Protein AF-A0A7S0VET1-F1 (afdb_monomer)

Solvent-accessible surface area (backbone atoms only — not comparable to full-atom values): 30164 Å² total; per-residue (Å²): 110,69,71,58,54,55,49,31,35,54,70,25,43,76,47,73,42,74,54,53,36,63,56,56,70,73,60,48,53,55,50,38,53,54,52,49,53,52,52,49,42,50,74,69,65,49,63,56,48,74,54,95,93,38,81,39,55,47,33,79,67,36,46,82,46,73,39,71,66,83,89,45,89,86,44,54,82,74,55,67,79,48,49,72,77,54,83,91,78,89,83,72,87,74,66,65,38,63,54,41,21,56,52,32,43,75,48,71,42,88,63,18,68,60,52,17,49,46,53,50,49,51,42,50,50,46,72,74,70,43,82,90,52,79,85,66,67,76,49,71,57,44,53,49,52,30,55,50,45,26,37,53,43,36,70,76,43,72,86,58,58,66,67,50,44,43,51,50,22,52,46,74,67,42,61,40,48,49,53,84,81,40,46,63,56,51,52,50,56,49,48,70,72,43,69,94,65,76,77,83,82,81,89,51,64,71,59,52,52,34,32,45,53,36,22,57,76,70,56,44,63,78,43,71,65,58,51,51,53,37,48,46,49,51,56,41,54,74,77,32,52,22,31,36,44,34,27,51,80,87,30,46,64,74,55,38,53,51,30,51,42,48,19,28,27,53,36,27,76,68,65,51,87,57,102,72,35,38,41,58,47,78,46,82,43,48,73,72,84,46,52,71,44,53,35,55,29,39,64,40,87,88,78,68,44,80,43,84,5,60,51,46,54,52,51,50,53,63,40,66,48,85,65,83,46,30,34,38,44,34,36,49,42,77,60,42,49,75,74,53,57,60,42,54,48,36,39,40,94,75,26,29,42,59,38,92,89,69,49,74,48,66,61,41,92,50,43,32,42,36,35,41,26,52,66,48,88,54,43,48,66,75,60,56,52,49,35,35,56,35,48,34,58,33,78,82,63,47,47,60,49,59,48,60,39,47,62,74,70,50,51,76,78,64,42,71,69,51,54,51,50,52,51,54,48,46,70,60,47,48,62,54,51,52,50,43,48,73,73,77,46,85,72,93,63,94,81,50,72,47,57,54,52,49,50,52,52,52,53,50,49,68,74,43,51,90,51,38,84,72,75,70,55,71,69,56,53,50,49,51,52,50,52,49,52,51,52,51,51,53,53,56,59,64,68,73,73,79,83,87,88,88,85,90,79,89,78,89,81,88,79,89,78,88,77,89,79,85,84,87,134

Radius of gyration: 33.73 Å; Cα contacts (8 Å, |Δi|>4): 612; chains: 1; bounding box: 61×96×119 Å

Foldseek 3Di:
DQVVLLCLFQVLDEDEAEAPQLDDLVVLVVVLVQLVQLVVCLVVVPQWDQGPNDIGGGDNSRYYHYDHDPPDPSGDDHDPSSVVSDDDDDDDQDDQLVVQLVLLVVLPDPCSNLLSVLLLQLLVCCVVPADDALLDDSGSLLVVLLSVQLSVQCVVPVPDDSLLSSLVSVCLQPVLFDDPVCNVVSVVSSCVSRPPHDHDDDDCPLLLVLLCVLCVVVLFDPDPLLSVLLVSVVSQVVSFQFAEEEAAPQLCRVVSVSSNLRSLQVCVVVVPDDPRSFHEDEDEDAQPVDDLCQAQWDQDPVPSDIDGHPPRVVQQVQQPDPDLHQYEYEHEYADAQPNLVQCLCCLAPNVWRQGPVRDIRHHDPSYGYYYYHHGCPRPDSSSSSSHRYGYRYNVVVAQVRVVSSLLVVAQCQCPPVNSVVVVVCCVPPLVVVVVCCVPVHDDPDDDDSNRVVVVVSVVVCVVCVVRHPDPPPVVVVVVVVVVVVVVVVVVVVVVPPDDDDDDDDDDDDDDDDDDDDDDDD

Mean predicted aligned error: 11.43 Å

pLDDT: mean 85.25, std 14.89, range [29.94, 96.56]

InterPro domains:
  IPR026983 Dynein heavy chain [PTHR45703] (1-478)
  IPR027417 P-loop containing nucleoside triphosphate hydrolase [G3DSA:3.40.50.300] (1-92)
  IPR027417 P-loop containing nucleoside triphosphate hydrolase [G3DSA:3.40.50.300] (204-440)
  IPR027417 P-loop containing nucleoside triphosphate hydrolase [SSF52540] (5-157)
  IPR027417 P-loop containing nucleoside triphosphate hydrolase [SSF52540] (174-396)
  IPR035699 Dynein heavy chain, hydrolytic ATP-binding dynein motor region [PF12774] (1-254)
  IPR041466 Dynein heavy chain, AAA 5 extension domain [PF17852] (422-473)
  IPR043157 Dynein heavy chain, AAA1 domain, small subdomain [G3DSA:1.10.8.710] (93-199)

Secondary structure (DSSP, 8-state):
-HHHHHHHHHHT-EEEETTGGGS-HHHHHHHHHHHHHHHHHHHHT-SEEEETTEEEE--TT-EEEE---TTSTT-PPPPHHHHTTS---PPPPP-HHHHHHHHHHHTT-SSHHHHHHHHHHHHHHHHHHSPP-TT--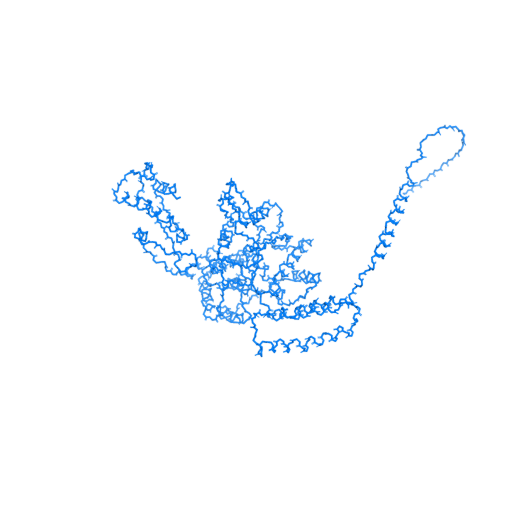-SHHHHHHHHHHHHHHHHH-TTS-HHHHHHHHHHHHHTTTS-TTHHHHHHHHHHHHSTT-PPPPP--HHHHHHHHHHHHHTT----HHHHHHHHHHHHHHHH-SEEEEE--TTSSHHHHHHHHHHHHHHHHHTT---TT---EEEEEE-TTSS-HHHHHEEE-TTT--EEE-HHHHHHHHHHH----SEEEEEEES---HHHHGGGHHHHSTT-EEEPTTS-EEEPPTTEEEEEEES--TTS-HHHHHHSEEEE--HHHH-SHHHHHHHHTTS-GGGHHHHHHHHHHHHHHHHHHHHHHHHHH---SS---HHHHHHHHHHHHHHHSGGGSPPPPPHHHHHHHHHHHHHHHHHHHHHHTTSS----------------------

Organism: NCBI:txid51329

Nearest PDB structures (foldseek):
  8glv-assembly1_Mm  TM=7.777E-01  e=4.868E-59  Chlamydomonas reinhardtii
  8j07-assembly1_k9  TM=7.539E-01  e=3.239E-41  Homo sapiens
  8glv-assembly1_Co  TM=7.508E-01  e=8.859E-40  Chlamydomonas reinhardtii
  7moq-assembly1_C  TM=7.258E-01  e=1.139E-37  Tetrahymena thermophila CU428
  8j07-assembly1_g5  TM=7.248E-01  e=2.081E-39  Homo sapiens

Structure (mmCIF, N/CA/C/O backbone):
data_AF-A0A7S0VET1-F1
#
_entry.id   AF-A0A7S0VET1-F1
#
loop_
_atom_site.group_PDB
_atom_site.id
_atom_site.type_symbol
_atom_site.label_atom_id
_atom_site.label_alt_id
_atom_site.label_comp_id
_atom_site.label_asym_id
_atom_site.label_entity_id
_atom_site.label_seq_id
_atom_site.pdbx_PDB_ins_code
_atom_site.Cartn_x
_atom_site.Cartn_y
_atom_site.Cartn_z
_atom_site.occupancy
_atom_site.B_iso_or_equiv
_atom_site.auth_seq_id
_atom_site.auth_comp_id
_atom_site.auth_asym_id
_atom_site.auth_atom_id
_atom_site.pdbx_PDB_model_num
ATOM 1 N N . MET A 1 1 ? -7.906 16.485 29.414 1.00 75.69 1 MET A N 1
ATOM 2 C CA . MET A 1 1 ? -8.549 15.298 30.026 1.00 75.69 1 MET A CA 1
ATOM 3 C C . MET A 1 1 ? -9.655 15.655 31.019 1.00 75.69 1 MET A C 1
ATOM 5 O O . MET A 1 1 ? -10.777 15.232 30.786 1.00 75.69 1 MET A O 1
ATOM 9 N N . ALA A 1 2 ? -9.418 16.480 32.050 1.00 82.50 2 ALA A N 1
ATOM 10 C CA . ALA A 1 2 ? -10.414 16.782 33.097 1.00 82.50 2 ALA A CA 1
ATOM 11 C C . ALA A 1 2 ? -11.831 17.124 32.583 1.00 82.50 2 ALA A C 1
ATOM 13 O O . ALA A 1 2 ? -12.807 16.524 33.023 1.00 82.50 2 ALA A O 1
ATOM 14 N N . LYS A 1 3 ? -11.963 18.025 31.595 1.00 86.44 3 LYS A N 1
ATOM 15 C CA . LYS A 1 3 ? -13.268 18.386 30.994 1.00 86.44 3 LYS A CA 1
ATOM 16 C C . LYS A 1 3 ? -14.035 17.178 30.431 1.00 86.44 3 LYS A C 1
ATOM 18 O O . LYS A 1 3 ? -15.253 17.123 30.560 1.00 86.44 3 LYS A O 1
ATOM 23 N N . PHE A 1 4 ? -13.333 16.211 29.840 1.00 89.75 4 PHE A N 1
ATOM 24 C CA . PHE A 1 4 ? -13.936 14.991 29.301 1.00 89.75 4 PHE A CA 1
ATOM 25 C C . PHE A 1 4 ? -14.509 14.121 30.425 1.00 89.75 4 PHE A C 1
ATOM 27 O O . PHE A 1 4 ? -15.670 13.724 30.366 1.00 89.75 4 PHE A O 1
ATOM 34 N N . PHE A 1 5 ? -13.739 13.905 31.496 1.00 91.81 5 PHE A N 1
ATOM 35 C CA . PHE A 1 5 ? -14.186 13.138 32.662 1.00 91.81 5 PHE A CA 1
ATOM 36 C C . PHE A 1 5 ? -15.339 13.814 33.420 1.00 91.81 5 PHE A C 1
ATOM 38 O O . PHE A 1 5 ? -16.249 13.119 33.870 1.00 91.81 5 PHE A O 1
ATOM 45 N N . LYS A 1 6 ? -15.387 15.158 33.460 1.00 92.31 6 LYS A N 1
ATOM 46 C CA . LYS A 1 6 ? -16.559 15.909 33.960 1.00 92.31 6 LYS A CA 1
ATOM 47 C C . LYS A 1 6 ? -17.830 15.553 33.182 1.00 92.31 6 LYS A C 1
ATOM 49 O O . LYS A 1 6 ? -18.876 15.297 33.782 1.00 92.31 6 LYS A O 1
ATOM 54 N N . GLY A 1 7 ? -17.725 15.486 31.854 1.00 91.50 7 GLY A N 1
ATOM 55 C CA . GLY A 1 7 ? -18.811 15.060 30.970 1.00 91.50 7 GLY A CA 1
ATOM 56 C C . GLY A 1 7 ? -19.193 13.593 31.174 1.00 91.50 7 GLY A C 1
ATOM 57 O O . GLY A 1 7 ? -20.378 13.275 31.259 1.00 91.50 7 GLY A O 1
ATOM 58 N N . LEU A 1 8 ? -18.207 12.704 31.316 1.00 93.50 8 LEU A N 1
ATOM 59 C CA . LEU A 1 8 ? -18.414 11.271 31.542 1.00 93.50 8 LEU A CA 1
ATOM 60 C C . LEU A 1 8 ? -19.205 11.000 32.832 1.00 93.50 8 LEU A C 1
ATOM 62 O O . LEU A 1 8 ? -20.229 10.319 32.793 1.00 93.50 8 LEU A O 1
ATOM 66 N N . ALA A 1 9 ? -18.769 11.587 33.951 1.00 93.44 9 ALA A N 1
ATOM 67 C CA . ALA A 1 9 ? -19.404 11.415 35.259 1.00 93.44 9 ALA A CA 1
ATOM 68 C C . ALA A 1 9 ? -20.834 11.984 35.294 1.00 93.44 9 ALA A C 1
ATOM 70 O O . ALA A 1 9 ? -21.747 11.347 35.822 1.00 93.44 9 ALA A O 1
ATOM 71 N N . SER A 1 10 ? -21.041 13.149 34.670 1.00 92.31 10 SER A N 1
ATOM 72 C CA . SER A 1 10 ? -22.347 13.824 34.624 1.00 92.31 10 SER A CA 1
ATOM 73 C C . SER A 1 10 ? -23.350 13.145 33.687 1.00 92.31 10 SER A C 1
ATOM 75 O O . SER A 1 10 ? -24.554 13.155 33.948 1.00 92.31 10 SER A O 1
ATOM 77 N N . SER A 1 11 ? -22.878 12.565 32.579 1.00 94.12 11 SER A N 1
ATOM 78 C CA . SER A 1 11 ? -23.733 11.925 31.567 1.00 94.12 11 SER A CA 1
ATOM 79 C C . SER A 1 11 ? -24.045 10.464 31.881 1.00 94.12 11 SER A C 1
ATOM 81 O O . SER A 1 11 ? -25.128 9.989 31.528 1.00 94.12 11 SER A O 1
ATOM 83 N N . GLY A 1 12 ? -23.147 9.776 32.592 1.00 92.44 12 GLY A N 1
ATOM 84 C CA . GLY A 1 12 ? -23.252 8.342 32.843 1.00 92.44 12 GLY A CA 1
ATOM 85 C C . GLY A 1 12 ? -22.841 7.485 31.643 1.00 92.44 12 GLY A C 1
ATOM 86 O O . GLY A 1 12 ? -23.231 6.321 31.582 1.00 92.44 12 GLY A O 1
ATOM 87 N N . ALA A 1 13 ? -22.114 8.060 30.679 1.00 93.81 13 ALA A N 1
ATOM 88 C CA . ALA A 1 13 ? -21.668 7.381 29.466 1.00 93.81 13 ALA A CA 1
ATOM 89 C C . ALA A 1 13 ? -20.488 6.428 29.719 1.00 93.81 13 ALA A C 1
ATOM 91 O O . ALA A 1 13 ? -19.823 6.482 30.756 1.00 93.81 13 ALA A O 1
ATOM 92 N N . TRP A 1 14 ? -20.221 5.549 28.754 1.00 94.25 14 TRP A N 1
ATOM 93 C CA . TRP A 1 14 ? -19.041 4.684 28.751 1.00 94.25 14 TRP A CA 1
ATOM 94 C C . TRP A 1 14 ? -18.017 5.243 27.771 1.00 94.25 14 TRP A C 1
ATOM 96 O O . TRP A 1 14 ? -18.364 5.582 26.641 1.00 94.25 14 TRP A O 1
ATOM 106 N N . ALA A 1 15 ? -16.763 5.333 28.200 1.00 91.19 15 ALA A N 1
ATOM 107 C CA . ALA A 1 15 ? -15.652 5.731 27.345 1.00 91.19 15 ALA A CA 1
ATOM 108 C C . ALA A 1 15 ? -14.704 4.549 27.158 1.00 91.19 15 ALA A C 1
ATOM 110 O O . ALA A 1 15 ? -14.330 3.908 28.135 1.00 91.19 15 ALA A O 1
ATOM 111 N N . CYS A 1 16 ? -14.305 4.279 25.916 1.00 90.88 16 CYS A N 1
ATOM 112 C CA . CYS A 1 16 ? -13.235 3.341 25.600 1.00 90.88 16 CYS A CA 1
ATOM 113 C C . CYS A 1 16 ? -12.071 4.128 25.004 1.00 90.88 16 CYS A C 1
ATOM 115 O O . CYS A 1 16 ? -12.195 4.670 23.907 1.00 90.88 16 CYS A O 1
ATOM 117 N N . PHE A 1 17 ? -10.964 4.220 25.736 1.00 86.69 17 PHE A N 1
ATOM 118 C CA . PHE A 1 17 ? -9.753 4.863 25.247 1.00 86.69 17 PHE A CA 1
ATOM 119 C C . PHE A 1 17 ? -8.892 3.840 24.520 1.00 86.69 17 PHE A C 1
ATOM 121 O O . PHE A 1 17 ? -8.449 2.856 25.117 1.00 86.69 17 PHE A O 1
ATOM 128 N N . ASP A 1 18 ? -8.678 4.080 23.231 1.00 83.81 18 ASP A N 1
ATOM 129 C CA . ASP A 1 18 ? -7.851 3.214 22.404 1.00 83.81 18 ASP A CA 1
ATOM 130 C C . ASP A 1 18 ? -6.360 3.538 22.586 1.00 83.81 18 ASP A C 1
ATOM 132 O O . ASP A 1 18 ? -5.991 4.703 22.733 1.00 83.81 18 ASP A O 1
ATOM 136 N N . GLU A 1 19 ? -5.512 2.509 22.594 1.00 79.94 19 GLU A N 1
ATOM 137 C CA . GLU A 1 19 ? -4.050 2.605 22.718 1.00 79.94 19 GLU A CA 1
ATOM 138 C C . GLU A 1 19 ? -3.587 3.482 23.892 1.00 79.94 19 GLU A C 1
ATOM 140 O O . GLU A 1 19 ? -2.662 4.289 23.773 1.00 79.94 19 GLU A O 1
ATOM 145 N N . PHE A 1 20 ? -4.219 3.309 25.056 1.00 84.94 20 PHE A N 1
ATOM 146 C CA . PHE A 1 20 ? -4.031 4.178 26.223 1.00 84.94 20 PHE A CA 1
ATOM 147 C C . PHE A 1 20 ? -2.571 4.253 26.700 1.00 84.94 20 PHE A C 1
ATOM 149 O O . PHE A 1 20 ? -2.147 5.235 27.303 1.00 84.94 20 PHE A O 1
ATOM 156 N N . ASN A 1 21 ? -1.782 3.232 26.372 1.00 82.56 21 ASN A N 1
ATOM 157 C CA . ASN A 1 21 ? -0.362 3.134 26.673 1.00 82.56 21 ASN A CA 1
ATOM 158 C C . ASN A 1 21 ? 0.573 3.925 25.732 1.00 82.56 21 ASN A C 1
ATOM 160 O O . ASN A 1 21 ? 1.788 3.732 25.776 1.00 82.56 21 ASN A O 1
ATOM 164 N N . ARG A 1 22 ? 0.024 4.803 24.883 1.00 80.38 22 ARG A N 1
ATOM 165 C CA . ARG A 1 22 ? 0.780 5.809 24.111 1.00 80.38 22 ARG A CA 1
ATOM 166 C C . ARG A 1 22 ? 0.887 7.163 24.813 1.00 80.38 22 ARG A C 1
ATOM 168 O O . ARG A 1 22 ? 1.610 8.031 24.344 1.00 80.38 22 ARG A O 1
ATOM 175 N N . ILE A 1 23 ? 0.147 7.365 25.901 1.00 81.19 23 ILE A N 1
ATOM 176 C CA . ILE A 1 23 ? 0.167 8.617 26.660 1.00 81.19 23 ILE A CA 1
ATOM 177 C C . ILE A 1 23 ? 1.407 8.641 27.563 1.00 81.19 23 ILE A C 1
ATOM 179 O O . ILE A 1 23 ? 1.753 7.629 28.176 1.00 81.19 23 ILE A O 1
ATOM 183 N N . ASP A 1 24 ? 2.044 9.809 27.680 1.00 81.50 24 ASP A N 1
ATOM 184 C CA . ASP A 1 24 ? 3.177 10.016 28.584 1.00 81.50 24 ASP A CA 1
ATOM 185 C C . ASP A 1 24 ? 2.827 9.647 30.031 1.00 81.50 24 ASP A C 1
ATOM 187 O O . ASP A 1 24 ? 1.735 9.937 30.533 1.00 81.50 24 ASP A O 1
ATOM 191 N N . LEU A 1 25 ? 3.788 9.044 30.734 1.00 79.50 25 LEU A N 1
ATOM 192 C CA . LEU A 1 25 ? 3.606 8.545 32.103 1.00 79.50 25 LEU A CA 1
ATOM 193 C C . LEU A 1 25 ? 3.166 9.643 33.089 1.00 79.50 25 LEU A C 1
ATOM 195 O O . LEU A 1 25 ? 2.371 9.382 33.998 1.00 79.50 25 LEU A O 1
ATOM 199 N N . GLU A 1 26 ? 3.637 10.876 32.894 1.00 81.69 26 GLU A N 1
ATOM 200 C CA . GLU A 1 26 ? 3.255 12.031 33.714 1.00 81.69 26 GLU A CA 1
ATOM 201 C C . GLU A 1 26 ? 1.761 12.351 33.573 1.00 81.69 26 GLU A C 1
ATOM 203 O O . GLU A 1 26 ? 1.049 12.507 34.567 1.00 81.69 26 GLU A O 1
ATOM 208 N N . VAL A 1 27 ? 1.252 12.360 32.338 1.00 83.31 27 VAL A N 1
ATOM 209 C CA . VAL A 1 27 ? -0.167 12.610 32.056 1.00 83.31 27 VAL A CA 1
ATOM 210 C C . VAL A 1 27 ? -1.017 11.433 32.530 1.00 83.31 27 VAL A C 1
ATOM 212 O O . VAL A 1 27 ? -2.061 11.646 33.147 1.00 83.31 27 VAL A O 1
ATOM 215 N N . LEU A 1 28 ? -0.561 10.195 32.312 1.00 84.31 28 LEU A N 1
ATOM 216 C CA . LEU A 1 28 ? -1.237 8.989 32.800 1.00 84.31 28 LEU A CA 1
ATOM 217 C C . LEU A 1 28 ? -1.451 9.016 34.315 1.00 84.31 28 LEU A C 1
ATOM 219 O O . LEU A 1 28 ? -2.507 8.596 34.783 1.00 84.31 28 LEU A O 1
ATOM 223 N N . SER A 1 29 ? -0.493 9.549 35.073 1.00 81.19 29 SER A N 1
ATOM 224 C CA . SER A 1 29 ? -0.593 9.655 36.532 1.00 81.19 29 SER A CA 1
ATOM 225 C C . SER A 1 29 ? -1.727 10.589 36.968 1.00 81.19 29 SER A C 1
ATOM 227 O O . SER A 1 29 ? -2.494 10.251 37.871 1.00 81.19 29 SER A O 1
ATOM 229 N N . VAL A 1 30 ? -1.907 11.720 36.276 1.00 86.00 30 VAL A N 1
ATOM 230 C CA . VAL A 1 30 ? -3.033 12.641 36.519 1.00 86.00 30 VAL A CA 1
ATOM 231 C C . VAL A 1 30 ? -4.364 11.979 36.158 1.00 86.00 30 VAL A C 1
ATOM 233 O O . VAL A 1 30 ? -5.343 12.084 36.898 1.00 86.00 30 VAL A O 1
ATOM 236 N N . VAL A 1 31 ? -4.412 11.246 35.041 1.00 87.56 31 VAL A N 1
ATOM 237 C CA . VAL A 1 31 ? -5.629 10.527 34.632 1.00 87.56 31 VAL A CA 1
ATOM 238 C C . VAL A 1 31 ? -5.974 9.411 35.620 1.00 87.56 31 VAL A C 1
ATOM 240 O O . VAL A 1 31 ? -7.149 9.209 35.915 1.00 87.56 31 VAL A O 1
ATOM 243 N N . ALA A 1 32 ? -4.976 8.719 36.174 1.00 87.56 32 ALA A N 1
ATOM 244 C CA . ALA A 1 32 ? -5.174 7.701 37.204 1.00 87.56 32 ALA A CA 1
ATOM 245 C C . ALA A 1 32 ? -5.919 8.278 38.414 1.00 87.56 32 ALA A C 1
ATOM 247 O O . ALA A 1 32 ? -6.901 7.700 38.876 1.00 87.56 32 ALA A O 1
ATOM 248 N N . GLN A 1 33 ? -5.489 9.451 38.887 1.00 88.75 33 GLN A N 1
ATOM 249 C CA . GLN A 1 33 ? -6.125 10.138 40.008 1.00 88.75 33 GLN A CA 1
ATOM 250 C C . GLN A 1 33 ? -7.574 10.527 39.686 1.00 88.75 33 GLN A C 1
ATOM 252 O O . GLN A 1 33 ? -8.469 10.273 40.490 1.00 88.75 33 GLN A O 1
ATOM 257 N N . GLN A 1 34 ? -7.816 11.058 38.486 1.00 91.12 34 GLN A N 1
ATOM 258 C CA . GLN A 1 34 ? -9.156 11.421 38.015 1.00 91.12 34 GLN A CA 1
ATOM 259 C C . GLN A 1 34 ? -10.100 10.210 37.946 1.00 91.12 34 GLN A C 1
ATOM 261 O O . GLN A 1 34 ? -11.245 10.270 38.395 1.00 91.12 34 GLN A O 1
ATOM 266 N N . VAL A 1 35 ? -9.626 9.084 37.409 1.00 91.75 35 VAL A N 1
ATOM 267 C CA . VAL A 1 35 ? -10.415 7.846 37.330 1.00 91.75 35 VAL A CA 1
ATOM 268 C C . VAL A 1 35 ? -10.685 7.283 38.727 1.00 91.75 35 VAL A C 1
ATOM 270 O O . VAL A 1 35 ? -11.815 6.883 39.008 1.00 91.75 35 VAL A O 1
ATOM 273 N N . LEU A 1 36 ? -9.689 7.295 39.617 1.00 92.00 36 LEU A N 1
ATOM 274 C CA . LEU A 1 36 ? -9.838 6.837 40.998 1.00 92.00 36 LEU A CA 1
ATOM 275 C C . LEU A 1 36 ? -10.879 7.663 41.767 1.00 92.00 36 LEU A C 1
ATOM 277 O O . LEU A 1 36 ? -11.716 7.085 42.457 1.00 92.00 36 LEU A O 1
ATOM 281 N N . GLU A 1 37 ? -10.870 8.991 41.635 1.00 92.00 37 GLU A N 1
ATOM 282 C CA . GLU A 1 37 ? -11.835 9.876 42.301 1.00 92.00 37 GLU A CA 1
ATOM 283 C C . GLU A 1 37 ? -13.278 9.558 41.877 1.00 92.00 37 GLU A C 1
ATOM 285 O O . GLU A 1 37 ? -14.160 9.401 42.726 1.00 92.00 37 GLU A O 1
ATOM 290 N N . ILE A 1 38 ? -13.504 9.344 40.575 1.00 92.44 38 ILE A N 1
ATOM 291 C CA . ILE A 1 38 ? -14.806 8.916 40.042 1.00 92.44 38 ILE A CA 1
ATOM 292 C C . ILE A 1 38 ? -15.192 7.536 40.588 1.00 92.44 38 ILE A C 1
ATOM 294 O O . ILE A 1 38 ? -16.310 7.355 41.072 1.00 92.44 38 ILE A O 1
ATOM 298 N N . GLN A 1 39 ? -14.283 6.555 40.553 1.00 91.50 39 GLN A N 1
ATOM 299 C CA . GLN A 1 39 ? -14.553 5.205 41.060 1.00 91.50 39 GLN A CA 1
ATOM 300 C C . GLN A 1 39 ? -14.884 5.201 42.559 1.00 91.50 39 GLN A C 1
ATOM 302 O O . GLN A 1 39 ? -15.789 4.480 42.986 1.00 91.50 39 GLN A O 1
ATOM 307 N N . LEU A 1 40 ? -14.194 6.017 43.362 1.00 92.50 40 LEU A N 1
ATOM 308 C CA . LEU A 1 40 ? -14.474 6.172 44.789 1.00 92.50 40 LEU A CA 1
ATOM 309 C C . LEU A 1 40 ? -15.844 6.804 45.026 1.00 92.50 40 LEU A C 1
ATOM 311 O O . LEU A 1 40 ? -16.606 6.281 45.840 1.00 92.50 40 LEU A O 1
ATOM 315 N N . ALA A 1 41 ? -16.192 7.859 44.287 1.00 92.50 41 ALA A N 1
ATOM 316 C CA . ALA A 1 41 ? -17.503 8.492 44.380 1.00 92.50 41 ALA A CA 1
ATOM 317 C C . ALA A 1 41 ? -18.632 7.501 44.021 1.00 92.50 41 ALA A C 1
ATOM 319 O O . ALA A 1 41 ? -19.619 7.371 44.752 1.00 92.50 41 ALA A O 1
ATOM 320 N N . VAL A 1 42 ? -18.449 6.701 42.961 1.00 92.31 42 VAL A N 1
ATOM 321 C CA . VAL A 1 42 ? -19.395 5.636 42.579 1.00 92.31 42 VAL A CA 1
ATOM 322 C C . VAL A 1 42 ? -19.493 4.568 43.672 1.00 92.31 42 VAL A C 1
ATOM 324 O O . VAL A 1 42 ? -20.598 4.173 44.051 1.00 92.31 42 VAL A O 1
ATOM 327 N N . LYS A 1 43 ? -18.359 4.132 44.239 1.00 92.31 43 LYS A N 1
ATOM 328 C CA . LYS A 1 43 ? -18.309 3.135 45.323 1.00 92.31 43 LYS A CA 1
ATOM 329 C C . LYS A 1 43 ? -18.999 3.624 46.599 1.00 92.31 43 LYS A C 1
ATOM 331 O O . LYS A 1 43 ? -19.658 2.834 47.273 1.00 92.31 43 LYS A O 1
ATOM 336 N N . GLN A 1 44 ? -18.880 4.913 46.909 1.00 94.06 44 GLN A N 1
ATOM 337 C CA . GLN A 1 44 ? -19.556 5.568 48.033 1.00 94.06 44 GLN A CA 1
ATOM 338 C C . GLN A 1 44 ? -21.041 5.859 47.762 1.00 94.06 44 GLN A C 1
ATOM 340 O O . GLN A 1 44 ? -21.770 6.194 48.693 1.00 94.06 44 GLN A O 1
ATOM 345 N N . LYS A 1 45 ? -21.512 5.689 46.517 1.00 92.31 45 LYS A N 1
ATOM 346 C CA . LYS A 1 45 ? -22.898 5.936 46.084 1.00 92.31 45 LYS A CA 1
ATOM 347 C C . LYS A 1 45 ? -23.365 7.379 46.321 1.00 92.31 45 LYS A C 1
ATOM 349 O O . LYS A 1 45 ? -24.533 7.610 46.644 1.00 92.31 45 LYS A O 1
ATOM 354 N N . VAL A 1 46 ? -22.470 8.353 46.158 1.00 93.38 46 VAL A N 1
ATOM 355 C CA . VAL A 1 46 ? -22.824 9.778 46.271 1.00 93.38 46 VAL A CA 1
ATOM 356 C C . VAL A 1 46 ? -23.607 10.251 45.040 1.00 93.38 46 VAL A C 1
ATOM 358 O O . VAL A 1 46 ? -23.439 9.722 43.944 1.00 93.38 46 VAL A O 1
ATOM 361 N N . LYS A 1 47 ? -24.502 11.234 45.215 1.00 91.38 47 LYS A N 1
ATOM 362 C CA . LYS A 1 47 ? -25.315 11.804 44.117 1.00 91.38 47 LYS A CA 1
ATOM 363 C C . LYS A 1 47 ? -24.639 12.983 43.421 1.00 91.38 47 LYS A C 1
ATOM 365 O O . LYS A 1 47 ? -24.859 13.196 42.232 1.00 91.38 47 LYS A O 1
ATOM 370 N N . SER A 1 48 ? -23.834 13.737 44.157 1.00 92.38 48 SER A N 1
ATOM 371 C CA . SER A 1 48 ? -22.923 14.751 43.642 1.00 92.38 48 SER A CA 1
ATOM 372 C C . SER A 1 48 ? -21.574 14.584 44.328 1.00 92.38 48 SER A C 1
ATOM 374 O O . SER A 1 48 ? -21.488 14.031 45.427 1.00 92.38 48 SER A O 1
ATOM 376 N N . PHE A 1 49 ? -20.517 15.008 43.653 1.00 94.19 49 PHE A N 1
ATOM 377 C CA . PHE A 1 49 ? -19.166 15.029 44.197 1.00 94.19 49 PHE A CA 1
ATOM 378 C C . PHE A 1 49 ? -18.408 16.218 43.618 1.00 94.19 49 PHE A C 1
ATOM 380 O O . PHE A 1 49 ? -18.752 16.729 42.549 1.00 94.19 49 PHE A O 1
ATOM 387 N N . VAL A 1 50 ? -17.393 16.680 44.341 1.00 92.62 50 VAL A N 1
ATOM 388 C CA . VAL A 1 50 ? -16.477 17.703 43.841 1.00 92.62 50 VAL A CA 1
ATOM 389 C C . VAL A 1 50 ? -15.398 16.988 43.043 1.00 92.62 50 VAL A C 1
ATOM 391 O O . VAL A 1 50 ? -14.756 16.097 43.575 1.00 92.62 50 VAL A O 1
ATOM 394 N N . PHE A 1 51 ? -15.216 17.373 41.785 1.00 92.19 51 PHE A N 1
ATOM 395 C CA . PHE A 1 51 ? -14.203 16.820 40.893 1.00 92.19 51 PHE A CA 1
ATOM 396 C C . PHE A 1 51 ? -13.453 17.960 40.216 1.00 92.19 51 PHE A C 1
ATOM 398 O O . PHE A 1 51 ? -14.066 18.799 39.539 1.00 92.19 51 PHE A O 1
ATOM 405 N N . GLU A 1 52 ? -12.129 18.003 40.386 1.00 89.06 52 GLU A N 1
ATOM 406 C CA . GLU A 1 52 ? -11.272 19.052 39.807 1.00 89.06 52 GLU A CA 1
ATOM 407 C C . GLU A 1 52 ? -11.833 20.463 40.100 1.00 89.06 52 GLU A C 1
ATOM 409 O O . GLU A 1 52 ? -12.069 21.270 39.190 1.00 89.06 52 GLU A O 1
ATOM 414 N N . GLY A 1 53 ? -12.177 20.702 41.374 1.00 87.81 53 GLY A N 1
ATOM 415 C CA . GLY A 1 53 ? -12.685 21.978 41.890 1.00 87.81 53 GLY A CA 1
ATOM 416 C C . GLY A 1 53 ? -14.118 22.351 41.488 1.00 87.81 53 GLY A C 1
ATOM 417 O O . GLY A 1 53 ? -14.537 23.477 41.738 1.00 87.81 53 GLY A O 1
ATOM 418 N N . SER A 1 54 ? -14.882 21.459 40.849 1.00 89.62 54 SER A N 1
ATOM 419 C CA . SER A 1 54 ? -16.278 21.719 40.461 1.00 89.62 54 SER A CA 1
ATOM 420 C C . SER A 1 54 ? -17.216 20.670 41.043 1.00 89.62 54 SER A C 1
ATOM 422 O O . SER A 1 54 ? -16.931 19.481 40.938 1.00 89.62 54 SER A O 1
ATOM 424 N N . GLU A 1 55 ? -18.346 21.089 41.611 1.00 93.19 55 GLU A N 1
ATOM 425 C CA . GLU A 1 55 ? -19.398 20.158 42.028 1.00 93.19 55 GLU A CA 1
ATOM 426 C C . GLU A 1 55 ? -20.168 19.648 40.804 1.00 93.19 55 GLU A C 1
ATOM 428 O O . GLU A 1 55 ? -20.616 20.432 39.965 1.00 93.19 55 GLU A O 1
ATOM 433 N N . LEU A 1 56 ? -20.293 18.326 40.684 1.00 92.69 56 LEU A N 1
ATOM 434 C CA . LEU A 1 56 ? -20.918 17.663 39.544 1.00 92.69 56 LEU A CA 1
ATOM 435 C C . LEU A 1 56 ? -21.933 16.621 40.014 1.00 92.69 56 LEU A C 1
ATOM 437 O O . LEU A 1 56 ? -21.665 15.904 40.985 1.00 92.69 56 LEU A O 1
ATOM 441 N N . PRO A 1 57 ? -23.071 16.470 39.314 1.00 93.06 57 PRO A N 1
ATOM 442 C CA . PRO A 1 57 ? -23.941 15.323 39.517 1.00 93.06 57 PRO A CA 1
ATOM 443 C C . PRO A 1 57 ? -23.220 14.047 39.066 1.00 93.06 57 PRO A C 1
ATOM 445 O O . PRO A 1 57 ? -22.625 14.009 37.990 1.00 93.06 57 PRO A O 1
ATOM 448 N N . LEU A 1 58 ? -23.295 12.988 39.869 1.00 94.69 58 LEU A N 1
ATOM 449 C CA . LEU A 1 58 ? -22.718 11.689 39.543 1.00 94.69 58 LEU A CA 1
ATOM 450 C C . LEU A 1 58 ? -23.805 10.742 39.037 1.00 94.69 58 LEU A C 1
ATOM 452 O O . LEU A 1 58 ? -24.770 10.444 39.744 1.00 94.69 58 LEU A O 1
ATOM 456 N N . ARG A 1 59 ? -23.624 10.213 37.825 1.00 94.38 59 ARG A N 1
ATOM 457 C CA . ARG A 1 59 ? -24.428 9.104 37.303 1.00 94.38 59 ARG A CA 1
ATOM 458 C C . ARG A 1 59 ? -23.633 7.799 37.406 1.00 94.38 59 ARG A C 1
ATOM 460 O O . ARG A 1 59 ? -22.678 7.633 36.653 1.00 94.38 59 ARG A O 1
ATOM 467 N N . PRO A 1 60 ? -24.037 6.839 38.265 1.00 91.19 60 PRO A N 1
ATOM 468 C CA . PRO A 1 60 ? -23.265 5.618 38.534 1.00 91.19 60 PRO A CA 1
ATOM 469 C C . PRO A 1 60 ? -23.026 4.705 37.327 1.00 91.19 60 PRO A C 1
ATOM 471 O O . PRO A 1 60 ? -22.242 3.768 37.420 1.00 91.19 60 PRO A O 1
ATOM 474 N N . THR A 1 61 ? -23.719 4.936 36.211 1.00 93.12 61 THR A N 1
ATOM 475 C CA . THR A 1 61 ? -23.518 4.185 34.971 1.00 93.12 61 THR A CA 1
ATOM 476 C C . THR A 1 61 ? -22.221 4.556 34.260 1.00 93.12 61 THR A C 1
ATOM 478 O O . THR A 1 61 ? -21.847 3.837 33.341 1.00 93.12 61 THR A O 1
ATOM 481 N N . CYS A 1 62 ? -21.535 5.642 34.644 1.00 93.31 62 CYS A N 1
ATOM 482 C CA . CYS A 1 62 ? -20.285 6.040 34.004 1.00 93.31 62 CYS A CA 1
ATOM 483 C C . CYS A 1 62 ? -19.200 4.964 34.155 1.00 93.31 62 CYS A C 1
ATOM 485 O O . CYS A 1 62 ? -18.986 4.443 35.250 1.00 93.31 62 CYS A O 1
ATOM 487 N N . ASN A 1 63 ? -18.490 4.651 33.068 1.00 92.38 63 ASN A N 1
ATOM 488 C CA . ASN A 1 63 ? -17.416 3.658 33.103 1.00 92.38 63 ASN A CA 1
ATOM 489 C C . ASN A 1 63 ? -16.300 3.972 32.098 1.00 92.38 63 ASN A C 1
ATOM 491 O O . ASN A 1 63 ? -16.533 4.620 31.074 1.00 92.38 63 ASN A O 1
ATOM 495 N N . VAL A 1 64 ? -15.092 3.500 32.401 1.00 92.12 64 VAL A N 1
ATOM 496 C CA . VAL A 1 64 ? -13.888 3.716 31.598 1.00 92.12 64 VAL A CA 1
ATOM 497 C C . VAL A 1 64 ? -13.285 2.371 31.224 1.00 92.12 64 VAL A C 1
ATOM 499 O O . VAL A 1 64 ? -12.927 1.572 32.085 1.00 92.12 64 VAL A O 1
ATOM 502 N N . PHE A 1 65 ? -13.132 2.158 29.926 1.00 92.94 65 PHE A N 1
ATOM 503 C CA . PHE A 1 65 ? -12.398 1.056 29.333 1.00 92.94 65 PHE A CA 1
ATOM 504 C C . PHE A 1 65 ? -11.145 1.605 28.670 1.00 92.94 65 PHE A C 1
ATOM 506 O O . PHE A 1 65 ? -11.135 2.725 28.155 1.00 92.94 65 PHE A O 1
ATOM 513 N N . ILE A 1 66 ? -10.093 0.801 28.677 1.00 90.75 66 ILE A N 1
ATOM 514 C CA . ILE A 1 66 ? -8.841 1.117 28.005 1.00 90.75 66 ILE A CA 1
ATOM 515 C C . ILE A 1 66 ? -8.414 -0.091 27.182 1.00 90.75 66 ILE A C 1
ATOM 517 O O . ILE A 1 66 ? -8.597 -1.232 27.611 1.00 90.75 66 ILE A O 1
ATOM 521 N N . THR A 1 67 ? -7.836 0.154 26.014 1.00 88.62 67 THR A N 1
ATOM 522 C CA . THR A 1 67 ? -7.116 -0.868 25.256 1.00 88.62 67 THR A CA 1
ATOM 523 C C . THR A 1 67 ? -5.616 -0.605 25.365 1.00 88.62 67 THR A C 1
ATOM 525 O O . THR A 1 67 ? -5.159 0.530 25.530 1.00 88.62 67 THR A O 1
ATOM 528 N N . MET A 1 68 ? -4.833 -1.676 25.305 1.00 83.81 68 MET A N 1
ATOM 529 C CA . MET A 1 68 ? -3.377 -1.618 25.288 1.00 83.81 68 MET A CA 1
ATOM 530 C C . MET A 1 68 ? -2.852 -2.700 24.354 1.00 83.81 68 MET A C 1
ATOM 532 O O . MET A 1 68 ? -3.354 -3.821 24.376 1.00 83.81 68 MET A O 1
ATOM 536 N N . ASN A 1 69 ? -1.813 -2.378 23.584 1.00 76.25 69 ASN A N 1
ATOM 537 C CA . ASN A 1 69 ? -1.039 -3.389 22.862 1.00 76.25 69 ASN A CA 1
ATOM 538 C C . ASN A 1 69 ? 0.368 -3.396 23.469 1.00 76.25 69 ASN A C 1
ATOM 540 O O . ASN A 1 69 ? 1.189 -2.554 23.097 1.00 76.25 69 ASN A O 1
ATOM 544 N N . PRO A 1 70 ? 0.647 -4.244 24.468 1.00 69.62 70 PRO A N 1
ATOM 545 C CA . PRO A 1 70 ? 1.994 -4.362 25.015 1.00 69.62 70 PRO A CA 1
ATOM 546 C C . PRO A 1 70 ? 2.970 -4.878 23.941 1.00 69.62 70 PRO A C 1
ATOM 548 O O . PRO A 1 70 ? 2.584 -5.650 23.065 1.00 69.62 70 PRO A O 1
ATOM 551 N N . GLY A 1 71 ? 4.230 -4.433 23.988 1.00 66.88 71 GLY A N 1
ATOM 552 C CA . GLY A 1 71 ? 5.303 -4.913 23.101 1.00 66.88 71 GLY A CA 1
ATOM 553 C C . GLY A 1 71 ? 5.440 -4.213 21.740 1.00 66.88 71 GLY A C 1
ATOM 554 O O . GLY A 1 71 ? 6.365 -4.526 20.998 1.00 66.88 71 GLY A O 1
ATOM 555 N N . TYR A 1 72 ? 4.574 -3.252 21.408 1.00 64.06 72 TYR A N 1
ATOM 556 C CA . TYR A 1 72 ? 4.745 -2.407 20.217 1.00 64.06 72 TYR A CA 1
ATOM 557 C C . TYR A 1 72 ? 5.689 -1.229 20.503 1.00 64.06 72 TYR A C 1
ATOM 559 O O . TYR A 1 72 ? 5.679 -0.670 21.601 1.00 64.06 72 TYR A O 1
ATOM 567 N N . ALA A 1 73 ? 6.482 -0.824 19.506 1.00 57.75 73 ALA A N 1
ATOM 568 C CA . ALA A 1 73 ? 7.395 0.314 19.616 1.00 57.75 73 ALA A CA 1
ATOM 569 C C . ALA A 1 73 ? 6.651 1.604 20.014 1.00 57.75 73 ALA A C 1
ATOM 571 O O . ALA A 1 73 ? 5.533 1.850 19.562 1.00 57.75 73 ALA A O 1
ATOM 572 N N . GLY A 1 74 ? 7.267 2.415 20.880 1.00 64.44 74 GLY A N 1
ATOM 573 C CA . GLY A 1 74 ? 6.668 3.661 21.374 1.00 64.44 74 GLY A CA 1
ATOM 574 C C . GLY A 1 74 ? 5.539 3.474 22.394 1.00 64.44 74 GLY A C 1
ATOM 575 O O . GLY A 1 74 ? 4.845 4.438 22.705 1.00 64.44 74 GLY A O 1
ATOM 576 N N . ARG A 1 75 ? 5.336 2.258 22.921 1.00 75.00 75 ARG A N 1
ATOM 577 C CA . ARG A 1 75 ? 4.316 1.983 23.938 1.00 75.00 75 ARG A CA 1
ATOM 578 C C . ARG A 1 75 ? 4.938 1.591 25.269 1.00 75.00 75 ARG A C 1
ATOM 580 O O . ARG A 1 75 ? 5.799 0.716 25.325 1.00 75.00 75 ARG A O 1
ATOM 587 N N . SER A 1 76 ? 4.479 2.227 26.339 1.00 73.50 76 SER A N 1
ATOM 588 C CA . SER A 1 76 ? 4.934 1.957 27.701 1.00 73.50 76 SER A CA 1
ATOM 589 C C . SER A 1 76 ? 4.062 0.897 28.372 1.00 73.50 76 SER A C 1
ATOM 591 O O . SER A 1 76 ? 2.932 0.618 27.959 1.00 73.50 76 SER A O 1
ATOM 593 N N . GLU A 1 77 ? 4.581 0.262 29.418 1.00 79.31 77 GLU A N 1
ATOM 594 C CA . GLU A 1 77 ? 3.701 -0.437 30.344 1.00 79.31 77 GLU A CA 1
ATOM 595 C C . GLU A 1 77 ? 2.966 0.567 31.228 1.00 79.31 77 GLU A C 1
ATOM 597 O O . GLU A 1 77 ? 3.508 1.608 31.601 1.00 79.31 77 GLU A O 1
ATOM 602 N N . LEU A 1 78 ? 1.727 0.236 31.597 1.00 83.75 78 LEU A N 1
ATOM 603 C CA . LEU A 1 78 ? 0.998 1.061 32.549 1.00 83.75 78 LEU A CA 1
ATOM 604 C C . LEU A 1 78 ? 1.633 0.963 33.948 1.00 83.75 78 LEU A C 1
ATOM 606 O O . LEU A 1 78 ? 1.951 -0.145 34.390 1.00 83.75 78 LEU A O 1
ATOM 610 N N . PRO A 1 79 ? 1.739 2.088 34.672 1.00 83.75 79 PRO A N 1
ATOM 611 C CA . PRO A 1 79 ? 2.076 2.098 36.091 1.00 83.75 79 PRO A CA 1
ATOM 612 C C . PRO A 1 79 ? 1.152 1.200 36.930 1.00 83.75 79 PRO A C 1
ATOM 614 O O . PRO A 1 79 ? -0.047 1.106 36.660 1.00 83.75 79 PRO A O 1
ATOM 617 N N . ASP A 1 80 ? 1.681 0.567 37.979 1.00 83.44 80 ASP A N 1
ATOM 618 C CA . ASP A 1 80 ? 0.925 -0.403 38.789 1.00 83.44 80 ASP A CA 1
ATOM 619 C C . ASP A 1 80 ? -0.281 0.212 39.514 1.00 83.44 80 ASP A C 1
ATOM 621 O O . ASP A 1 80 ? -1.340 -0.410 39.615 1.00 83.44 80 ASP A O 1
ATOM 625 N N . ASN A 1 81 ? -0.158 1.464 39.960 1.00 82.25 81 ASN A N 1
ATOM 626 C CA . ASN A 1 81 ? -1.256 2.232 40.551 1.00 82.25 81 ASN A CA 1
ATOM 627 C C . ASN A 1 81 ? -2.432 2.411 39.579 1.00 82.25 81 ASN A C 1
ATOM 629 O O . ASN A 1 81 ? -3.584 2.360 39.999 1.00 82.25 81 ASN A O 1
ATOM 633 N N . LEU A 1 82 ? -2.148 2.587 38.288 1.00 84.94 82 LEU A N 1
ATOM 634 C CA . LEU A 1 82 ? -3.152 2.687 37.238 1.00 84.94 82 LEU A CA 1
ATOM 635 C C . LEU A 1 82 ? -3.692 1.300 36.870 1.00 84.94 82 LEU A C 1
ATOM 637 O O . LEU A 1 82 ? -4.905 1.143 36.767 1.00 84.94 82 LEU A O 1
ATOM 641 N N . LYS A 1 83 ? -2.825 0.283 36.739 1.00 86.81 83 LYS A N 1
ATOM 642 C CA . LYS A 1 83 ? -3.238 -1.115 36.499 1.00 86.81 83 LYS A CA 1
ATOM 643 C C . LYS A 1 83 ? -4.245 -1.584 37.557 1.00 86.81 83 LYS A C 1
ATOM 645 O O . LYS A 1 83 ? -5.225 -2.228 37.201 1.00 86.81 83 LYS A O 1
ATOM 650 N N . ALA A 1 84 ? -4.061 -1.200 38.823 1.00 88.12 84 ALA A N 1
ATOM 651 C CA . ALA A 1 84 ? -4.961 -1.550 39.926 1.00 88.12 84 ALA A CA 1
ATOM 652 C C . ALA A 1 84 ? -6.389 -0.974 39.801 1.00 88.12 84 ALA A C 1
ATOM 654 O O . ALA A 1 84 ? -7.311 -1.512 40.415 1.00 88.12 84 ALA A O 1
ATOM 655 N N . LEU A 1 85 ? -6.594 0.091 39.013 1.00 90.12 85 LEU A N 1
ATOM 656 C CA . LEU A 1 85 ? -7.919 0.688 38.778 1.00 90.12 85 LEU A CA 1
ATOM 657 C C . LEU A 1 85 ? -8.741 -0.072 37.732 1.00 90.12 85 LEU A C 1
ATOM 659 O O . LEU A 1 85 ? -9.948 0.155 37.616 1.00 90.12 85 LEU A O 1
ATOM 663 N N . PHE A 1 86 ? -8.105 -0.953 36.958 1.00 90.94 86 PHE A N 1
ATOM 664 C CA . PHE A 1 86 ? -8.733 -1.653 35.847 1.00 90.94 86 PHE A CA 1
ATOM 665 C C . PHE A 1 86 ? -8.739 -3.161 36.063 1.00 90.94 86 PHE A C 1
ATOM 667 O O . PHE A 1 86 ? -7.834 -3.754 36.643 1.00 90.94 86 PHE A O 1
ATOM 674 N N . ARG A 1 87 ? -9.776 -3.809 35.531 1.00 91.69 87 ARG A N 1
ATOM 675 C CA . ARG A 1 87 ? -9.818 -5.264 35.421 1.00 91.69 87 ARG A CA 1
ATOM 676 C C . ARG A 1 87 ? -9.262 -5.672 34.063 1.00 91.69 87 ARG A C 1
ATOM 678 O O . ARG A 1 87 ? -9.812 -5.279 33.038 1.00 91.69 87 ARG A O 1
ATOM 685 N N . THR A 1 88 ? -8.218 -6.494 34.057 1.00 89.00 88 THR A N 1
ATOM 686 C CA . THR A 1 88 ? -7.659 -7.040 32.817 1.00 89.00 88 THR A CA 1
ATOM 687 C C . THR A 1 88 ? -8.646 -8.003 32.160 1.00 89.00 88 THR A C 1
ATOM 689 O O . THR A 1 88 ? -9.184 -8.902 32.809 1.00 89.00 88 THR A O 1
ATOM 692 N N . VAL A 1 89 ? -8.864 -7.821 30.858 1.00 89.56 89 VAL A N 1
ATOM 693 C CA . VAL A 1 89 ? -9.637 -8.724 30.002 1.00 89.56 89 VAL A CA 1
ATOM 694 C C . VAL A 1 89 ? -8.752 -9.099 28.821 1.00 89.56 89 VAL A C 1
ATOM 696 O O . VAL A 1 89 ? -8.276 -8.223 28.105 1.00 89.56 89 VAL A O 1
ATOM 699 N N . ALA A 1 90 ? -8.507 -10.395 28.634 1.00 85.81 90 ALA A N 1
ATOM 700 C CA . ALA A 1 90 ? -7.774 -10.891 27.477 1.00 85.81 90 ALA A CA 1
ATOM 701 C C . ALA A 1 90 ? -8.745 -11.081 26.305 1.00 85.81 90 ALA A C 1
ATOM 703 O O . ALA A 1 90 ? -9.687 -11.869 26.397 1.00 85.81 90 ALA A O 1
ATOM 704 N N . MET A 1 91 ? -8.519 -10.352 25.213 1.00 83.31 91 MET A N 1
ATOM 705 C CA . MET A 1 91 ? -9.268 -10.523 23.969 1.00 83.31 91 MET A CA 1
ATOM 706 C C . MET A 1 91 ? -8.588 -11.611 23.134 1.00 83.31 91 MET A C 1
ATOM 708 O O . MET A 1 91 ? -7.414 -11.488 22.794 1.00 83.31 91 MET A O 1
ATOM 712 N N . MET A 1 92 ? -9.317 -12.685 22.828 1.00 82.62 92 MET A N 1
ATOM 713 C CA . MET A 1 92 ? -8.823 -13.769 21.974 1.00 82.62 92 MET A CA 1
ATOM 714 C C . MET A 1 92 ? -8.915 -13.386 20.494 1.00 82.62 92 MET A C 1
ATOM 716 O O . MET A 1 92 ? -9.711 -12.523 20.115 1.00 82.62 92 MET A O 1
ATOM 720 N N . VAL A 1 93 ? -8.118 -14.053 19.653 1.00 82.88 93 VAL A N 1
ATOM 721 C CA . VAL A 1 93 ? -8.196 -13.903 18.193 1.00 82.88 93 VAL A CA 1
ATOM 722 C C . VAL A 1 93 ? -9.622 -14.246 17.738 1.00 82.88 93 VAL A C 1
ATOM 724 O O . VAL A 1 93 ? -10.125 -15.311 18.107 1.00 82.88 93 VAL A O 1
ATOM 727 N N . PRO A 1 94 ? -10.301 -13.360 16.986 1.00 88.31 94 PRO A N 1
ATOM 728 C CA . PRO A 1 94 ? -11.669 -13.606 16.550 1.00 88.31 94 PRO A CA 1
ATOM 729 C C . PRO A 1 94 ? -11.735 -14.738 15.519 1.00 88.31 94 PRO A C 1
ATOM 731 O O . PRO A 1 94 ? -10.744 -15.063 14.869 1.00 88.31 94 PRO A O 1
ATOM 734 N N . ASP A 1 95 ? -12.924 -15.306 15.318 1.00 91.50 95 ASP A N 1
ATOM 735 C CA . ASP A 1 95 ? -13.149 -16.282 14.252 1.00 91.50 95 ASP A CA 1
ATOM 736 C C . ASP A 1 95 ? -13.269 -15.571 12.894 1.00 91.50 95 ASP A C 1
ATOM 738 O O . ASP A 1 95 ? -14.275 -14.924 12.581 1.00 91.50 95 ASP A O 1
ATOM 742 N N . TYR A 1 96 ? -12.218 -15.689 12.080 1.00 94.12 96 TYR A N 1
ATOM 743 C CA . TYR A 1 96 ? -12.131 -15.037 10.774 1.00 94.12 96 TYR A CA 1
ATOM 744 C C . TYR A 1 96 ? -13.178 -15.594 9.803 1.00 94.12 96 TYR A C 1
ATOM 746 O O . TYR A 1 96 ? -13.662 -14.858 8.941 1.00 94.12 96 TYR A O 1
ATOM 754 N N . ALA A 1 97 ? -13.545 -16.873 9.934 1.00 94.69 97 ALA A N 1
ATOM 755 C CA . ALA A 1 97 ? -14.482 -17.530 9.033 1.00 94.69 97 ALA A CA 1
ATOM 756 C C . ALA A 1 97 ? -15.903 -17.039 9.299 1.00 94.69 97 ALA A C 1
ATOM 758 O O . ALA A 1 97 ? -16.588 -16.646 8.358 1.00 94.69 97 ALA A O 1
ATOM 759 N N . LEU A 1 98 ? -16.308 -16.968 10.572 1.00 95.31 98 LEU A N 1
ATOM 760 C CA . LEU A 1 98 ? -17.626 -16.457 10.952 1.00 95.31 98 LEU A CA 1
ATOM 761 C C . LEU A 1 98 ? -17.813 -14.996 10.519 1.00 95.31 98 LEU A C 1
ATOM 763 O O . LEU A 1 98 ? -18.846 -14.638 9.954 1.00 95.31 98 LEU A O 1
ATOM 767 N N . ILE A 1 99 ? -16.802 -14.151 10.742 1.00 95.44 99 ILE A N 1
ATOM 768 C CA . ILE A 1 99 ? -16.855 -12.742 10.328 1.00 95.44 99 ILE A CA 1
ATOM 769 C C . ILE A 1 99 ? -16.942 -12.634 8.801 1.00 95.44 99 ILE A C 1
ATOM 771 O O . ILE A 1 99 ? -17.775 -11.888 8.285 1.00 95.44 99 ILE A O 1
ATOM 775 N N . SER A 1 100 ? -16.119 -13.399 8.078 1.00 96.50 100 SER A N 1
ATOM 776 C CA . SER A 1 100 ? -16.133 -13.416 6.612 1.00 96.50 100 SER A CA 1
ATOM 777 C C . SER A 1 100 ? -17.479 -13.877 6.057 1.00 96.50 100 SER A C 1
ATOM 779 O O . SER A 1 100 ? -17.994 -13.270 5.124 1.00 96.50 100 SER A O 1
ATOM 781 N N . GLU A 1 101 ? -18.079 -14.907 6.653 1.00 96.56 101 GLU A N 1
ATOM 782 C CA . GLU A 1 101 ? -19.385 -15.440 6.261 1.00 96.56 101 GLU A CA 1
ATOM 783 C C . GLU A 1 101 ? -20.491 -14.386 6.405 1.00 96.56 101 GLU A C 1
ATOM 785 O O . GLU A 1 101 ? -21.230 -14.141 5.452 1.00 96.56 101 GLU A O 1
ATOM 790 N N . ILE A 1 102 ? -20.561 -13.702 7.553 1.00 96.50 102 ILE A N 1
ATOM 791 C CA . ILE A 1 102 ? -21.556 -12.644 7.803 1.00 96.50 102 ILE A CA 1
ATOM 792 C C . ILE A 1 102 ? -21.410 -11.498 6.794 1.00 96.50 102 ILE A C 1
ATOM 794 O O . ILE A 1 102 ? -22.407 -10.981 6.286 1.00 96.50 102 ILE A O 1
ATOM 798 N N . ILE A 1 103 ? -20.174 -11.104 6.480 1.00 95.94 103 ILE A N 1
ATOM 799 C CA . ILE A 1 103 ? -19.902 -10.020 5.529 1.00 95.94 103 ILE A CA 1
ATOM 800 C C . ILE A 1 103 ? -20.253 -10.435 4.101 1.00 95.94 103 ILE A C 1
ATOM 802 O O . ILE A 1 103 ? -20.813 -9.643 3.350 1.00 95.94 103 ILE A O 1
ATOM 806 N N . LEU A 1 104 ? -19.951 -11.665 3.696 1.00 96.31 104 LEU A N 1
ATOM 807 C CA . LEU A 1 104 ? -20.318 -12.142 2.365 1.00 96.31 104 LEU A CA 1
ATOM 808 C C . LEU A 1 104 ? -21.843 -12.213 2.209 1.00 96.31 104 LEU A C 1
ATOM 810 O O . LEU A 1 104 ? -22.365 -11.723 1.207 1.00 96.31 104 LEU A O 1
ATOM 814 N N . TYR A 1 105 ? -22.570 -12.714 3.217 1.00 96.19 105 TYR A N 1
ATOM 815 C CA . TYR A 1 105 ? -24.037 -12.695 3.200 1.00 96.19 105 TYR A CA 1
ATOM 816 C C . TYR A 1 105 ? -24.600 -11.276 3.105 1.00 96.19 105 TYR A C 1
ATOM 818 O O . TYR A 1 105 ? -25.528 -11.044 2.333 1.00 96.19 105 TYR A O 1
ATOM 826 N N . SER A 1 106 ? -24.027 -10.308 3.829 1.00 95.81 106 SER A N 1
ATOM 827 C CA . SER A 1 106 ? -24.487 -8.915 3.750 1.00 95.81 106 SER A CA 1
ATOM 828 C C . SER A 1 106 ? -24.241 -8.269 2.380 1.00 95.81 106 SER A C 1
ATOM 830 O O . SER A 1 106 ? -24.920 -7.305 2.034 1.00 95.81 106 SER A O 1
ATOM 832 N N . ASN A 1 107 ? -23.328 -8.825 1.575 1.00 94.19 107 ASN A N 1
ATOM 833 C CA . ASN A 1 107 ? -23.075 -8.429 0.187 1.00 94.19 107 ASN A CA 1
ATOM 834 C C . ASN A 1 107 ? -23.842 -9.276 -0.850 1.00 94.19 107 ASN A C 1
ATOM 836 O O . ASN A 1 107 ? -23.616 -9.113 -2.048 1.00 94.19 107 ASN A O 1
ATOM 840 N N . GLY A 1 108 ? -24.744 -10.165 -0.419 1.00 93.88 108 GLY A N 1
ATOM 841 C CA . GLY A 1 108 ? -25.603 -10.947 -1.313 1.00 93.88 108 GLY A CA 1
ATOM 842 C C . GLY A 1 108 ? -24.978 -12.232 -1.863 1.00 93.88 108 GLY A C 1
ATOM 843 O O . GLY A 1 108 ? -25.437 -12.726 -2.890 1.00 93.88 108 GLY A O 1
ATOM 844 N N . TYR A 1 109 ? -23.947 -12.777 -1.210 1.00 95.69 109 TYR A N 1
ATOM 845 C CA . TYR A 1 109 ? -23.431 -14.110 -1.539 1.00 95.69 109 TYR A CA 1
ATOM 846 C C . TYR A 1 109 ? -24.350 -15.207 -0.990 1.00 95.69 109 TYR A C 1
ATOM 848 O O . TYR A 1 109 ? -24.672 -15.212 0.197 1.00 95.69 109 TYR A O 1
ATOM 856 N N . LEU A 1 110 ? -24.705 -16.181 -1.825 1.00 94.62 110 LEU A N 1
ATOM 857 C CA . LEU A 1 110 ? -25.479 -17.365 -1.444 1.00 94.62 110 LEU A CA 1
ATOM 858 C C . LEU A 1 110 ? -24.580 -18.486 -0.899 1.00 94.62 110 LEU A C 1
ATOM 860 O O . LEU A 1 110 ? -24.943 -19.161 0.062 1.00 94.62 110 LEU A O 1
ATOM 864 N N . LYS A 1 111 ? -23.379 -18.661 -1.462 1.00 94.75 111 LYS A N 1
ATOM 865 C CA . LYS A 1 111 ? -22.360 -19.649 -1.056 1.00 94.75 111 LYS A CA 1
ATOM 866 C C . LYS A 1 111 ? -21.347 -19.066 -0.056 1.00 94.75 111 LYS A C 1
ATOM 868 O O . LYS A 1 111 ? -20.217 -19.550 0.057 1.00 94.75 111 LYS A O 1
ATOM 873 N N . ALA A 1 112 ? -21.744 -18.042 0.707 1.00 95.31 112 ALA A N 1
ATOM 874 C CA . ALA A 1 112 ? -20.885 -17.283 1.624 1.00 95.31 112 ALA A CA 1
ATOM 875 C C . ALA A 1 112 ? -20.065 -18.167 2.581 1.00 95.31 112 ALA A C 1
ATOM 877 O O . ALA A 1 112 ? -18.871 -17.938 2.765 1.00 95.31 112 ALA A O 1
ATOM 878 N N . ARG A 1 113 ? -20.673 -19.219 3.146 1.00 95.69 113 ARG A N 1
ATOM 879 C CA . ARG A 1 113 ? -20.013 -20.141 4.088 1.00 95.69 113 ARG A CA 1
ATOM 880 C C . ARG A 1 113 ? -18.852 -20.928 3.478 1.00 95.69 113 ARG A C 1
ATOM 882 O O . ARG A 1 113 ? -17.888 -21.268 4.168 1.00 95.69 113 ARG A O 1
ATOM 889 N N . GLU A 1 114 ? -18.957 -21.298 2.206 1.00 95.62 114 GLU A N 1
ATOM 890 C CA . GLU A 1 114 ? -17.890 -22.013 1.500 1.00 95.62 114 GLU A CA 1
ATOM 891 C C . GLU A 1 114 ? -16.772 -21.050 1.113 1.00 95.62 114 GLU A C 1
ATOM 893 O O . GLU A 1 114 ? -15.606 -21.332 1.392 1.00 95.62 114 GLU A O 1
ATOM 898 N N . CYS A 1 115 ? -17.122 -19.877 0.578 1.00 95.62 115 CYS A N 1
ATOM 899 C CA . CYS A 1 115 ? -16.154 -18.826 0.271 1.00 95.62 115 CYS A CA 1
ATOM 900 C C . CYS A 1 115 ? -15.378 -18.375 1.518 1.00 95.62 115 CYS A C 1
ATOM 902 O O . CYS A 1 115 ? -14.153 -18.315 1.477 1.00 95.62 115 CYS A O 1
ATOM 904 N N . ALA A 1 116 ? -16.050 -18.151 2.651 1.00 96.25 116 ALA A N 1
ATOM 905 C CA . ALA A 1 116 ? -15.416 -17.757 3.909 1.00 96.25 116 ALA A CA 1
ATOM 906 C C . ALA A 1 116 ? -14.359 -18.769 4.379 1.00 96.25 116 ALA A C 1
ATOM 908 O O . ALA A 1 116 ? -13.233 -18.390 4.704 1.00 96.25 116 ALA A O 1
ATOM 909 N N . ARG A 1 117 ? -14.687 -20.069 4.355 1.00 95.62 117 ARG A N 1
ATOM 910 C CA . ARG A 1 117 ? -13.733 -21.133 4.708 1.00 95.62 117 ARG A CA 1
ATOM 911 C C . ARG A 1 117 ? -12.534 -21.161 3.762 1.00 95.62 117 ARG A C 1
ATOM 913 O O . ARG A 1 117 ? -11.408 -21.293 4.236 1.00 95.62 117 ARG A O 1
ATOM 920 N N . LYS A 1 118 ? -12.755 -20.987 2.454 1.00 95.44 118 LYS A N 1
ATOM 921 C CA . LYS A 1 118 ? -11.676 -20.937 1.455 1.00 95.44 118 LYS A CA 1
ATOM 922 C C . LYS A 1 118 ? -10.756 -19.733 1.646 1.00 95.44 118 LYS A C 1
ATOM 924 O O . LYS A 1 118 ? -9.544 -19.899 1.575 1.00 95.44 118 LYS A O 1
ATOM 929 N N . ILE A 1 119 ? -11.290 -18.547 1.945 1.00 95.12 119 ILE A N 1
ATOM 930 C CA . ILE A 1 119 ? -10.475 -17.349 2.228 1.00 95.12 119 ILE A CA 1
ATOM 931 C C . ILE A 1 119 ? -9.570 -17.588 3.428 1.00 95.12 119 ILE A C 1
ATOM 933 O O . ILE A 1 119 ? -8.363 -17.380 3.344 1.00 95.12 119 ILE A O 1
ATOM 937 N N . VAL A 1 120 ? -10.148 -18.039 4.542 1.00 94.56 120 VAL A N 1
ATOM 938 C CA . VAL A 1 120 ? -9.390 -18.255 5.778 1.00 94.56 120 VAL A CA 1
ATOM 939 C C . VAL A 1 120 ? -8.332 -19.335 5.576 1.00 94.56 120 VAL A C 1
ATOM 941 O O . VAL A 1 120 ? -7.196 -19.153 6.005 1.00 94.56 120 VAL A O 1
ATOM 944 N N . ALA A 1 121 ? -8.664 -20.416 4.863 1.00 95.25 121 ALA A N 1
ATOM 945 C CA . ALA A 1 121 ? -7.696 -21.440 4.485 1.00 95.25 121 ALA A CA 1
ATOM 946 C C . ALA A 1 121 ? -6.575 -20.875 3.598 1.00 95.25 121 ALA A C 1
ATOM 948 O O . ALA A 1 121 ? -5.411 -21.156 3.860 1.00 95.25 121 ALA A O 1
ATOM 949 N N . THR A 1 122 ? -6.903 -20.029 2.615 1.00 95.31 122 THR A N 1
ATOM 950 C CA . THR A 1 122 ? -5.912 -19.383 1.737 1.00 95.31 122 THR A CA 1
ATOM 951 C C . THR A 1 122 ? -4.919 -18.573 2.562 1.00 95.31 122 THR A C 1
ATOM 953 O O . THR A 1 122 ? -3.716 -18.769 2.442 1.00 95.31 122 THR A O 1
ATOM 956 N N . TYR A 1 123 ? -5.414 -17.699 3.441 1.00 94.31 123 TYR A N 1
ATOM 957 C CA . TYR A 1 123 ? -4.577 -16.837 4.276 1.00 94.31 123 TYR A CA 1
ATOM 958 C C . TYR A 1 123 ? -3.735 -17.626 5.281 1.00 94.31 123 TYR A C 1
ATOM 960 O O . TYR A 1 123 ? -2.564 -17.307 5.479 1.00 94.31 123 TYR A O 1
ATOM 968 N N . LYS A 1 124 ? -4.301 -18.686 5.866 1.00 94.00 124 LYS A N 1
ATOM 969 C CA . LYS A 1 124 ? -3.565 -19.590 6.749 1.00 94.00 124 LYS A CA 1
ATOM 970 C C . LYS A 1 124 ? -2.418 -20.282 6.006 1.00 94.00 124 LYS A C 1
ATOM 972 O O . LYS A 1 124 ? -1.279 -20.196 6.451 1.00 94.00 124 LYS A O 1
ATOM 977 N N . LEU A 1 125 ? -2.696 -20.889 4.851 1.00 95.44 125 LEU A N 1
ATOM 978 C CA . LEU A 1 125 ? -1.675 -21.558 4.041 1.00 95.44 125 LEU A CA 1
ATOM 979 C C . LEU A 1 125 ? -0.615 -20.574 3.537 1.00 95.44 125 LEU A C 1
ATOM 981 O O . LEU A 1 125 ? 0.565 -20.899 3.572 1.00 95.44 125 LEU A O 1
ATOM 985 N N . CYS A 1 126 ? -1.002 -19.355 3.147 1.00 94.75 126 CYS A N 1
ATOM 986 C CA . CYS A 1 126 ? -0.039 -18.319 2.768 1.00 94.75 126 CYS A CA 1
ATOM 987 C C . CYS A 1 126 ? 0.898 -17.968 3.932 1.00 94.75 126 CYS A C 1
ATOM 989 O O . CYS A 1 126 ? 2.102 -17.870 3.731 1.00 94.75 126 CYS A O 1
ATOM 991 N N . SER A 1 127 ? 0.366 -17.835 5.152 1.00 93.25 127 SER A N 1
ATOM 992 C CA . SER A 1 127 ? 1.182 -17.544 6.338 1.00 93.25 127 SER A CA 1
ATOM 993 C C . SER A 1 127 ? 2.116 -18.688 6.752 1.00 93.25 127 SER A C 1
ATOM 995 O O . SER A 1 127 ? 3.134 -18.436 7.387 1.00 93.25 127 SER A O 1
ATOM 997 N N . GLU A 1 128 ? 1.775 -19.933 6.405 1.00 93.88 128 GLU A N 1
ATOM 998 C CA . GLU A 1 128 ? 2.545 -21.132 6.761 1.00 93.88 128 GLU A CA 1
ATOM 999 C C . GLU A 1 128 ? 3.555 -21.543 5.674 1.00 93.88 128 GLU A C 1
ATOM 1001 O O . GLU A 1 128 ? 4.573 -22.150 6.001 1.00 93.88 128 GLU A O 1
ATOM 1006 N N . GLN A 1 129 ? 3.278 -21.252 4.396 1.00 94.06 129 GLN A N 1
ATOM 1007 C CA . GLN A 1 129 ? 4.063 -21.751 3.255 1.00 94.06 129 GLN A CA 1
ATOM 1008 C C . GLN A 1 129 ? 4.872 -20.685 2.511 1.00 94.06 129 GLN A C 1
ATOM 1010 O O . GLN A 1 129 ? 5.869 -21.039 1.882 1.00 94.06 129 GLN A O 1
ATOM 1015 N N . LEU A 1 130 ? 4.452 -19.415 2.524 1.00 94.69 130 LEU A N 1
ATOM 1016 C CA . LEU A 1 130 ? 5.190 -18.345 1.845 1.00 94.69 130 LEU A CA 1
ATOM 1017 C C . LEU A 1 130 ? 6.329 -17.823 2.721 1.00 94.69 130 LEU A C 1
ATOM 1019 O O . LEU A 1 130 ? 6.355 -18.031 3.937 1.00 94.69 130 LEU A O 1
ATOM 1023 N N . SER A 1 131 ? 7.274 -17.116 2.102 1.00 93.44 131 SER A N 1
ATOM 1024 C CA . SER A 1 131 ? 8.351 -16.466 2.846 1.00 93.44 131 SER A CA 1
ATOM 1025 C C . SER A 1 131 ? 7.820 -15.412 3.838 1.00 93.44 131 SER A C 1
ATOM 1027 O O . SER A 1 131 ? 6.750 -14.829 3.656 1.00 93.44 131 SER A O 1
ATOM 1029 N N . SER A 1 132 ? 8.565 -15.153 4.917 1.00 90.00 132 SER A N 1
ATOM 1030 C CA . SER A 1 132 ? 8.220 -14.100 5.883 1.00 90.00 132 SER A CA 1
ATOM 1031 C C . SER A 1 132 ? 8.776 -12.756 5.416 1.00 90.00 132 SER A C 1
ATOM 1033 O O . SER A 1 132 ? 9.991 -12.614 5.305 1.00 90.00 132 SER A O 1
ATOM 1035 N N . GLN A 1 133 ? 7.905 -11.768 5.191 1.00 89.75 133 GLN A N 1
ATOM 1036 C CA . GLN A 1 133 ? 8.272 -10.418 4.744 1.00 89.75 133 GLN A CA 1
ATOM 1037 C C . GLN A 1 133 ? 7.517 -9.342 5.535 1.00 89.75 133 GLN A C 1
ATOM 1039 O O . GLN A 1 133 ? 6.345 -9.527 5.857 1.00 89.75 133 GLN A O 1
ATOM 1044 N N . ASP A 1 134 ? 8.134 -8.177 5.757 1.00 87.06 134 ASP A N 1
ATOM 1045 C CA . ASP A 1 134 ? 7.531 -7.070 6.531 1.00 87.06 134 ASP A CA 1
ATOM 1046 C C . ASP A 1 134 ? 6.249 -6.499 5.900 1.00 87.06 134 ASP A C 1
ATOM 1048 O O . ASP A 1 134 ? 5.396 -5.923 6.573 1.00 87.06 134 ASP A O 1
ATOM 1052 N N . HIS A 1 135 ? 6.108 -6.651 4.583 1.00 87.75 135 HIS A N 1
ATOM 1053 C CA . HIS A 1 135 ? 4.961 -6.171 3.814 1.00 87.75 135 HIS A CA 1
ATOM 1054 C C . HIS A 1 135 ? 3.864 -7.232 3.627 1.00 87.75 135 HIS A C 1
ATOM 1056 O O . HIS A 1 135 ? 2.846 -6.949 2.988 1.00 87.75 135 HIS A O 1
ATOM 1062 N N . TYR A 1 136 ? 4.052 -8.446 4.157 1.00 91.12 136 TYR A N 1
ATOM 1063 C CA . TYR A 1 136 ? 3.034 -9.491 4.131 1.00 91.12 136 TYR A CA 1
ATOM 1064 C C . TYR A 1 136 ? 2.098 -9.324 5.330 1.00 91.12 136 TYR A C 1
ATOM 1066 O O . TYR A 1 136 ? 2.512 -9.391 6.484 1.00 91.12 136 TYR A O 1
ATOM 1074 N N . ASP A 1 137 ? 0.811 -9.117 5.048 1.00 87.50 137 ASP A N 1
ATOM 1075 C CA . ASP A 1 137 ? -0.237 -9.017 6.063 1.00 87.50 137 ASP A CA 1
ATOM 1076 C C . ASP A 1 137 ? -1.293 -10.099 5.832 1.00 87.50 137 ASP A C 1
ATOM 1078 O O . ASP A 1 137 ? -1.990 -10.107 4.811 1.00 87.50 137 ASP A O 1
ATOM 1082 N N . TYR A 1 138 ? -1.418 -10.988 6.818 1.00 89.62 138 TYR A N 1
ATOM 1083 C CA . TYR A 1 138 ? -2.415 -12.057 6.855 1.00 89.62 138 TYR A CA 1
ATOM 1084 C C . TYR A 1 138 ? -3.468 -11.860 7.962 1.00 89.62 138 TYR A C 1
ATOM 1086 O O . TYR A 1 138 ? -4.222 -12.776 8.290 1.00 89.62 138 TYR A O 1
ATOM 1094 N N . GLY A 1 139 ? -3.527 -10.669 8.564 1.00 88.56 139 GLY A N 1
ATOM 1095 C CA . GLY A 1 139 ? -4.485 -10.326 9.609 1.00 88.56 139 GLY A CA 1
ATOM 1096 C C . GLY A 1 139 ? -5.897 -10.030 9.089 1.00 88.56 139 GLY A C 1
ATOM 1097 O O . GLY A 1 139 ? -6.169 -9.984 7.887 1.00 88.56 139 GLY A O 1
ATOM 1098 N N . MET A 1 140 ? -6.820 -9.745 10.017 1.00 87.69 140 MET A N 1
ATOM 1099 C CA . MET A 1 140 ? -8.222 -9.453 9.673 1.00 87.69 140 MET A CA 1
ATOM 1100 C C . MET A 1 140 ? -8.407 -8.280 8.716 1.00 87.69 140 MET A C 1
ATOM 1102 O O . MET A 1 140 ? -9.373 -8.264 7.963 1.00 87.69 140 MET A O 1
ATOM 1106 N N . ARG A 1 141 ? -7.517 -7.284 8.725 1.00 86.62 141 ARG A N 1
ATOM 1107 C CA . ARG A 1 141 ? -7.625 -6.134 7.815 1.00 86.62 141 ARG A CA 1
ATOM 1108 C C . ARG A 1 141 ? -7.346 -6.524 6.366 1.00 86.62 141 ARG A C 1
ATOM 1110 O O . ARG A 1 141 ? -8.053 -6.052 5.476 1.00 86.62 141 ARG A O 1
ATOM 1117 N N . ALA A 1 142 ? -6.383 -7.413 6.134 1.00 87.44 142 ALA A N 1
ATOM 1118 C CA . ALA A 1 142 ? -6.140 -7.973 4.812 1.00 87.44 142 ALA A CA 1
ATOM 1119 C C . ALA A 1 142 ? -7.353 -8.782 4.329 1.00 87.44 142 ALA A C 1
ATOM 1121 O O . ALA A 1 142 ? -7.845 -8.537 3.227 1.00 87.44 142 ALA A O 1
ATOM 1122 N N . VAL A 1 143 ? -7.909 -9.641 5.193 1.00 91.56 143 VAL A N 1
ATOM 1123 C CA . VAL A 1 143 ? -9.142 -10.396 4.906 1.00 91.56 143 VAL A CA 1
ATOM 1124 C C . VAL A 1 143 ? -10.307 -9.449 4.590 1.00 91.56 143 VAL A C 1
ATOM 1126 O O . VAL A 1 143 ? -10.973 -9.606 3.571 1.00 91.56 143 VAL A O 1
ATOM 1129 N N . MET A 1 144 ? -10.514 -8.402 5.393 1.00 89.62 144 MET A N 1
ATOM 1130 C CA . MET A 1 144 ? -11.547 -7.384 5.165 1.00 89.62 144 MET A CA 1
ATOM 1131 C C . MET A 1 144 ? -11.406 -6.679 3.814 1.00 89.62 144 MET A C 1
ATOM 1133 O O . MET A 1 144 ? -12.412 -6.387 3.170 1.00 89.62 144 MET A O 1
ATOM 1137 N N . ALA A 1 145 ? -10.181 -6.405 3.366 1.00 87.44 145 ALA A N 1
ATOM 1138 C CA . ALA A 1 145 ? -9.955 -5.782 2.067 1.00 87.44 145 ALA A CA 1
ATOM 1139 C C . ALA A 1 145 ? -10.367 -6.695 0.908 1.00 87.44 145 ALA A C 1
ATOM 1141 O O . ALA A 1 145 ? -11.015 -6.226 -0.027 1.00 87.44 145 ALA A O 1
ATOM 1142 N N . VAL A 1 146 ? -10.064 -7.993 1.006 1.00 91.62 146 VAL A N 1
ATOM 1143 C CA . VAL A 1 146 ? -10.534 -8.994 0.040 1.00 91.62 146 VAL A CA 1
ATOM 1144 C C . VAL A 1 146 ? -12.060 -9.079 0.057 1.00 91.62 146 VAL A C 1
ATOM 1146 O O . VAL A 1 146 ? -12.683 -8.998 -0.995 1.00 91.62 146 VAL A O 1
ATOM 1149 N N . LEU A 1 147 ? -12.684 -9.155 1.237 1.00 93.62 147 LEU A N 1
ATOM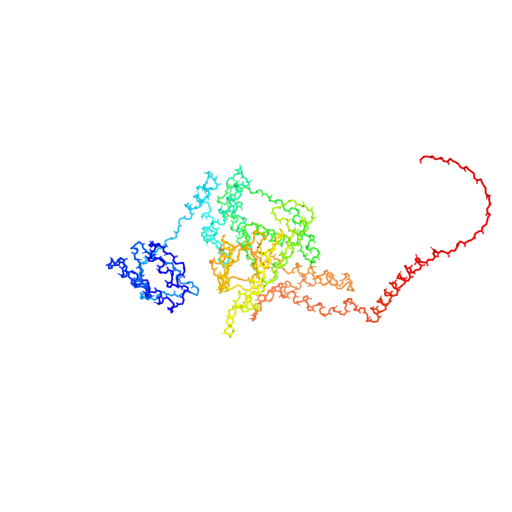 1150 C CA . LEU A 1 147 ? -14.145 -9.228 1.367 1.00 93.62 147 LEU A CA 1
ATOM 1151 C C . LEU A 1 147 ? -14.855 -8.003 0.778 1.00 93.62 147 LEU A C 1
ATOM 1153 O O . LEU A 1 147 ? -15.896 -8.132 0.136 1.00 93.62 147 LEU A O 1
ATOM 1157 N N . ARG A 1 148 ? -14.288 -6.805 0.957 1.00 89.81 148 ARG A N 1
ATOM 1158 C CA . ARG A 1 148 ? -14.812 -5.579 0.338 1.00 89.81 148 ARG A CA 1
ATOM 1159 C C . ARG A 1 148 ? -14.652 -5.592 -1.176 1.00 89.81 148 ARG A C 1
ATOM 1161 O O . ARG A 1 148 ? -15.583 -5.201 -1.876 1.00 89.81 148 ARG A O 1
ATOM 1168 N N . ALA A 1 149 ? -13.505 -6.043 -1.686 1.00 89.38 149 ALA A N 1
ATOM 1169 C CA . ALA A 1 149 ? -13.296 -6.200 -3.122 1.00 89.38 149 ALA A CA 1
ATOM 1170 C C . ALA A 1 149 ? -14.293 -7.210 -3.717 1.00 89.38 149 ALA A C 1
ATOM 1172 O O . ALA A 1 149 ? -14.953 -6.895 -4.705 1.00 89.38 149 ALA A O 1
ATOM 1173 N N . ALA A 1 150 ? -14.497 -8.354 -3.059 1.00 93.19 150 ALA A N 1
ATOM 1174 C CA . ALA A 1 150 ? -15.495 -9.358 -3.423 1.00 93.19 150 ALA A CA 1
ATOM 1175 C C . ALA A 1 150 ? -16.921 -8.772 -3.442 1.00 93.19 150 ALA A C 1
ATOM 1177 O O . ALA A 1 150 ? -17.632 -8.897 -4.436 1.00 93.19 150 ALA A O 1
ATOM 1178 N N . GLY A 1 151 ? -17.320 -8.035 -2.399 1.00 92.75 151 GLY A N 1
ATOM 1179 C CA . GLY A 1 151 ? -18.624 -7.363 -2.350 1.00 92.75 151 GLY A CA 1
ATOM 1180 C C . GLY A 1 151 ? -18.811 -6.297 -3.438 1.00 92.75 151 GLY A C 1
ATOM 1181 O O . GLY A 1 151 ? -19.897 -6.153 -3.999 1.00 92.75 151 GLY A O 1
ATOM 1182 N N . ASN A 1 152 ? -17.754 -5.562 -3.793 1.00 89.81 152 ASN A N 1
ATOM 1183 C CA . ASN A 1 152 ? -17.784 -4.620 -4.916 1.00 89.81 152 ASN A CA 1
ATOM 1184 C C . ASN A 1 152 ? -17.953 -5.341 -6.257 1.00 89.81 152 ASN A C 1
ATOM 1186 O O . ASN A 1 152 ? -18.726 -4.882 -7.096 1.00 89.81 152 ASN A O 1
ATOM 1190 N N . LEU A 1 153 ? -17.249 -6.458 -6.450 1.00 91.19 153 LEU A N 1
ATOM 1191 C CA . LEU A 1 153 ? -17.360 -7.284 -7.648 1.00 91.19 153 LEU A CA 1
ATOM 1192 C C . LEU A 1 153 ? -18.759 -7.893 -7.772 1.00 91.19 153 LEU A C 1
ATOM 1194 O O . LEU A 1 153 ? -19.360 -7.761 -8.829 1.00 91.19 153 LEU A O 1
ATOM 1198 N N . LYS A 1 154 ? -19.333 -8.431 -6.689 1.00 93.31 154 LYS A N 1
ATOM 1199 C CA . LYS A 1 154 ? -20.702 -8.974 -6.682 1.00 93.31 154 LYS A CA 1
ATOM 1200 C C . LYS A 1 154 ? -21.763 -7.933 -7.035 1.00 93.31 154 LYS A C 1
ATOM 1202 O O . LYS A 1 154 ? -22.739 -8.252 -7.700 1.00 93.31 154 LYS A O 1
ATOM 1207 N N . ARG A 1 155 ? -21.569 -6.670 -6.645 1.00 91.75 155 ARG A N 1
ATOM 1208 C CA . ARG A 1 155 ? -22.471 -5.575 -7.045 1.00 91.75 155 ARG A CA 1
ATOM 1209 C C . ARG A 1 155 ? -22.341 -5.190 -8.518 1.00 91.75 155 ARG A C 1
ATOM 1211 O O . ARG A 1 155 ? -23.326 -4.758 -9.105 1.00 91.75 155 ARG A O 1
ATOM 1218 N N . LYS A 1 156 ? -21.142 -5.309 -9.098 1.00 88.62 156 LYS A N 1
ATOM 1219 C CA . LYS A 1 156 ? -20.895 -5.034 -10.524 1.00 88.62 156 LYS A CA 1
ATOM 1220 C C . LYS A 1 156 ? -21.341 -6.185 -11.423 1.00 88.62 156 LYS A C 1
ATOM 1222 O O . LYS A 1 156 ? -21.858 -5.929 -12.502 1.00 88.62 156 LYS A O 1
ATOM 1227 N N . PHE A 1 157 ? -21.162 -7.416 -10.955 1.00 90.94 157 PHE A N 1
ATOM 1228 C CA . PHE A 1 157 ? -21.466 -8.651 -11.669 1.00 90.94 157 PHE A CA 1
ATOM 1229 C C . PHE A 1 157 ? -22.361 -9.547 -10.791 1.00 90.94 157 PHE A C 1
ATOM 1231 O O . PHE A 1 157 ? -21.869 -10.469 -10.138 1.00 90.94 157 PHE A O 1
ATOM 1238 N N . PRO A 1 158 ? -23.674 -9.255 -10.703 1.00 91.31 158 PRO A N 1
ATOM 1239 C CA . PRO A 1 158 ? -24.577 -9.965 -9.794 1.00 91.31 158 PRO A CA 1
ATOM 1240 C C . PRO A 1 158 ? -24.758 -11.447 -10.131 1.00 91.31 158 PRO A C 1
ATOM 1242 O O . PRO A 1 158 ? -24.902 -12.260 -9.215 1.00 91.31 158 PRO A O 1
ATOM 1245 N N . ASP A 1 159 ? -24.721 -11.788 -11.419 1.00 91.69 159 ASP A N 1
ATOM 1246 C CA . ASP A 1 159 ? -25.050 -13.123 -11.933 1.00 91.69 159 ASP A CA 1
ATOM 1247 C C . ASP A 1 159 ? -23.826 -14.040 -12.106 1.00 91.69 159 ASP A C 1
ATOM 1249 O O . ASP A 1 159 ? -23.979 -15.236 -12.356 1.00 91.69 159 ASP A O 1
ATOM 1253 N N . ASP A 1 160 ? -22.616 -13.503 -11.937 1.00 92.12 160 ASP A N 1
ATOM 1254 C CA . ASP A 1 160 ? -21.373 -14.264 -12.061 1.00 92.12 160 ASP A CA 1
ATOM 1255 C C . ASP A 1 160 ? -21.199 -15.266 -10.908 1.00 92.12 160 ASP A C 1
ATOM 1257 O O . ASP A 1 160 ? -21.678 -15.067 -9.781 1.00 92.12 160 ASP A O 1
ATOM 1261 N N . ASP A 1 161 ? -20.462 -16.351 -11.179 1.00 93.25 161 ASP A N 1
ATOM 1262 C CA . ASP A 1 161 ? -20.195 -17.371 -10.167 1.00 93.25 161 ASP A CA 1
ATOM 1263 C C . ASP A 1 161 ? -19.395 -16.789 -8.992 1.00 93.25 161 ASP A C 1
ATOM 1265 O O . ASP A 1 161 ? -18.336 -16.172 -9.130 1.00 93.25 161 ASP A O 1
ATOM 1269 N N . GLU A 1 162 ? -19.911 -17.022 -7.791 1.00 93.75 162 GLU A N 1
ATOM 1270 C CA . GLU A 1 162 ? -19.374 -16.447 -6.565 1.00 93.75 162 GLU A CA 1
ATOM 1271 C C . GLU A 1 162 ? -17.947 -16.904 -6.255 1.00 93.75 162 GLU A C 1
ATOM 1273 O O . GLU A 1 162 ? -17.192 -16.135 -5.658 1.00 93.75 162 GLU A O 1
ATOM 1278 N N . PHE A 1 163 ? -17.546 -18.112 -6.671 1.00 94.31 163 PHE A N 1
ATOM 1279 C CA . PHE A 1 163 ? -16.167 -18.567 -6.518 1.00 94.31 163 PHE A CA 1
ATOM 1280 C C . PHE A 1 163 ? -15.228 -17.851 -7.481 1.00 94.31 163 PHE A C 1
ATOM 1282 O O . PHE A 1 163 ? -14.109 -17.550 -7.076 1.00 94.31 163 PHE A O 1
ATOM 1289 N N . VAL A 1 164 ? -15.671 -17.529 -8.701 1.00 93.50 164 VAL A N 1
ATOM 1290 C CA . VAL A 1 164 ? -14.894 -16.724 -9.663 1.00 93.50 164 VAL A CA 1
ATOM 1291 C C . VAL A 1 164 ? -14.655 -15.324 -9.099 1.00 93.50 164 VAL A C 1
ATOM 1293 O O . VAL A 1 164 ? -13.511 -14.875 -9.033 1.00 93.50 164 VAL A O 1
ATOM 1296 N N . LEU A 1 165 ? -15.706 -14.657 -8.611 1.00 93.12 165 LEU A N 1
ATOM 1297 C CA . LEU A 1 165 ? -15.594 -13.317 -8.016 1.00 93.12 165 LEU A CA 1
ATOM 1298 C C . LEU A 1 165 ? -14.702 -13.318 -6.768 1.00 93.12 165 LEU A C 1
ATOM 1300 O O . LEU A 1 165 ? -13.882 -12.419 -6.566 1.00 93.12 165 LEU A O 1
ATOM 1304 N N . MET A 1 166 ? -14.849 -14.350 -5.934 1.00 94.44 166 MET A N 1
ATOM 1305 C CA . MET A 1 166 ? -14.039 -14.537 -4.736 1.00 94.44 166 MET A CA 1
ATOM 1306 C C . MET A 1 166 ? -12.566 -14.733 -5.094 1.00 94.44 166 MET A C 1
ATOM 1308 O O . MET A 1 166 ? -11.706 -14.015 -4.586 1.00 94.44 166 MET A O 1
ATOM 1312 N N . LEU A 1 167 ? -12.280 -15.657 -6.008 1.00 94.19 167 LEU A N 1
ATOM 1313 C CA . LEU A 1 167 ? -10.940 -15.933 -6.501 1.00 94.19 167 LEU A CA 1
ATOM 1314 C C . LEU A 1 167 ? -10.294 -14.669 -7.080 1.00 94.19 167 LEU A C 1
ATOM 1316 O O . LEU A 1 167 ? -9.180 -14.319 -6.693 1.00 94.19 167 LEU A O 1
ATOM 1320 N N . ARG A 1 168 ? -11.025 -13.935 -7.927 1.00 91.19 168 ARG A N 1
ATOM 1321 C CA . ARG A 1 168 ? -10.560 -12.678 -8.521 1.00 91.19 168 ARG A CA 1
ATOM 1322 C C . ARG A 1 168 ? -10.137 -11.680 -7.445 1.00 91.19 168 ARG A C 1
ATOM 1324 O O . ARG A 1 168 ? -9.036 -11.147 -7.503 1.00 91.19 168 ARG A O 1
ATOM 1331 N N . SER A 1 169 ? -10.965 -11.492 -6.418 1.00 91.12 169 SER A N 1
ATOM 1332 C CA . SER A 1 169 ? -10.654 -10.564 -5.325 1.00 91.12 169 SER A CA 1
ATOM 1333 C C . SER A 1 169 ? -9.434 -10.972 -4.487 1.00 91.12 169 SER A C 1
ATOM 1335 O O . SER A 1 169 ? -8.697 -10.101 -4.027 1.00 91.12 169 SER A O 1
ATOM 1337 N N . ILE A 1 170 ? -9.186 -12.276 -4.297 1.00 93.06 170 ILE A N 1
ATOM 1338 C CA . ILE A 1 170 ? -7.995 -12.766 -3.587 1.00 93.06 170 ILE A CA 1
ATOM 1339 C C . ILE A 1 170 ? -6.738 -12.460 -4.408 1.00 93.06 170 ILE A C 1
ATOM 1341 O O . ILE A 1 170 ? -5.749 -11.989 -3.840 1.00 93.06 170 ILE A O 1
ATOM 1345 N N . ILE A 1 171 ? -6.774 -12.718 -5.720 1.00 90.94 171 ILE A N 1
ATOM 1346 C CA . ILE A 1 171 ? -5.630 -12.495 -6.611 1.00 90.94 171 ILE A CA 1
ATOM 1347 C C . ILE A 1 171 ? -5.327 -11.000 -6.736 1.00 90.94 171 ILE A C 1
ATOM 1349 O O . ILE A 1 171 ? -4.196 -10.601 -6.463 1.00 90.94 171 ILE A O 1
ATOM 1353 N N . ASP A 1 172 ? -6.327 -10.172 -7.043 1.00 86.06 172 ASP A N 1
ATOM 1354 C CA . ASP A 1 172 ? -6.150 -8.729 -7.266 1.00 86.06 172 ASP A CA 1
ATOM 1355 C C . ASP A 1 172 ? -5.550 -8.020 -6.041 1.00 86.06 172 ASP A C 1
ATOM 1357 O O . ASP A 1 172 ? -4.736 -7.107 -6.166 1.00 86.06 172 ASP A O 1
ATOM 1361 N N . VAL A 1 173 ? -5.917 -8.452 -4.831 1.00 87.75 173 VAL A N 1
ATOM 1362 C CA . VAL A 1 173 ? -5.439 -7.830 -3.588 1.00 87.75 173 VAL A CA 1
ATOM 1363 C C . VAL A 1 173 ? -4.048 -8.318 -3.177 1.00 87.75 173 VAL A C 1
ATOM 1365 O O . VAL A 1 173 ? -3.353 -7.585 -2.472 1.00 87.75 173 VAL A O 1
ATOM 1368 N N . ASN A 1 174 ? -3.636 -9.537 -3.537 1.00 90.31 174 ASN A N 1
ATOM 1369 C CA . ASN A 1 174 ? -2.428 -10.155 -2.972 1.00 90.31 174 ASN A CA 1
ATOM 1370 C C . ASN A 1 174 ? -1.290 -10.361 -3.973 1.00 90.31 174 ASN A C 1
ATOM 1372 O O . ASN A 1 174 ? -0.132 -10.230 -3.584 1.00 90.31 174 ASN A O 1
ATOM 1376 N N . LEU A 1 175 ? -1.582 -10.611 -5.251 1.00 89.88 175 LEU A N 1
ATOM 1377 C CA . LEU A 1 175 ? -0.559 -10.958 -6.241 1.00 89.88 175 LEU A CA 1
ATOM 1378 C C . LEU A 1 175 ? 0.505 -9.861 -6.399 1.00 89.88 175 LEU A C 1
ATOM 1380 O O . LEU A 1 175 ? 1.685 -10.148 -6.582 1.00 89.88 175 LEU A O 1
ATOM 1384 N N . CYS A 1 176 ? 0.106 -8.596 -6.283 1.00 89.44 176 CYS A N 1
ATOM 1385 C CA . CYS A 1 176 ? 1.011 -7.456 -6.394 1.00 89.44 176 CYS A CA 1
ATOM 1386 C C . CYS A 1 176 ? 1.983 -7.308 -5.214 1.00 89.44 176 CYS A C 1
ATOM 1388 O O . CYS A 1 176 ? 2.961 -6.569 -5.336 1.00 89.44 176 CYS A O 1
ATOM 1390 N N . LYS A 1 177 ? 1.731 -7.997 -4.095 1.00 90.75 177 LYS A N 1
ATOM 1391 C CA . LYS A 1 177 ? 2.545 -7.947 -2.875 1.00 90.75 177 LYS A CA 1
ATOM 1392 C C . LYS A 1 177 ? 3.660 -8.979 -2.873 1.00 90.75 177 LYS A C 1
ATOM 1394 O O . LYS A 1 177 ? 4.670 -8.747 -2.229 1.00 90.75 177 LYS A O 1
ATOM 1399 N N . PHE A 1 178 ? 3.448 -10.113 -3.538 1.00 91.94 178 P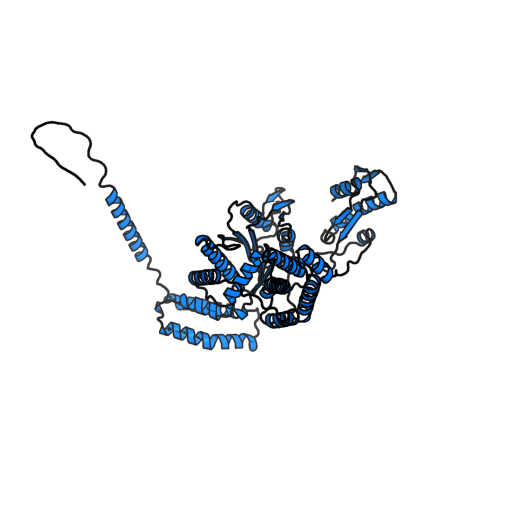HE A N 1
ATOM 1400 C CA . PHE A 1 178 ? 4.321 -11.271 -3.402 1.00 91.94 178 PHE A CA 1
ATOM 1401 C C . PHE A 1 178 ? 5.620 -11.145 -4.195 1.00 91.94 178 PHE A C 1
ATOM 1403 O O . PHE A 1 178 ? 5.678 -10.539 -5.272 1.00 91.94 178 PHE A O 1
ATOM 1410 N N . LEU A 1 179 ? 6.652 -11.783 -3.651 1.00 91.31 179 LEU A N 1
ATOM 1411 C CA . LEU A 1 179 ? 7.929 -12.014 -4.308 1.00 91.31 179 LEU A CA 1
ATOM 1412 C C . LEU A 1 179 ? 7.780 -12.995 -5.473 1.00 91.31 179 LEU A C 1
ATOM 1414 O O . LEU A 1 179 ? 6.907 -13.864 -5.474 1.00 91.31 179 LEU A O 1
ATOM 1418 N N . SER A 1 180 ? 8.675 -12.895 -6.453 1.00 89.81 180 SER A N 1
ATOM 1419 C CA . SER A 1 180 ? 8.653 -13.717 -7.670 1.00 89.81 180 SER A CA 1
ATOM 1420 C C . SER A 1 180 ? 8.646 -15.228 -7.397 1.00 89.81 180 SER A C 1
ATOM 1422 O O . SER A 1 180 ? 7.954 -15.965 -8.095 1.00 89.81 180 SER A O 1
ATOM 1424 N N . HIS A 1 181 ? 9.350 -15.691 -6.361 1.00 91.00 181 HIS A N 1
ATOM 1425 C CA . HIS A 1 181 ? 9.388 -17.105 -5.966 1.00 91.00 181 HIS A CA 1
ATOM 1426 C C . HIS A 1 181 ? 8.169 -17.565 -5.147 1.00 91.00 181 HIS A C 1
ATOM 1428 O O . HIS A 1 181 ? 7.861 -18.755 -5.142 1.00 91.00 181 HIS A O 1
ATOM 1434 N N . ASP A 1 182 ? 7.461 -16.641 -4.493 1.00 94.62 182 ASP A N 1
ATOM 1435 C CA . ASP A 1 182 ? 6.249 -16.927 -3.715 1.00 94.62 182 ASP A CA 1
ATOM 1436 C C . ASP A 1 182 ? 4.998 -16.991 -4.613 1.00 94.62 182 ASP A C 1
ATOM 1438 O O . ASP A 1 182 ? 4.038 -17.695 -4.301 1.00 94.62 182 ASP A O 1
ATOM 1442 N N . VAL A 1 183 ? 5.006 -16.306 -5.764 1.00 92.69 183 VAL A N 1
ATOM 1443 C CA . VAL A 1 183 ? 3.882 -16.298 -6.721 1.00 92.69 183 VAL A CA 1
ATOM 1444 C C . VAL A 1 183 ? 3.487 -17.713 -7.194 1.00 92.69 183 VAL A C 1
ATOM 1446 O O . VAL A 1 183 ? 2.293 -18.021 -7.165 1.00 92.69 183 VAL A O 1
ATOM 1449 N N . PRO A 1 184 ? 4.414 -18.610 -7.593 1.00 94.38 184 PRO A N 1
ATOM 1450 C CA . PRO A 1 184 ? 4.067 -19.989 -7.941 1.00 94.38 184 PRO A CA 1
ATOM 1451 C C . PRO A 1 184 ? 3.436 -20.777 -6.787 1.00 94.38 184 PRO A C 1
ATOM 1453 O O . PRO A 1 184 ? 2.482 -21.520 -7.015 1.00 94.38 184 PRO A O 1
ATOM 1456 N N . LEU A 1 185 ? 3.931 -20.598 -5.556 1.00 95.06 185 LEU A N 1
ATOM 1457 C CA . LEU A 1 185 ? 3.389 -21.260 -4.363 1.00 95.06 185 LEU A CA 1
ATOM 1458 C C . LEU A 1 185 ? 1.960 -20.789 -4.086 1.00 95.06 185 LEU A C 1
ATOM 1460 O O . LEU A 1 185 ? 1.058 -21.604 -3.900 1.00 95.06 185 LEU A O 1
ATOM 1464 N N . PHE A 1 186 ? 1.738 -19.476 -4.147 1.00 95.25 186 PHE A N 1
ATOM 1465 C CA . PHE A 1 186 ? 0.416 -18.879 -4.011 1.00 95.25 186 PHE A CA 1
ATOM 1466 C C . PHE A 1 186 ? -0.561 -19.396 -5.074 1.00 95.25 186 PHE A C 1
ATOM 1468 O O . PHE A 1 186 ? -1.668 -19.813 -4.737 1.00 95.25 186 PHE A O 1
ATOM 1475 N N . ASN A 1 187 ? -0.147 -19.444 -6.343 1.00 93.62 187 ASN A N 1
ATOM 1476 C CA . ASN A 1 187 ? -0.973 -19.998 -7.417 1.00 93.62 187 ASN A CA 1
ATOM 1477 C C . ASN A 1 187 ? -1.310 -21.481 -7.177 1.00 93.62 187 ASN A C 1
ATOM 1479 O O . ASN A 1 187 ? -2.429 -21.902 -7.464 1.00 93.62 187 ASN A O 1
ATOM 1483 N N . GLY A 1 188 ? -0.383 -22.256 -6.601 1.00 93.88 188 GLY A N 1
ATOM 1484 C CA . GLY A 1 188 ? -0.627 -23.635 -6.173 1.00 93.88 188 GLY A CA 1
ATOM 1485 C C . GLY A 1 188 ? -1.698 -23.739 -5.083 1.00 93.88 188 GLY A C 1
ATOM 1486 O O . GLY A 1 188 ? -2.663 -24.485 -5.246 1.00 93.88 188 GLY A O 1
ATOM 1487 N N . ILE A 1 189 ? -1.580 -22.939 -4.015 1.00 94.88 189 ILE A N 1
ATOM 1488 C CA . ILE A 1 189 ? -2.566 -22.870 -2.916 1.00 94.88 189 ILE A CA 1
ATOM 1489 C C . ILE A 1 189 ? -3.954 -22.513 -3.458 1.00 94.88 189 ILE A C 1
ATOM 1491 O O . ILE A 1 189 ? -4.964 -23.124 -3.108 1.00 94.88 189 ILE A O 1
ATOM 1495 N N . VAL A 1 190 ? -4.007 -21.507 -4.326 1.00 93.94 190 VAL A N 1
ATOM 1496 C CA . VAL A 1 190 ? -5.249 -21.008 -4.906 1.00 93.94 190 VAL A CA 1
ATOM 1497 C C . VAL A 1 190 ? -5.900 -22.051 -5.819 1.00 93.94 190 VAL A C 1
ATOM 1499 O O . VAL A 1 190 ? -7.109 -22.266 -5.722 1.00 93.94 190 VAL A O 1
ATOM 1502 N N . SER A 1 191 ? -5.116 -22.736 -6.656 1.00 93.06 191 SER A N 1
ATOM 1503 C CA . SER A 1 191 ? -5.616 -23.800 -7.533 1.00 93.06 191 SER A CA 1
ATOM 1504 C C . SER A 1 191 ? -6.170 -24.999 -6.754 1.00 93.06 191 SER A C 1
ATOM 1506 O O . SER A 1 191 ? -7.116 -25.628 -7.225 1.00 93.06 191 SER A O 1
ATOM 1508 N N . ASP A 1 192 ? -5.601 -25.318 -5.589 1.00 93.94 192 ASP A N 1
ATOM 1509 C CA . ASP A 1 192 ? -6.069 -26.410 -4.724 1.00 93.94 192 ASP A CA 1
ATOM 1510 C C . ASP A 1 192 ? -7.395 -26.056 -4.022 1.00 93.94 192 ASP A C 1
ATOM 1512 O O . ASP A 1 192 ? -8.332 -26.853 -3.974 1.00 93.94 192 ASP A O 1
ATOM 1516 N N . LEU A 1 193 ? -7.533 -24.813 -3.545 1.00 93.38 193 LEU A N 1
ATOM 1517 C CA . LEU A 1 193 ? -8.747 -24.343 -2.861 1.00 93.38 193 LEU A CA 1
ATOM 1518 C C . LEU A 1 193 ? -9.907 -23.997 -3.817 1.00 93.38 193 LEU A C 1
ATOM 1520 O O . LEU A 1 193 ? -11.085 -24.059 -3.431 1.00 93.38 193 LEU A O 1
ATOM 1524 N N . PHE A 1 194 ? -9.604 -23.629 -5.063 1.00 92.94 194 PHE A N 1
ATOM 1525 C CA . PHE A 1 194 ? -10.574 -23.256 -6.099 1.00 92.94 194 PHE A CA 1
ATOM 1526 C C . PHE A 1 194 ? -10.419 -24.127 -7.361 1.00 92.94 194 PHE A C 1
ATOM 1528 O O . PHE A 1 194 ? -10.117 -23.611 -8.439 1.00 92.94 194 PHE A O 1
ATOM 1535 N N . PRO A 1 195 ? -10.660 -25.449 -7.267 1.00 90.69 195 PRO A N 1
ATOM 1536 C CA . PRO A 1 195 ? -10.475 -26.350 -8.397 1.00 90.69 195 PRO A CA 1
ATOM 1537 C C . PRO A 1 195 ? -11.484 -26.052 -9.514 1.00 90.69 195 PRO A C 1
ATOM 1539 O O . PRO A 1 195 ? -12.679 -25.897 -9.261 1.00 90.69 195 PRO A O 1
ATOM 1542 N N . GLY A 1 196 ? -11.003 -25.994 -10.759 1.00 84.50 196 GLY A N 1
ATOM 1543 C CA . GLY A 1 196 ? -11.838 -25.795 -11.951 1.00 84.50 196 GLY A CA 1
ATOM 1544 C C . GLY A 1 196 ? -12.357 -24.368 -12.163 1.00 84.50 196 GLY A C 1
ATOM 1545 O O . GLY A 1 196 ? -13.146 -24.148 -13.079 1.00 84.50 196 GLY A O 1
ATOM 1546 N N . VAL A 1 197 ? -11.925 -23.399 -11.350 1.00 86.44 197 VAL A N 1
ATOM 1547 C CA . VAL A 1 197 ? -12.307 -21.989 -11.493 1.00 86.44 197 VAL A CA 1
ATOM 1548 C C . VAL A 1 197 ? -11.278 -21.279 -12.374 1.00 86.44 197 VAL A C 1
ATOM 1550 O O . VAL A 1 197 ? -10.130 -21.101 -11.975 1.00 86.44 197 VAL A O 1
ATOM 1553 N N . VAL A 1 198 ? -11.685 -20.867 -13.574 1.00 84.94 198 VAL A N 1
ATOM 1554 C CA . VAL A 1 198 ? -10.837 -20.102 -14.502 1.00 84.94 198 VAL A CA 1
ATOM 1555 C C . VAL A 1 198 ? -11.256 -18.639 -14.458 1.00 84.94 198 VAL A C 1
ATOM 1557 O O . VAL A 1 198 ? -12.439 -18.326 -14.581 1.00 84.94 198 VAL A O 1
ATOM 1560 N N . LEU A 1 199 ? -10.289 -17.741 -14.264 1.00 84.50 199 LEU A N 1
ATOM 1561 C CA . LEU A 1 199 ? -10.549 -16.306 -14.274 1.00 84.50 199 LEU A CA 1
ATOM 1562 C C . LEU A 1 199 ? -10.614 -15.770 -15.709 1.00 84.50 199 LEU A C 1
ATOM 1564 O O . LEU A 1 199 ? -9.764 -16.139 -16.521 1.00 84.50 199 LEU A O 1
ATOM 1568 N N . PRO A 1 200 ? -11.563 -14.871 -16.019 1.00 80.44 200 PRO A N 1
ATOM 1569 C CA . PRO A 1 200 ? -11.546 -14.148 -17.281 1.00 80.44 200 PRO A CA 1
ATOM 1570 C C . PRO A 1 200 ? -10.335 -13.207 -17.335 1.00 80.44 200 PRO A C 1
ATOM 1572 O O . PRO A 1 200 ? -9.974 -12.582 -16.332 1.00 80.44 200 PRO A O 1
ATOM 1575 N N . GLU A 1 201 ? -9.717 -13.094 -18.511 1.00 76.12 201 GLU A N 1
ATOM 1576 C CA . GLU A 1 201 ? -8.633 -12.138 -18.731 1.00 76.12 201 GLU A CA 1
ATOM 1577 C C . GLU A 1 201 ? -9.205 -10.715 -18.844 1.00 76.12 201 GLU A C 1
ATOM 1579 O O . GLU A 1 201 ? -10.068 -10.465 -19.690 1.00 76.12 201 GLU A O 1
ATOM 1584 N N . PRO A 1 202 ? -8.767 -9.770 -17.994 1.00 75.88 202 PRO A N 1
ATOM 1585 C CA . PRO A 1 202 ? -9.172 -8.377 -18.115 1.00 75.88 202 PRO A CA 1
ATOM 1586 C C . PRO A 1 202 ? -8.541 -7.733 -19.357 1.00 75.88 202 PRO A C 1
ATOM 1588 O O . PRO A 1 202 ? -7.344 -7.882 -19.612 1.00 75.88 202 PRO A O 1
ATOM 1591 N N . ASP A 1 203 ? -9.337 -6.971 -20.110 1.00 79.50 203 ASP A N 1
ATOM 1592 C CA . ASP A 1 203 ? -8.851 -6.235 -21.277 1.00 79.50 203 ASP A CA 1
ATOM 1593 C C . ASP A 1 203 ? -8.168 -4.923 -20.855 1.00 79.50 203 ASP A C 1
ATOM 1595 O O . ASP A 1 203 ? -8.816 -3.943 -20.479 1.00 79.50 203 ASP A O 1
ATOM 1599 N N . TYR A 1 204 ? -6.837 -4.908 -20.952 1.00 83.56 204 TYR A N 1
ATOM 1600 C CA . TYR A 1 204 ? -5.999 -3.730 -20.726 1.00 83.56 204 TYR A CA 1
ATOM 1601 C C . TYR A 1 204 ? -5.364 -3.182 -22.010 1.00 83.56 204 TYR A C 1
ATOM 1603 O O . TYR A 1 204 ? -4.387 -2.439 -21.937 1.00 83.56 204 TYR A O 1
ATOM 1611 N N . ASN A 1 205 ? -5.893 -3.500 -23.194 1.00 87.50 205 ASN A N 1
ATOM 1612 C CA . ASN A 1 205 ? -5.272 -3.143 -24.475 1.00 87.50 205 ASN A CA 1
ATOM 1613 C C . ASN A 1 205 ? -5.067 -1.629 -24.644 1.00 87.50 205 ASN A C 1
ATOM 1615 O O . ASN A 1 205 ? -3.968 -1.188 -24.988 1.00 87.50 205 ASN A O 1
ATOM 1619 N N . HIS A 1 206 ? -6.083 -0.816 -24.331 1.00 88.19 206 HIS A N 1
ATOM 1620 C CA . HIS A 1 206 ? -5.971 0.647 -24.400 1.00 88.19 206 HIS A CA 1
ATOM 1621 C C . HIS A 1 206 ? -4.933 1.198 -23.415 1.00 88.19 206 HIS A C 1
ATOM 1623 O O . HIS A 1 206 ? -4.127 2.058 -23.776 1.00 88.19 206 HIS A O 1
ATOM 1629 N N . LEU A 1 207 ? -4.916 0.676 -22.184 1.00 90.06 207 LEU A N 1
ATOM 1630 C CA . LEU A 1 207 ? -3.963 1.100 -21.161 1.00 90.06 207 LEU A CA 1
ATOM 1631 C C . LEU A 1 207 ? -2.536 0.696 -21.542 1.00 90.06 207 LEU A C 1
ATOM 1633 O O . LEU A 1 207 ? -1.632 1.521 -21.471 1.00 90.06 207 LEU A O 1
ATOM 1637 N N . ASN A 1 208 ? -2.337 -0.527 -22.033 1.00 92.69 208 ASN A N 1
ATOM 1638 C CA . ASN A 1 208 ? -1.047 -1.018 -22.512 1.00 92.69 208 ASN A CA 1
ATOM 1639 C C . ASN A 1 208 ? -0.508 -0.196 -23.682 1.00 92.69 208 ASN A C 1
ATOM 1641 O O . ASN A 1 208 ? 0.672 0.162 -23.686 1.00 92.69 208 ASN A O 1
ATOM 1645 N N . ALA A 1 209 ? -1.360 0.157 -24.646 1.00 92.94 209 ALA A N 1
ATOM 1646 C CA . ALA A 1 209 ? -0.974 1.014 -25.762 1.00 92.94 209 ALA A CA 1
ATOM 1647 C C . ALA A 1 209 ? -0.544 2.411 -25.278 1.00 92.94 209 ALA A C 1
ATOM 1649 O O . ALA A 1 209 ? 0.522 2.901 -25.662 1.00 92.94 209 ALA A O 1
ATOM 1650 N N . ALA A 1 210 ? -1.325 3.026 -24.382 1.00 93.75 210 ALA A N 1
ATOM 1651 C CA . ALA A 1 210 ? -1.003 4.330 -23.805 1.00 93.75 210 ALA A CA 1
ATOM 1652 C C . ALA A 1 210 ? 0.292 4.292 -22.973 1.00 93.75 210 ALA A C 1
ATOM 1654 O O . ALA A 1 210 ? 1.160 5.148 -23.146 1.00 93.75 210 ALA A O 1
ATOM 1655 N N . MET A 1 211 ? 0.478 3.273 -22.130 1.00 95.31 211 MET A N 1
ATOM 1656 C CA . MET A 1 211 ? 1.706 3.081 -21.350 1.00 95.31 211 MET A CA 1
ATOM 1657 C C . MET A 1 211 ? 2.927 2.880 -22.251 1.00 95.31 211 MET A C 1
ATOM 1659 O O . MET A 1 211 ? 3.963 3.491 -22.008 1.00 95.31 211 MET A O 1
ATOM 1663 N N . THR A 1 212 ? 2.815 2.087 -23.320 1.00 95.50 212 THR A N 1
ATOM 1664 C CA . THR A 1 212 ? 3.914 1.842 -24.274 1.00 95.50 212 THR A CA 1
ATOM 1665 C C . THR A 1 212 ? 4.324 3.125 -25.001 1.00 95.50 212 THR A C 1
ATOM 1667 O O . THR A 1 212 ? 5.515 3.419 -25.154 1.00 95.50 212 THR A O 1
ATOM 1670 N N . LYS A 1 213 ? 3.341 3.943 -25.392 1.00 95.69 213 LYS A N 1
ATOM 1671 C CA . LYS A 1 213 ? 3.577 5.273 -25.962 1.00 95.69 213 LYS A CA 1
ATOM 1672 C C . LYS A 1 213 ? 4.303 6.183 -24.964 1.00 95.69 213 LYS A C 1
ATOM 1674 O O . LYS A 1 213 ? 5.298 6.804 -25.327 1.00 95.69 213 LYS A O 1
ATOM 1679 N N . GLN A 1 214 ? 3.853 6.229 -23.710 1.00 95.56 214 GLN A N 1
ATOM 1680 C CA . GLN A 1 214 ? 4.487 7.035 -22.658 1.00 95.56 214 GLN A CA 1
ATOM 1681 C C . GLN A 1 214 ? 5.902 6.551 -22.315 1.00 95.56 214 GLN A C 1
ATOM 1683 O O . GLN A 1 214 ? 6.797 7.373 -22.132 1.00 95.56 214 GLN A O 1
ATOM 1688 N N . CYS A 1 215 ? 6.144 5.237 -22.318 1.00 95.25 215 CYS A N 1
ATOM 1689 C CA . CYS A 1 215 ? 7.489 4.677 -22.182 1.00 95.25 215 CYS A CA 1
ATOM 1690 C C . CYS A 1 215 ? 8.409 5.189 -23.294 1.00 95.25 215 CYS A C 1
ATOM 1692 O O . CYS A 1 215 ? 9.502 5.668 -23.011 1.00 95.25 215 CYS A O 1
ATOM 1694 N N . SER A 1 216 ? 7.937 5.182 -24.543 1.00 94.44 216 SER A N 1
ATOM 1695 C CA . SER A 1 216 ? 8.710 5.680 -25.688 1.00 94.44 216 SER A CA 1
ATOM 1696 C C . SER A 1 216 ? 9.037 7.174 -25.561 1.00 94.44 216 SER A C 1
ATOM 1698 O O . SER A 1 216 ? 10.167 7.578 -25.819 1.00 94.44 216 SER A O 1
ATOM 1700 N N . LEU A 1 217 ? 8.079 7.993 -25.106 1.00 94.31 217 LEU A N 1
ATOM 1701 C CA . LEU A 1 217 ? 8.282 9.430 -24.874 1.00 94.31 217 LEU A CA 1
ATOM 1702 C C . LEU A 1 217 ? 9.315 9.716 -23.776 1.00 94.31 217 LEU A C 1
ATOM 1704 O O . LEU A 1 217 ? 10.086 10.664 -23.889 1.00 94.31 217 LEU A O 1
ATOM 1708 N N . MET A 1 218 ? 9.337 8.897 -22.723 1.00 93.62 218 MET A N 1
ATOM 1709 C CA . MET A 1 218 ? 10.268 9.032 -21.598 1.00 93.62 218 MET A CA 1
ATOM 1710 C C . MET A 1 218 ? 11.584 8.267 -21.802 1.00 93.62 218 MET A C 1
ATOM 1712 O O . MET A 1 218 ? 12.403 8.230 -20.885 1.00 93.62 218 MET A O 1
ATOM 1716 N N . ASN A 1 219 ? 11.791 7.661 -22.978 1.00 94.19 219 ASN A N 1
ATOM 1717 C CA . ASN A 1 219 ? 12.928 6.791 -23.278 1.00 94.19 219 ASN A CA 1
ATOM 1718 C C . ASN A 1 219 ? 13.100 5.654 -22.246 1.00 94.19 219 ASN A C 1
ATOM 1720 O O . ASN A 1 219 ? 14.171 5.450 -21.678 1.00 94.19 219 ASN A O 1
ATOM 1724 N N . LEU A 1 220 ? 12.011 4.937 -21.973 1.00 94.50 220 LEU A N 1
ATOM 1725 C CA . LEU A 1 220 ? 11.951 3.763 -21.104 1.00 94.50 220 LEU A CA 1
ATOM 1726 C C . LEU A 1 220 ? 11.610 2.523 -21.933 1.00 94.50 220 LEU A C 1
ATOM 1728 O O . LEU A 1 220 ? 10.810 2.600 -22.866 1.00 94.50 220 LEU A O 1
ATOM 1732 N N . GLN A 1 221 ? 12.156 1.363 -21.559 1.00 93.88 221 GLN A N 1
ATOM 1733 C CA . GLN A 1 221 ? 11.796 0.103 -22.214 1.00 93.88 221 GLN A CA 1
ATOM 1734 C C . GLN A 1 221 ? 10.509 -0.487 -21.616 1.00 93.88 221 GLN A C 1
ATOM 1736 O O . GLN A 1 221 ? 10.464 -0.737 -20.406 1.00 93.88 221 GLN A O 1
ATOM 1741 N N . PRO A 1 222 ? 9.482 -0.772 -22.436 1.00 94.06 222 PRO A N 1
ATOM 1742 C CA . PRO A 1 222 ? 8.222 -1.355 -21.985 1.00 94.06 222 PRO A CA 1
ATOM 1743 C C . PRO A 1 222 ? 8.372 -2.870 -21.772 1.00 94.06 222 PRO A C 1
ATOM 1745 O O . PRO A 1 222 ? 7.866 -3.681 -22.548 1.00 94.06 222 PRO A O 1
ATOM 1748 N N . THR A 1 223 ? 9.106 -3.281 -20.736 1.00 94.06 223 THR A N 1
ATOM 1749 C CA . THR A 1 223 ? 9.233 -4.710 -20.418 1.00 94.06 223 THR A CA 1
ATOM 1750 C C . THR A 1 223 ? 7.895 -5.281 -19.929 1.00 94.06 223 THR A C 1
ATOM 1752 O O . THR A 1 223 ? 7.144 -4.573 -19.249 1.00 94.06 223 THR A O 1
ATOM 1755 N N . PRO A 1 224 ? 7.588 -6.567 -20.195 1.00 92.81 224 PRO A N 1
ATOM 1756 C CA . PRO A 1 224 ? 6.348 -7.187 -19.719 1.00 92.81 224 PRO A CA 1
ATOM 1757 C C . PRO A 1 224 ? 6.179 -7.088 -18.199 1.00 92.81 224 PRO A C 1
ATOM 1759 O O . PRO A 1 224 ? 5.087 -6.812 -17.711 1.00 92.81 224 PRO A O 1
ATOM 1762 N N . TYR A 1 225 ? 7.277 -7.246 -17.454 1.00 92.00 225 TYR A N 1
ATOM 1763 C CA . TYR A 1 225 ? 7.299 -7.085 -16.002 1.00 92.00 225 TYR A CA 1
ATOM 1764 C C . TYR A 1 225 ? 6.913 -5.663 -15.565 1.00 92.00 225 TYR A C 1
ATOM 1766 O O . TYR A 1 225 ? 6.059 -5.496 -14.695 1.00 92.00 225 TYR A O 1
ATOM 1774 N N . PHE A 1 226 ? 7.503 -4.637 -16.189 1.00 94.44 226 PHE A N 1
ATOM 1775 C CA . PHE A 1 226 ? 7.225 -3.239 -15.862 1.00 94.44 226 PHE A CA 1
ATOM 1776 C C . PHE A 1 226 ? 5.771 -2.857 -16.162 1.00 94.44 226 PHE A C 1
ATOM 1778 O O . PHE A 1 226 ? 5.106 -2.246 -15.323 1.00 94.44 226 PHE A O 1
ATOM 1785 N N . LEU A 1 227 ? 5.247 -3.267 -17.322 1.00 94.56 227 LEU A N 1
ATOM 1786 C CA . LEU A 1 227 ? 3.846 -3.034 -17.680 1.00 94.56 227 LEU A CA 1
ATOM 1787 C C . LEU A 1 227 ? 2.896 -3.750 -16.714 1.00 94.56 227 LEU A C 1
ATOM 1789 O O . LEU A 1 227 ? 1.986 -3.115 -16.186 1.00 94.56 227 LEU A O 1
ATOM 1793 N N . LEU A 1 228 ? 3.146 -5.027 -16.401 1.00 92.44 228 LEU A N 1
ATOM 1794 C CA . LEU A 1 228 ? 2.345 -5.787 -15.437 1.00 92.44 228 LEU A CA 1
ATOM 1795 C C . LEU A 1 228 ? 2.314 -5.108 -14.061 1.00 92.44 228 LEU A C 1
ATOM 1797 O O . LEU A 1 228 ? 1.244 -4.942 -13.479 1.00 92.44 228 LEU A O 1
ATOM 1801 N N . LYS A 1 229 ? 3.469 -4.672 -13.544 1.00 93.31 229 LYS A N 1
ATOM 1802 C CA . LYS A 1 229 ? 3.547 -3.977 -12.250 1.00 93.31 229 LYS A CA 1
ATOM 1803 C C . LYS A 1 229 ? 2.856 -2.614 -12.274 1.00 93.31 229 LYS A C 1
ATOM 1805 O O . LYS A 1 229 ? 2.247 -2.224 -11.280 1.00 93.31 229 LYS A O 1
ATOM 1810 N N . THR A 1 230 ? 2.879 -1.923 -13.410 1.00 94.88 230 THR A N 1
ATOM 1811 C CA . THR A 1 230 ? 2.166 -0.651 -13.593 1.00 94.88 230 THR A CA 1
ATOM 1812 C C . THR A 1 230 ? 0.644 -0.855 -13.646 1.00 94.88 230 THR A C 1
ATOM 1814 O O . THR A 1 230 ? -0.099 -0.055 -13.079 1.00 94.88 230 THR A O 1
ATOM 1817 N N . ILE A 1 231 ? 0.165 -1.959 -14.233 1.00 92.69 231 ILE A N 1
ATOM 1818 C CA . ILE A 1 231 ? -1.255 -2.357 -14.181 1.00 92.69 231 ILE A CA 1
ATOM 1819 C C . ILE A 1 231 ? -1.663 -2.699 -12.748 1.00 92.69 231 ILE A C 1
ATOM 1821 O O . ILE A 1 231 ? -2.677 -2.203 -12.270 1.00 92.69 231 ILE A O 1
ATOM 1825 N N . GLN A 1 232 ? -0.858 -3.483 -12.029 1.00 92.00 232 GLN A N 1
ATOM 1826 C CA . GLN A 1 232 ? -1.130 -3.812 -10.625 1.00 92.00 232 GLN A CA 1
ATOM 1827 C C . GLN A 1 232 ? -1.194 -2.555 -9.744 1.00 92.00 232 GLN A C 1
ATOM 1829 O O . GLN A 1 232 ? -2.030 -2.452 -8.848 1.00 92.00 232 GLN A O 1
ATOM 1834 N N . LEU A 1 233 ? -0.340 -1.565 -10.021 1.00 93.44 233 LEU A N 1
ATOM 1835 C CA . LEU A 1 233 ? -0.401 -0.254 -9.381 1.00 93.44 233 LEU A CA 1
ATOM 1836 C C . LEU A 1 233 ? -1.726 0.464 -9.678 1.00 93.44 233 LEU A C 1
ATOM 1838 O O . LEU A 1 233 ? -2.349 0.989 -8.755 1.00 93.44 233 LEU A O 1
ATOM 1842 N N . TYR A 1 234 ? -2.185 0.448 -10.932 1.00 91.50 234 TYR A N 1
ATOM 1843 C CA . TYR A 1 234 ? -3.492 0.985 -11.313 1.00 91.50 234 TYR A CA 1
ATOM 1844 C C . TYR A 1 234 ? -4.645 0.284 -10.583 1.00 91.50 234 TYR A C 1
ATOM 1846 O O . TYR A 1 234 ? -5.474 0.956 -9.969 1.00 91.50 234 TYR A O 1
ATOM 1854 N N . GLU A 1 235 ? -4.677 -1.050 -10.594 1.00 86.81 235 GLU A N 1
ATOM 1855 C CA . GLU A 1 235 ? -5.696 -1.847 -9.902 1.00 86.81 235 GLU A CA 1
ATOM 1856 C C . GLU A 1 235 ? -5.732 -1.512 -8.404 1.00 86.81 235 GLU A C 1
ATOM 1858 O O . GLU A 1 235 ? -6.805 -1.306 -7.832 1.00 86.81 235 GLU A O 1
ATOM 1863 N N . MET A 1 236 ? -4.567 -1.349 -7.769 1.00 87.19 236 MET A N 1
ATOM 1864 C CA . MET A 1 236 ? -4.497 -0.996 -6.353 1.00 87.19 236 MET A CA 1
ATOM 1865 C C . MET A 1 236 ? -5.013 0.424 -6.067 1.00 87.19 236 MET A C 1
ATOM 1867 O O . MET A 1 236 ? -5.705 0.620 -5.066 1.00 87.19 236 MET A O 1
ATOM 1871 N N . ILE A 1 237 ? -4.751 1.396 -6.952 1.00 89.06 237 ILE A N 1
ATOM 1872 C CA . ILE A 1 237 ? -5.298 2.766 -6.859 1.00 89.06 237 ILE A CA 1
ATOM 1873 C C . ILE A 1 237 ? -6.832 2.761 -6.958 1.00 89.06 237 ILE A C 1
ATOM 1875 O O . ILE A 1 237 ? -7.499 3.560 -6.300 1.00 89.06 237 ILE A O 1
ATOM 1879 N N . VAL A 1 238 ? -7.415 1.852 -7.749 1.00 83.62 238 VAL A N 1
ATOM 1880 C CA . VAL A 1 238 ? -8.878 1.691 -7.840 1.00 83.62 238 VAL A CA 1
ATOM 1881 C C . VAL A 1 238 ? -9.471 1.211 -6.516 1.00 83.62 238 VAL A C 1
ATOM 1883 O O . VAL A 1 238 ? -10.564 1.636 -6.138 1.00 83.62 238 VAL A O 1
ATOM 1886 N N . VAL A 1 239 ? -8.774 0.315 -5.814 1.00 80.06 239 VAL A N 1
ATOM 1887 C CA . VAL A 1 239 ? -9.294 -0.344 -4.608 1.00 80.06 239 VAL A CA 1
ATOM 1888 C C . VAL A 1 239 ? -9.048 0.479 -3.342 1.00 80.06 239 VAL A C 1
ATOM 1890 O O . VAL A 1 239 ? -9.923 0.527 -2.473 1.00 80.06 239 VAL A O 1
ATOM 1893 N N . ARG A 1 240 ? -7.881 1.119 -3.205 1.00 85.06 240 ARG A N 1
ATOM 1894 C CA . ARG A 1 240 ? -7.486 1.852 -1.993 1.00 85.06 240 ARG A CA 1
ATOM 1895 C C . ARG A 1 240 ? -6.975 3.250 -2.316 1.00 85.06 240 ARG A C 1
ATOM 1897 O O . ARG A 1 240 ? -6.185 3.449 -3.229 1.00 85.06 240 ARG A O 1
ATOM 1904 N N . HIS A 1 241 ? -7.372 4.217 -1.489 1.00 89.88 241 HIS A N 1
ATOM 1905 C CA . HIS A 1 241 ? -6.893 5.599 -1.593 1.00 89.88 241 HIS A CA 1
ATOM 1906 C C . HIS A 1 241 ? -5.487 5.789 -1.019 1.00 89.88 241 HIS A C 1
ATOM 1908 O O . HIS A 1 241 ? -4.825 6.749 -1.396 1.00 89.88 241 HIS A O 1
ATOM 1914 N N . GLY A 1 242 ? -5.046 4.915 -0.110 1.00 92.69 242 GLY A N 1
ATOM 1915 C CA . GLY A 1 242 ? -3.691 4.885 0.439 1.00 92.69 242 GLY A CA 1
ATOM 1916 C C . GLY A 1 242 ? -2.944 3.641 -0.031 1.00 92.69 242 GLY A C 1
ATOM 1917 O O . GLY A 1 242 ? -3.429 2.525 0.175 1.00 92.69 242 GLY A O 1
ATOM 1918 N N . LEU A 1 243 ? -1.772 3.810 -0.642 1.00 92.81 243 LEU A N 1
ATOM 1919 C CA . LEU A 1 243 ? -0.950 2.693 -1.112 1.00 92.81 243 LEU A CA 1
ATOM 1920 C C . LEU A 1 243 ? 0.552 2.947 -0.968 1.00 92.81 243 LEU A C 1
ATOM 1922 O O . LEU A 1 243 ? 1.012 4.081 -1.030 1.00 92.81 243 LEU A O 1
ATOM 1926 N N . MET A 1 244 ? 1.317 1.875 -0.810 1.00 94.38 244 MET A N 1
ATOM 1927 C CA . MET A 1 244 ? 2.768 1.877 -0.716 1.00 94.38 244 MET A CA 1
ATOM 1928 C C . MET A 1 244 ? 3.348 1.094 -1.896 1.00 94.38 244 MET A C 1
ATOM 1930 O O . MET A 1 244 ? 3.066 -0.092 -2.082 1.00 94.38 244 MET A O 1
ATOM 1934 N N . THR A 1 245 ? 4.170 1.774 -2.686 1.00 95.62 245 THR A N 1
ATOM 1935 C CA . THR A 1 245 ? 5.067 1.159 -3.666 1.00 95.62 245 THR A CA 1
ATOM 1936 C C . THR A 1 245 ? 6.383 0.841 -2.969 1.00 95.62 245 THR A C 1
ATOM 1938 O O . THR A 1 245 ? 7.128 1.745 -2.591 1.00 95.62 245 THR A O 1
ATOM 1941 N N . VAL A 1 246 ? 6.634 -0.448 -2.755 1.00 94.69 246 VAL A N 1
ATOM 1942 C CA . VAL A 1 246 ? 7.797 -0.961 -2.025 1.00 94.69 246 VAL A CA 1
ATOM 1943 C C . VAL A 1 246 ? 8.760 -1.585 -3.014 1.00 94.69 246 VAL A C 1
ATOM 1945 O O . VAL A 1 246 ? 8.351 -2.302 -3.923 1.00 94.69 246 VAL A O 1
ATOM 1948 N N . GLY A 1 247 ? 10.043 -1.337 -2.834 1.00 93.06 247 GLY A N 1
ATOM 1949 C CA . GLY A 1 247 ? 11.085 -1.933 -3.651 1.00 93.06 247 GLY A CA 1
ATOM 1950 C C . GLY A 1 247 ? 12.363 -1.150 -3.474 1.00 93.06 247 GLY A C 1
ATOM 1951 O O . GLY A 1 247 ? 12.327 0.035 -3.159 1.00 93.06 247 GLY A O 1
ATOM 1952 N N . GLN A 1 248 ? 13.505 -1.765 -3.717 1.00 92.06 248 GLN A N 1
ATOM 1953 C CA . GLN A 1 248 ? 14.766 -1.035 -3.652 1.00 92.06 248 GLN A CA 1
ATOM 1954 C C . GLN A 1 248 ? 14.875 0.003 -4.795 1.00 92.06 248 GLN A C 1
ATOM 1956 O O . GLN A 1 248 ? 14.006 0.041 -5.685 1.00 92.06 248 GLN A O 1
ATOM 1961 N N . PRO A 1 249 ? 15.850 0.928 -4.770 1.00 90.69 249 PRO A N 1
ATOM 1962 C CA . PRO A 1 249 ? 16.187 1.764 -5.922 1.00 90.69 249 PRO A CA 1
ATOM 1963 C C . PRO A 1 249 ? 16.262 0.983 -7.248 1.00 90.69 249 PRO A C 1
ATOM 1965 O O . PRO A 1 249 ? 16.333 -0.238 -7.288 1.00 90.69 249 PRO A O 1
ATOM 1968 N N . PHE A 1 250 ? 16.125 1.682 -8.377 1.00 90.31 250 PHE A N 1
ATOM 1969 C CA . PHE A 1 250 ? 16.135 1.078 -9.724 1.00 90.31 250 PHE A CA 1
ATOM 1970 C C . PHE A 1 250 ? 15.077 -0.007 -10.026 1.00 90.31 250 PHE A C 1
ATOM 1972 O O . PHE A 1 250 ? 15.032 -0.500 -11.145 1.00 90.31 250 PHE A O 1
ATOM 1979 N N . SER A 1 251 ? 14.142 -0.306 -9.123 1.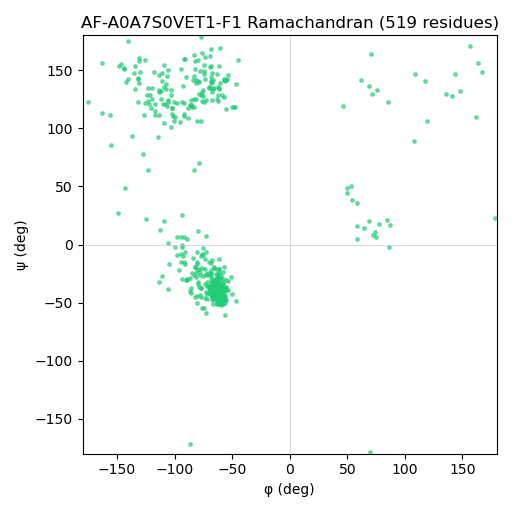00 90.88 251 SER A N 1
ATOM 1980 C CA . SER A 1 251 ? 12.997 -1.200 -9.391 1.00 90.88 251 SER A CA 1
ATOM 1981 C C . SER A 1 251 ? 11.913 -0.605 -10.303 1.00 90.88 251 SER A C 1
ATOM 1983 O O . SER A 1 251 ? 10.973 -1.297 -10.687 1.00 90.88 251 SER A O 1
ATOM 1985 N N . GLY A 1 252 ? 12.024 0.679 -10.661 1.00 92.31 252 GLY A N 1
ATOM 1986 C CA . GLY A 1 252 ? 11.089 1.353 -11.565 1.00 92.31 252 GLY A CA 1
ATOM 1987 C C . GLY A 1 252 ? 9.859 1.970 -10.892 1.00 92.31 252 GLY A C 1
ATOM 1988 O O . GLY A 1 252 ? 8.912 2.300 -11.599 1.00 92.31 252 GLY A O 1
ATOM 1989 N N . LYS A 1 253 ? 9.850 2.172 -9.565 1.00 94.50 253 LYS A N 1
ATOM 1990 C CA . LYS A 1 253 ? 8.704 2.747 -8.819 1.00 94.50 253 LYS A CA 1
ATOM 1991 C C . LYS A 1 253 ? 8.275 4.122 -9.342 1.00 94.50 253 LYS A C 1
ATOM 1993 O O . LYS A 1 253 ? 7.174 4.267 -9.874 1.00 94.50 253 LYS A O 1
ATOM 1998 N N . SER A 1 254 ? 9.172 5.106 -9.292 1.00 95.12 254 SER A N 1
ATOM 1999 C CA . SER A 1 254 ? 8.874 6.468 -9.746 1.00 95.12 254 SER A CA 1
ATOM 2000 C C . SER A 1 254 ? 8.604 6.527 -11.256 1.00 95.12 254 SER A C 1
ATOM 2002 O O . SER A 1 254 ? 7.782 7.325 -11.708 1.00 95.12 254 SER A O 1
ATOM 2004 N N . ALA A 1 255 ? 9.235 5.653 -12.049 1.00 95.06 255 ALA A N 1
ATOM 2005 C CA . ALA A 1 255 ? 8.944 5.520 -13.478 1.00 95.06 255 ALA A CA 1
ATOM 2006 C C . ALA A 1 255 ? 7.529 4.968 -13.729 1.00 95.06 255 ALA A C 1
ATOM 2008 O O . ALA A 1 255 ? 6.809 5.526 -14.552 1.00 95.06 255 ALA A O 1
ATOM 2009 N N . SER A 1 256 ? 7.102 3.942 -12.985 1.00 95.75 256 SER A N 1
ATOM 2010 C CA . SER A 1 256 ? 5.754 3.358 -13.080 1.00 95.75 256 SER A CA 1
ATOM 2011 C C . SER A 1 256 ? 4.686 4.403 -12.759 1.00 95.75 256 SER A C 1
ATOM 2013 O O . SER A 1 256 ? 3.715 4.540 -13.498 1.00 95.75 256 SER A O 1
ATOM 2015 N N . LEU A 1 257 ? 4.899 5.209 -11.710 1.00 95.88 257 LEU A N 1
ATOM 2016 C CA . LEU A 1 257 ? 3.997 6.306 -11.345 1.00 95.88 257 LEU A CA 1
ATOM 2017 C C . LEU A 1 257 ? 3.887 7.359 -12.454 1.00 95.88 257 LEU A C 1
ATOM 2019 O O . LEU A 1 257 ? 2.782 7.766 -12.805 1.00 95.88 257 LEU A O 1
ATOM 2023 N N . ARG A 1 258 ? 5.012 7.788 -13.038 1.00 95.62 258 ARG A N 1
ATOM 2024 C CA . ARG A 1 258 ? 5.018 8.788 -14.121 1.00 95.62 258 ARG A CA 1
ATOM 2025 C C . ARG A 1 258 ? 4.378 8.261 -15.404 1.00 95.62 258 ARG A C 1
ATOM 2027 O O . ARG A 1 258 ? 3.573 8.968 -16.005 1.00 95.62 258 ARG A O 1
ATOM 2034 N N . VAL A 1 259 ? 4.705 7.030 -15.802 1.00 96.19 259 VAL A N 1
ATOM 2035 C CA . VAL A 1 259 ? 4.129 6.382 -16.991 1.00 96.19 259 VAL A CA 1
ATOM 2036 C C . VAL A 1 259 ? 2.626 6.203 -16.817 1.00 96.19 259 VAL A C 1
ATOM 2038 O O . VAL A 1 259 ? 1.873 6.543 -17.727 1.00 96.19 259 VAL A O 1
ATOM 2041 N N . LEU A 1 260 ? 2.172 5.748 -15.646 1.00 95.44 260 LEU A N 1
ATOM 2042 C CA . LEU A 1 260 ? 0.747 5.598 -15.365 1.00 95.44 260 LEU A CA 1
ATOM 2043 C C . LEU A 1 260 ? 0.022 6.951 -15.355 1.00 95.44 260 LEU A C 1
ATOM 2045 O O . LEU A 1 260 ? -1.049 7.072 -15.947 1.00 95.44 260 LEU A O 1
ATOM 2049 N N . ALA A 1 261 ? 0.620 7.982 -14.746 1.00 94.62 261 ALA A N 1
ATOM 2050 C CA . ALA A 1 261 ? 0.061 9.334 -14.733 1.00 94.62 261 ALA A CA 1
ATOM 2051 C C . ALA A 1 261 ? -0.122 9.903 -16.151 1.00 94.62 261 ALA A C 1
ATOM 2053 O O . ALA A 1 261 ? -1.180 10.450 -16.483 1.00 94.62 261 ALA A O 1
ATOM 2054 N N . GLY A 1 262 ? 0.894 9.732 -17.003 1.00 93.94 262 GLY A N 1
ATOM 2055 C CA . GLY A 1 262 ? 0.846 10.124 -18.410 1.00 93.94 262 GLY A CA 1
ATOM 2056 C C . GLY A 1 262 ? -0.171 9.310 -19.210 1.00 93.94 262 GLY A C 1
ATOM 2057 O O . GLY A 1 262 ? -0.948 9.882 -19.969 1.00 93.94 262 GLY A O 1
ATOM 2058 N N . ALA A 1 263 ? -0.223 7.992 -19.003 1.00 94.06 263 ALA A N 1
ATOM 2059 C CA . ALA A 1 263 ? -1.109 7.098 -19.746 1.00 94.06 263 ALA A CA 1
ATOM 2060 C C . ALA A 1 263 ? -2.588 7.393 -19.463 1.00 94.06 263 ALA A C 1
ATOM 2062 O O . ALA A 1 263 ? -3.386 7.489 -20.391 1.00 94.06 263 ALA A O 1
ATOM 2063 N N . LEU A 1 264 ? -2.954 7.601 -18.197 1.00 92.56 264 LEU A N 1
ATOM 2064 C CA . LEU A 1 264 ? -4.328 7.943 -17.817 1.00 92.56 264 LEU A CA 1
ATOM 2065 C C . LEU A 1 264 ? -4.726 9.343 -18.308 1.00 92.56 264 LEU A C 1
ATOM 2067 O O . LEU A 1 264 ? -5.862 9.538 -18.736 1.00 92.56 264 LEU A O 1
ATOM 2071 N N . THR A 1 265 ? -3.783 10.290 -18.334 1.00 92.12 265 THR A N 1
ATOM 2072 C CA . THR A 1 265 ? -4.008 11.621 -18.921 1.00 92.12 265 THR A CA 1
ATOM 2073 C C . THR A 1 265 ? -4.229 11.540 -20.436 1.00 92.12 265 THR A C 1
ATOM 2075 O O . THR A 1 265 ? -5.144 12.177 -20.955 1.00 92.12 265 THR A O 1
ATOM 2078 N N . ASP A 1 266 ? -3.447 10.724 -21.148 1.00 91.56 266 ASP A N 1
ATOM 2079 C CA . ASP A 1 266 ? -3.616 10.485 -22.586 1.00 91.56 266 ASP A CA 1
ATOM 2080 C C . ASP A 1 266 ? -4.972 9.841 -22.908 1.00 91.56 266 ASP A C 1
ATOM 2082 O O . ASP A 1 266 ? -5.635 10.263 -23.855 1.00 91.56 266 ASP A O 1
ATOM 2086 N N . LEU A 1 267 ? -5.398 8.851 -22.117 1.00 89.62 267 LEU A N 1
ATOM 2087 C CA . LEU A 1 267 ? -6.699 8.193 -22.277 1.00 89.62 267 LEU A CA 1
ATOM 2088 C C . LEU A 1 267 ? -7.863 9.149 -21.999 1.00 89.62 267 LEU A C 1
ATOM 2090 O O . LEU A 1 267 ? -8.855 9.132 -22.728 1.00 89.62 267 LEU A O 1
ATOM 2094 N N . SER A 1 268 ? -7.712 10.018 -20.995 1.00 88.06 268 SER A N 1
ATOM 2095 C CA . SER A 1 268 ? -8.682 11.068 -20.678 1.00 88.06 268 SER A CA 1
ATOM 2096 C C . SER A 1 268 ? -8.849 12.048 -21.842 1.00 88.06 268 SER A C 1
ATOM 2098 O O . SER A 1 268 ? -9.967 12.309 -22.280 1.00 88.06 268 SER A O 1
ATOM 2100 N N . ASN A 1 269 ? -7.738 12.510 -22.428 1.00 87.88 269 ASN A N 1
ATOM 2101 C CA . ASN A 1 269 ? -7.758 13.405 -23.589 1.00 87.88 269 ASN A CA 1
ATOM 2102 C C . ASN A 1 269 ? -8.373 12.750 -24.840 1.00 87.88 269 ASN A C 1
ATOM 2104 O O . ASN A 1 269 ? -8.932 13.444 -25.685 1.00 87.88 269 ASN A O 1
ATOM 2108 N N . GLN A 1 270 ? -8.267 11.424 -24.971 1.00 86.38 270 GLN A N 1
ATOM 2109 C CA . GLN A 1 270 ? -8.878 10.655 -26.063 1.00 86.38 270 GLN A CA 1
ATOM 2110 C C . GLN A 1 270 ? -10.371 10.366 -25.837 1.00 86.38 270 GLN A C 1
ATOM 2112 O O . GLN A 1 270 ? -11.024 9.827 -26.728 1.00 86.38 270 GLN A O 1
ATOM 2117 N N . GLY A 1 271 ? -10.920 10.702 -24.664 1.00 79.94 271 GLY A N 1
ATOM 2118 C CA . GLY 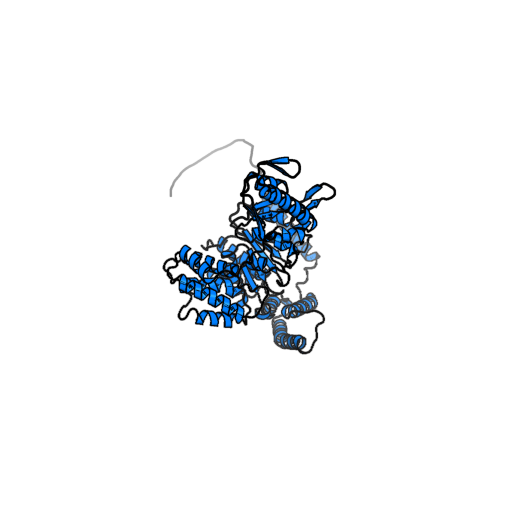A 1 271 ? -12.321 10.450 -24.324 1.00 79.94 271 GLY A CA 1
ATOM 2119 C C . GLY A 1 271 ? -12.660 8.967 -24.149 1.00 79.94 271 GLY A C 1
ATOM 2120 O O . GLY A 1 271 ? -13.831 8.593 -24.242 1.00 79.94 271 GLY A O 1
ATOM 2121 N N . VAL A 1 272 ? -11.659 8.108 -23.913 1.00 80.00 272 VAL A N 1
ATOM 2122 C CA . VAL A 1 272 ? -11.891 6.680 -23.667 1.00 80.00 272 VAL A CA 1
ATOM 2123 C C . VAL A 1 272 ? -12.613 6.534 -22.331 1.00 80.00 272 VAL A C 1
ATOM 2125 O O . VAL A 1 272 ? -12.139 7.003 -21.298 1.00 80.00 272 VAL A O 1
ATOM 2128 N N . GLN A 1 273 ? -13.767 5.871 -22.342 1.00 68.44 273 GLN A N 1
ATOM 2129 C CA . GLN A 1 273 ? -14.536 5.614 -21.128 1.00 68.44 273 GLN A CA 1
ATOM 2130 C C . GLN A 1 273 ? -13.835 4.544 -20.285 1.00 68.44 273 GLN A C 1
ATOM 2132 O O . GLN A 1 273 ? -13.575 3.437 -20.754 1.00 68.44 273 GLN A O 1
ATOM 2137 N N . GLY A 1 274 ? -13.541 4.865 -19.028 1.00 66.31 274 GLY A N 1
ATOM 2138 C CA . GLY A 1 274 ? -12.974 3.931 -18.063 1.00 66.31 274 GLY A CA 1
ATOM 2139 C C . GLY A 1 274 ? -13.126 4.452 -16.643 1.00 66.31 274 GLY A C 1
ATOM 2140 O O . GLY A 1 274 ? -13.231 5.655 -16.419 1.00 66.31 274 GLY A O 1
ATOM 2141 N N . THR A 1 275 ? -13.124 3.545 -15.663 1.00 63.69 275 THR A N 1
ATOM 2142 C CA . THR A 1 275 ? -13.462 3.842 -14.259 1.00 63.69 275 THR A CA 1
ATOM 2143 C C . THR A 1 275 ? -12.608 4.931 -13.604 1.00 63.69 275 THR A C 1
ATOM 2145 O O . THR A 1 275 ? -13.028 5.469 -12.584 1.00 63.69 275 THR A O 1
ATOM 2148 N N . LEU A 1 276 ? -11.425 5.242 -14.154 1.00 70.19 276 LEU A N 1
ATOM 2149 C CA . LEU A 1 276 ? -10.470 6.229 -13.627 1.00 70.19 276 LEU A CA 1
ATOM 2150 C C . LEU A 1 276 ? -9.635 6.931 -14.717 1.00 70.19 276 LEU A C 1
ATOM 2152 O O . LEU A 1 276 ? -8.502 7.333 -14.451 1.00 70.19 276 LEU A O 1
ATOM 2156 N N . PHE A 1 277 ? -10.132 7.051 -15.948 1.00 80.12 277 PHE A N 1
ATOM 2157 C CA . PHE A 1 277 ? -9.384 7.706 -17.035 1.00 80.12 277 PHE A CA 1
ATOM 2158 C C . PHE A 1 277 ? -9.547 9.228 -16.976 1.00 80.12 277 PHE A C 1
ATOM 2160 O O . PHE A 1 277 ? -10.103 9.859 -17.872 1.00 80.12 277 PHE A O 1
ATOM 2167 N N . ASN A 1 278 ? -9.046 9.810 -15.887 1.00 82.81 278 ASN A N 1
ATOM 2168 C CA . ASN A 1 278 ? -9.014 11.249 -15.665 1.00 82.81 278 ASN A CA 1
ATOM 2169 C C . ASN A 1 278 ? -7.571 11.741 -15.759 1.00 82.81 278 ASN A C 1
ATOM 2171 O O . ASN A 1 278 ? -6.625 11.001 -15.473 1.00 82.81 278 ASN A O 1
ATOM 2175 N N . ARG A 1 279 ? -7.406 13.020 -16.095 1.00 87.31 279 ARG A N 1
ATOM 2176 C CA . ARG A 1 279 ? -6.122 13.709 -15.984 1.00 87.31 279 ARG A CA 1
ATOM 2177 C C . ARG A 1 279 ? -5.603 13.642 -14.547 1.00 87.31 279 ARG A C 1
ATOM 2179 O O . ARG A 1 279 ? -6.375 13.725 -13.588 1.00 87.31 279 ARG A O 1
ATOM 2186 N N . ILE A 1 280 ? -4.287 13.476 -14.410 1.00 90.06 280 ILE A N 1
ATOM 2187 C CA . ILE A 1 280 ? -3.634 13.314 -13.110 1.00 90.06 280 ILE A CA 1
ATOM 2188 C C . ILE A 1 280 ? -2.768 14.518 -12.778 1.00 90.06 280 ILE A C 1
ATOM 2190 O O . ILE A 1 280 ? -1.927 14.948 -13.565 1.00 90.06 280 ILE A O 1
ATOM 2194 N N . GLN A 1 281 ? -2.933 15.008 -11.555 1.00 91.88 281 GLN A N 1
ATOM 2195 C CA . GLN A 1 281 ? -2.073 15.998 -10.930 1.00 91.88 281 GLN A CA 1
ATOM 2196 C C . GLN A 1 281 ? -1.255 15.328 -9.827 1.00 91.88 281 GLN A C 1
ATOM 2198 O O . GLN A 1 281 ? -1.811 14.776 -8.879 1.00 91.88 281 GLN A O 1
ATOM 2203 N N . THR A 1 282 ? 0.070 15.382 -9.928 1.00 93.56 282 THR A N 1
ATOM 2204 C CA . THR A 1 282 ? 0.982 14.775 -8.948 1.00 93.56 282 THR A CA 1
ATOM 2205 C C . THR A 1 282 ? 1.692 15.843 -8.119 1.00 93.56 282 THR A C 1
ATOM 2207 O O . THR A 1 282 ? 2.220 16.807 -8.677 1.00 93.56 282 THR A O 1
ATOM 2210 N N . ARG A 1 283 ? 1.783 15.653 -6.802 1.00 95.38 283 ARG A N 1
ATOM 2211 C CA . ARG A 1 283 ? 2.629 16.446 -5.895 1.00 95.38 283 ARG A CA 1
ATOM 2212 C C . ARG A 1 283 ? 3.561 15.515 -5.133 1.00 95.38 283 ARG A C 1
ATOM 2214 O O . ARG A 1 283 ? 3.086 14.553 -4.543 1.00 95.38 283 ARG A O 1
ATOM 2221 N N . PHE A 1 284 ? 4.856 15.814 -5.145 1.00 95.25 284 PHE A N 1
ATOM 2222 C CA . PHE A 1 284 ? 5.887 15.012 -4.485 1.00 95.25 284 PHE A CA 1
ATOM 2223 C C . PHE A 1 284 ? 6.393 15.730 -3.237 1.00 95.25 284 PHE A C 1
ATOM 2225 O O . PHE A 1 284 ? 6.686 16.925 -3.290 1.00 95.25 284 PHE A O 1
ATOM 2232 N N . ILE A 1 285 ? 6.501 15.005 -2.128 1.00 95.06 285 ILE A N 1
ATOM 2233 C CA . ILE A 1 285 ? 7.074 15.488 -0.870 1.00 95.06 285 ILE A CA 1
ATOM 2234 C C . ILE A 1 285 ? 8.012 14.406 -0.340 1.00 95.06 285 ILE A C 1
ATOM 2236 O O . ILE A 1 285 ? 7.627 13.244 -0.276 1.00 95.06 285 ILE A O 1
ATOM 2240 N N . ASN A 1 286 ? 9.217 14.784 0.087 1.00 94.19 286 ASN A N 1
ATOM 2241 C CA . ASN A 1 286 ? 10.062 13.889 0.869 1.00 94.19 286 ASN A CA 1
ATOM 2242 C C . ASN A 1 286 ? 9.794 14.129 2.365 1.00 94.19 286 ASN A C 1
ATOM 2244 O O . ASN A 1 286 ? 10.153 15.189 2.883 1.00 94.19 286 ASN A O 1
ATOM 2248 N N . PRO A 1 287 ? 9.161 13.186 3.087 1.00 90.88 287 PRO A N 1
ATOM 2249 C CA . PRO A 1 287 ? 8.793 13.395 4.487 1.00 90.88 287 PRO A CA 1
ATOM 2250 C C . PRO A 1 287 ? 10.013 13.525 5.410 1.00 90.88 287 PRO A C 1
ATOM 2252 O O . PRO A 1 287 ? 9.899 14.078 6.500 1.00 90.88 287 PRO A O 1
ATOM 2255 N N . LYS A 1 288 ? 11.183 13.035 4.981 1.00 90.06 288 LYS A N 1
ATOM 2256 C CA . LYS A 1 288 ? 12.429 13.032 5.755 1.00 90.06 288 LYS 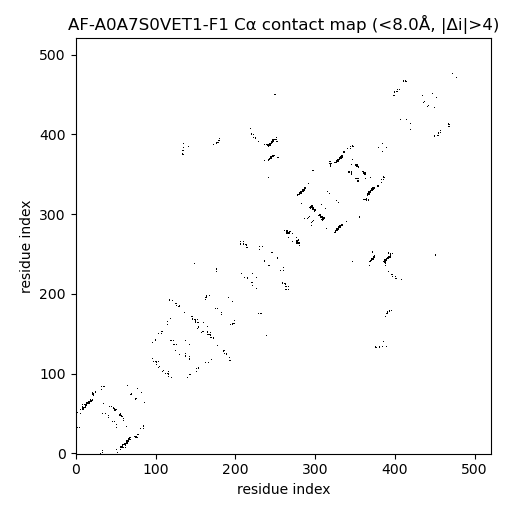A CA 1
ATOM 2257 C C . LYS A 1 288 ? 13.381 14.170 5.437 1.00 90.06 288 LYS A C 1
ATOM 2259 O O . LYS A 1 288 ? 14.352 14.349 6.167 1.00 90.06 288 LYS A O 1
ATOM 2264 N N . SER A 1 289 ? 13.114 14.955 4.396 1.00 91.38 289 SER A N 1
ATOM 2265 C CA . SER A 1 289 ? 13.913 16.151 4.115 1.00 91.38 289 SER A CA 1
ATOM 2266 C C . SER A 1 289 ? 13.599 17.315 5.061 1.00 91.38 289 SER A C 1
ATOM 2268 O O . SER A 1 289 ? 14.295 18.325 5.028 1.00 91.38 289 SER A O 1
ATOM 2270 N N . VAL A 1 290 ? 12.546 17.201 5.874 1.00 92.00 290 VAL A N 1
ATOM 2271 C CA . VAL A 1 290 ? 12.069 18.228 6.810 1.00 92.00 290 VAL A CA 1
ATOM 2272 C C . VAL A 1 290 ? 11.832 17.631 8.196 1.00 92.00 290 VAL A C 1
ATOM 2274 O O . VAL A 1 290 ? 11.697 16.416 8.352 1.00 92.00 290 VAL A O 1
ATOM 2277 N N . THR A 1 291 ? 11.783 18.478 9.225 1.00 91.44 291 THR A N 1
ATOM 2278 C CA . THR A 1 291 ? 11.448 18.023 10.583 1.00 91.44 291 THR A CA 1
ATOM 2279 C C . THR A 1 291 ? 9.955 17.710 10.712 1.00 91.44 291 THR A C 1
ATOM 2281 O O . THR A 1 291 ? 9.132 18.178 9.928 1.00 91.44 291 THR A O 1
ATOM 2284 N N . MET A 1 292 ? 9.572 16.946 11.741 1.00 89.00 292 MET A N 1
ATOM 2285 C CA . MET A 1 292 ? 8.167 16.590 11.990 1.00 89.00 292 MET A CA 1
ATOM 2286 C C . MET A 1 292 ? 7.264 17.825 12.158 1.00 89.00 292 MET A C 1
ATOM 2288 O O . MET A 1 292 ? 6.157 17.848 11.619 1.00 89.00 292 MET A O 1
ATOM 2292 N N . GLY A 1 293 ? 7.755 18.859 12.849 1.00 89.31 293 GLY A N 1
ATOM 2293 C CA . GLY A 1 293 ? 7.055 20.135 13.005 1.00 89.31 293 GLY A CA 1
ATOM 2294 C C . GLY A 1 293 ? 6.908 20.894 11.687 1.00 89.31 293 GLY A C 1
ATOM 2295 O O . GLY A 1 293 ? 5.835 21.391 11.382 1.00 89.31 293 GLY A O 1
ATOM 2296 N N . GLN A 1 294 ? 7.926 20.890 10.825 1.00 92.25 294 GLN A N 1
ATOM 2297 C CA . GLN A 1 294 ? 7.825 21.478 9.482 1.00 92.25 294 GLN A CA 1
ATOM 2298 C C . GLN A 1 294 ? 6.937 20.665 8.529 1.00 92.25 294 GLN A C 1
ATOM 2300 O O . GLN A 1 294 ? 6.401 21.212 7.565 1.00 92.25 294 GLN A O 1
ATOM 2305 N N . LEU A 1 295 ? 6.780 19.362 8.768 1.00 93.06 295 LEU A N 1
ATOM 2306 C CA . LEU A 1 295 ? 5.939 18.492 7.953 1.00 93.06 295 LEU A CA 1
ATOM 2307 C C . LEU A 1 295 ? 4.452 18.708 8.266 1.00 93.06 295 LEU A C 1
ATOM 2309 O O . LEU A 1 295 ? 3.681 19.009 7.356 1.00 93.06 295 LEU A O 1
ATOM 2313 N N . TYR A 1 296 ? 4.059 18.590 9.539 1.00 91.06 296 TYR A N 1
ATOM 2314 C CA . TYR A 1 296 ? 2.657 18.657 9.984 1.00 91.06 296 TYR A CA 1
ATOM 2315 C C . TYR A 1 296 ? 2.209 20.033 10.481 1.00 91.06 296 TYR A C 1
ATOM 2317 O O . TYR A 1 296 ? 1.015 20.324 10.480 1.00 91.06 296 TYR A O 1
ATOM 2325 N N . GLY A 1 297 ? 3.152 20.873 10.882 1.00 91.50 297 GLY A N 1
ATOM 2326 C CA . GLY A 1 297 ? 2.919 22.137 11.563 1.00 91.50 297 GLY A CA 1
ATOM 2327 C C . GLY A 1 297 ? 3.337 22.067 13.028 1.00 91.50 297 GLY A C 1
ATOM 2328 O O . GLY A 1 297 ? 3.239 21.023 13.680 1.00 91.50 297 GLY A O 1
ATOM 2329 N N . GLU A 1 298 ? 3.824 23.191 13.539 1.00 90.00 298 GLU A N 1
ATOM 2330 C CA . GLU A 1 298 ? 4.226 23.353 14.932 1.00 90.00 298 GLU A CA 1
ATOM 2331 C C . GLU A 1 298 ? 3.893 24.757 15.434 1.00 90.00 298 GLU A C 1
ATOM 2333 O O . GLU A 1 298 ? 3.866 25.728 14.675 1.00 90.00 298 GLU A O 1
ATOM 2338 N N . THR A 1 299 ? 3.647 24.871 16.737 1.00 87.88 299 THR A N 1
ATOM 2339 C CA . THR A 1 299 ? 3.544 26.173 17.394 1.00 87.88 299 THR A CA 1
ATOM 2340 C C . THR A 1 299 ? 4.947 26.684 17.687 1.00 87.88 299 THR A C 1
ATOM 2342 O O . THR A 1 299 ? 5.734 26.008 18.357 1.00 87.88 299 THR A O 1
ATOM 2345 N N . ASP A 1 300 ? 5.258 27.887 17.218 1.00 85.62 300 ASP A N 1
ATOM 2346 C CA . ASP A 1 300 ? 6.525 28.535 17.526 1.00 85.62 300 ASP A CA 1
ATOM 2347 C C . ASP A 1 300 ? 6.614 28.802 19.037 1.00 85.62 300 ASP A C 1
ATOM 2349 O O . ASP A 1 300 ? 5.735 29.427 19.632 1.00 85.62 300 ASP A O 1
ATOM 2353 N N . ARG A 1 301 ? 7.685 28.329 19.683 1.00 83.50 301 ARG A N 1
ATOM 2354 C CA . ARG A 1 301 ? 7.861 28.479 21.135 1.00 83.50 301 ARG A CA 1
ATOM 2355 C C . ARG A 1 301 ? 8.006 29.941 21.560 1.00 83.50 301 ARG A C 1
ATOM 2357 O O . ARG A 1 301 ? 7.605 30.270 22.675 1.00 83.50 301 ARG A O 1
ATOM 2364 N N . ALA A 1 302 ? 8.570 30.793 20.705 1.00 86.12 302 ALA A N 1
ATOM 2365 C CA . ALA A 1 302 ? 8.823 32.194 21.019 1.00 86.12 302 ALA A CA 1
ATOM 2366 C C . ALA A 1 302 ? 7.577 33.063 20.814 1.00 86.12 302 ALA A C 1
ATOM 2368 O O . ALA A 1 302 ? 7.264 33.883 21.674 1.00 86.12 302 ALA A O 1
ATOM 2369 N N . THR A 1 303 ? 6.859 32.883 19.701 1.00 87.44 303 THR A N 1
ATOM 2370 C CA . THR A 1 303 ? 5.691 33.722 19.368 1.00 87.44 303 THR A CA 1
ATOM 2371 C C . THR A 1 303 ? 4.361 33.122 19.816 1.00 87.44 303 THR A C 1
ATOM 2373 O O . THR A 1 303 ? 3.370 33.840 19.874 1.00 87.44 303 THR A O 1
ATOM 2376 N N . GLN A 1 304 ? 4.329 31.827 20.159 1.00 84.44 304 GLN A N 1
ATOM 2377 C CA . GLN A 1 304 ? 3.107 31.051 20.416 1.00 84.44 304 GLN A CA 1
ATOM 2378 C C . GLN A 1 304 ? 2.133 31.022 19.222 1.00 84.44 304 GLN A C 1
ATOM 2380 O O . GLN A 1 304 ? 0.971 30.645 19.374 1.00 84.44 304 GLN A O 1
ATOM 2385 N N . GLU A 1 305 ? 2.598 31.381 18.024 1.00 88.94 305 GLU A N 1
ATOM 2386 C CA . GLU A 1 305 ? 1.805 31.326 16.798 1.00 88.94 305 GLU A CA 1
ATOM 2387 C C . GLU A 1 305 ? 1.957 29.970 16.108 1.00 88.94 305 GLU A C 1
ATOM 2389 O O . GLU A 1 305 ? 3.028 29.356 16.106 1.00 88.94 305 GLU A O 1
ATOM 2394 N N . TRP A 1 306 ? 0.868 29.503 15.504 1.00 88.88 306 TRP A N 1
ATOM 2395 C CA . TRP A 1 306 ? 0.855 28.267 14.733 1.00 88.88 306 TRP A CA 1
ATOM 2396 C C . TRP A 1 306 ? 1.483 28.480 13.355 1.00 88.88 306 TRP A C 1
ATOM 2398 O O . TRP A 1 306 ? 1.073 29.371 12.610 1.00 88.88 306 TRP A O 1
ATOM 2408 N N . LYS A 1 307 ? 2.444 27.628 12.996 1.00 90.31 307 LYS A N 1
ATOM 2409 C CA . LYS A 1 307 ? 3.021 27.561 11.654 1.00 90.31 307 LYS A CA 1
ATOM 2410 C C . LYS A 1 307 ? 2.570 26.272 10.987 1.00 90.31 307 LYS A C 1
ATOM 2412 O O . LYS A 1 307 ? 2.839 25.183 11.487 1.00 90.31 307 LYS A O 1
ATOM 2417 N N . ASP A 1 308 ? 1.897 26.405 9.849 1.00 91.50 308 ASP A N 1
ATOM 2418 C CA . ASP A 1 308 ? 1.456 25.261 9.055 1.00 91.50 308 ASP A CA 1
ATOM 2419 C C . ASP A 1 308 ? 2.643 24.508 8.444 1.00 91.50 308 ASP A C 1
ATOM 2421 O O . ASP A 1 308 ? 3.593 25.107 7.933 1.00 91.50 308 ASP A O 1
ATOM 2425 N N . GLY A 1 309 ? 2.554 23.179 8.451 1.00 93.00 309 GLY A N 1
ATOM 2426 C CA . GLY A 1 309 ? 3.544 22.319 7.817 1.00 93.00 309 GLY A CA 1
ATOM 2427 C C . GLY A 1 309 ? 3.330 22.157 6.311 1.00 93.00 309 GLY A C 1
ATOM 2428 O O . GLY A 1 309 ? 2.219 22.301 5.795 1.00 93.00 309 GLY A O 1
ATOM 2429 N N . VAL A 1 310 ? 4.392 21.789 5.592 1.00 94.62 310 VAL A N 1
ATOM 2430 C CA . VAL A 1 310 ? 4.390 21.619 4.125 1.00 94.62 310 VAL A CA 1
ATOM 2431 C C . VAL A 1 310 ? 3.325 20.616 3.668 1.00 94.62 310 VAL A C 1
ATOM 2433 O O . VAL A 1 310 ? 2.653 20.821 2.652 1.00 94.62 310 VAL A O 1
ATOM 2436 N N . LEU A 1 311 ? 3.141 19.538 4.432 1.00 94.06 311 LEU A N 1
ATOM 2437 C CA . LEU A 1 311 ? 2.172 18.494 4.125 1.00 94.06 311 LEU A CA 1
ATOM 2438 C C . LEU A 1 311 ? 0.743 18.973 4.350 1.00 94.06 311 LEU A C 1
ATOM 2440 O O . LEU A 1 311 ? -0.107 18.728 3.501 1.00 94.06 311 LEU A O 1
ATOM 2444 N N . ALA A 1 312 ? 0.499 19.698 5.444 1.00 92.50 312 ALA A N 1
ATOM 2445 C CA . ALA A 1 312 ? -0.800 20.286 5.750 1.00 92.50 312 ALA A CA 1
ATOM 2446 C C . ALA A 1 312 ? -1.240 21.261 4.649 1.00 92.50 312 ALA A C 1
ATOM 2448 O O . ALA A 1 312 ? -2.333 21.116 4.103 1.00 92.50 312 ALA A O 1
ATOM 2449 N N . VAL A 1 313 ? -0.360 22.187 4.246 1.00 94.25 313 VAL A N 1
ATOM 2450 C CA . VAL A 1 313 ? -0.642 23.157 3.172 1.00 94.25 313 VAL A CA 1
ATOM 2451 C C . VAL A 1 313 ? -0.933 22.450 1.849 1.00 94.25 313 VAL A C 1
ATOM 2453 O O . VAL A 1 313 ? -1.930 22.749 1.190 1.00 94.25 313 VAL A O 1
ATOM 2456 N N . THR A 1 314 ? -0.096 21.481 1.467 1.00 94.94 314 THR A N 1
ATOM 2457 C CA . THR A 1 314 ? -0.253 20.754 0.197 1.00 94.94 314 THR A CA 1
ATOM 2458 C C . THR A 1 314 ? -1.522 19.903 0.191 1.00 94.94 314 THR A C 1
ATOM 2460 O O . THR A 1 314 ? -2.269 19.912 -0.787 1.00 94.94 314 THR A O 1
ATOM 2463 N N . PHE A 1 315 ? -1.799 19.192 1.286 1.00 94.75 315 PHE A N 1
ATOM 2464 C CA . PHE A 1 315 ? -2.994 18.367 1.432 1.00 94.75 315 PHE A CA 1
ATOM 2465 C C . PHE A 1 315 ? -4.263 19.223 1.377 1.00 94.75 315 PHE A C 1
ATOM 2467 O O . PHE A 1 315 ? -5.193 18.892 0.644 1.00 94.75 315 PHE A O 1
ATOM 2474 N N . ARG A 1 316 ? -4.274 20.365 2.079 1.00 93.94 316 ARG A N 1
ATOM 2475 C CA . ARG A 1 316 ? -5.386 21.324 2.067 1.00 93.94 316 ARG A CA 1
ATOM 2476 C C . ARG A 1 316 ? -5.645 21.864 0.661 1.00 93.94 316 ARG A C 1
ATOM 2478 O O . ARG A 1 316 ? -6.793 21.886 0.228 1.00 93.94 316 ARG A O 1
ATOM 2485 N N . ALA A 1 317 ? -4.593 22.234 -0.070 1.00 94.06 317 ALA A N 1
ATOM 2486 C CA . ALA A 1 317 ? -4.712 22.726 -1.441 1.00 94.06 317 ALA A CA 1
ATOM 2487 C C . ALA A 1 317 ? -5.3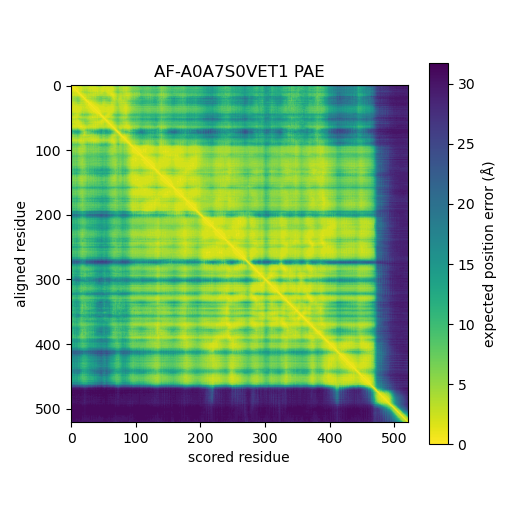13 21.672 -2.392 1.00 94.06 317 ALA A C 1
ATOM 2489 O O . ALA A 1 317 ? -6.217 21.985 -3.162 1.00 94.06 317 ALA A O 1
ATOM 2490 N N . LEU A 1 318 ? -4.865 20.413 -2.310 1.00 93.81 318 LEU A N 1
ATOM 2491 C CA . LEU A 1 318 ? -5.395 19.325 -3.143 1.00 93.81 318 LEU A CA 1
ATOM 2492 C C . LEU A 1 318 ? -6.841 18.954 -2.780 1.00 93.81 318 LEU A C 1
ATOM 2494 O O . LEU A 1 318 ? -7.652 18.666 -3.667 1.00 93.81 318 LEU A O 1
ATOM 2498 N N . ALA A 1 319 ? -7.171 18.965 -1.487 1.00 92.50 319 ALA A N 1
ATOM 2499 C CA . ALA A 1 319 ? -8.513 18.675 -0.998 1.00 92.50 319 ALA A CA 1
ATOM 2500 C C . ALA A 1 319 ? -9.526 19.768 -1.385 1.00 92.50 319 ALA A C 1
ATOM 2502 O O . ALA A 1 319 ? -10.666 19.438 -1.701 1.00 92.50 319 ALA A O 1
ATOM 2503 N N . ALA A 1 320 ? -9.108 21.039 -1.386 1.00 92.38 320 ALA A N 1
ATOM 2504 C CA . ALA A 1 320 ? -9.959 22.187 -1.706 1.00 92.38 320 ALA A CA 1
ATOM 2505 C C . ALA A 1 320 ? -10.123 22.453 -3.212 1.00 92.38 320 ALA A C 1
ATOM 2507 O O . ALA A 1 320 ? -11.061 23.145 -3.603 1.00 92.38 320 ALA A O 1
ATOM 2508 N N . ASP A 1 321 ? -9.228 21.937 -4.058 1.00 91.12 321 ASP A N 1
ATOM 2509 C CA . ASP A 1 321 ? -9.318 22.121 -5.508 1.00 91.12 321 ASP A CA 1
ATOM 2510 C C . ASP A 1 321 ? -10.618 21.478 -6.065 1.00 91.12 321 ASP A C 1
ATOM 2512 O O . ASP A 1 321 ? -10.830 20.277 -5.866 1.00 91.12 321 ASP A O 1
ATOM 2516 N N . PRO A 1 322 ? -11.498 22.227 -6.758 1.00 88.38 322 PRO A N 1
ATOM 2517 C CA . PRO A 1 322 ? -12.762 21.707 -7.281 1.00 88.38 322 PRO A CA 1
ATOM 2518 C C . PRO A 1 322 ? -12.613 20.846 -8.545 1.00 88.38 322 PRO A C 1
ATOM 2520 O O . PRO A 1 322 ? -13.596 20.242 -8.967 1.00 88.38 322 PRO A O 1
ATOM 2523 N N . ASN A 1 323 ? -11.425 20.777 -9.160 1.00 87.94 323 ASN A N 1
ATOM 2524 C CA . ASN A 1 323 ? -11.219 19.993 -10.378 1.00 87.94 323 ASN A CA 1
ATOM 2525 C C . ASN A 1 323 ? -11.502 18.494 -10.158 1.00 87.94 323 ASN A C 1
ATOM 2527 O O . ASN A 1 323 ? -11.079 17.904 -9.156 1.00 87.94 323 ASN A O 1
ATOM 2531 N N . GLU A 1 324 ? -12.151 17.869 -11.146 1.00 84.88 324 GLU A N 1
ATOM 2532 C CA . GLU A 1 324 ? -12.424 16.420 -11.192 1.00 84.88 324 GLU A CA 1
ATOM 2533 C C . GLU A 1 324 ? -11.183 15.576 -11.541 1.00 84.88 324 GLU A C 1
ATOM 2535 O O . GLU A 1 324 ? -11.226 14.338 -11.535 1.00 84.88 324 GLU A O 1
ATOM 2540 N N . ASP A 1 325 ? -10.062 16.245 -11.816 1.00 89.56 325 ASP A N 1
ATOM 2541 C CA . ASP A 1 325 ? -8.755 15.627 -11.984 1.00 89.56 325 ASP A CA 1
ATOM 2542 C C . ASP A 1 325 ? -8.398 14.767 -10.766 1.00 89.56 325 ASP A C 1
ATOM 2544 O O . ASP A 1 325 ? -8.659 15.101 -9.602 1.00 89.56 325 ASP A O 1
ATOM 2548 N N . ARG A 1 326 ? -7.745 13.640 -11.041 1.00 90.88 326 ARG A N 1
ATOM 2549 C CA . ARG A 1 326 ? -7.212 12.759 -10.005 1.00 90.88 326 ARG A CA 1
ATOM 2550 C C . ARG A 1 326 ? -5.956 13.383 -9.414 1.00 90.88 326 ARG A C 1
ATOM 2552 O O . ARG A 1 326 ? -5.067 13.821 -10.138 1.00 90.88 326 ARG A O 1
ATOM 2559 N N . LYS A 1 327 ? -5.865 13.407 -8.086 1.00 93.81 327 LYS A N 1
ATOM 2560 C CA . LYS A 1 327 ? -4.800 14.116 -7.364 1.00 93.81 327 LYS A CA 1
ATOM 2561 C C . LYS A 1 327 ? -3.964 13.132 -6.574 1.00 93.81 327 LYS A C 1
ATOM 2563 O O . LYS A 1 327 ? -4.442 12.550 -5.605 1.00 93.81 327 LYS A O 1
ATOM 2568 N N . TRP A 1 328 ? -2.719 12.935 -6.972 1.00 95.38 328 TRP A N 1
ATOM 2569 C CA . TRP A 1 328 ? -1.800 12.038 -6.286 1.00 95.38 328 TRP A CA 1
ATOM 2570 C C . TRP A 1 328 ? -0.837 12.839 -5.427 1.00 95.38 328 TRP A C 1
ATOM 2572 O O . TRP A 1 328 ? -0.042 13.635 -5.931 1.00 95.38 328 TRP A O 1
ATOM 2582 N N . LEU A 1 329 ? -0.903 12.608 -4.121 1.00 96.31 329 LEU A N 1
ATO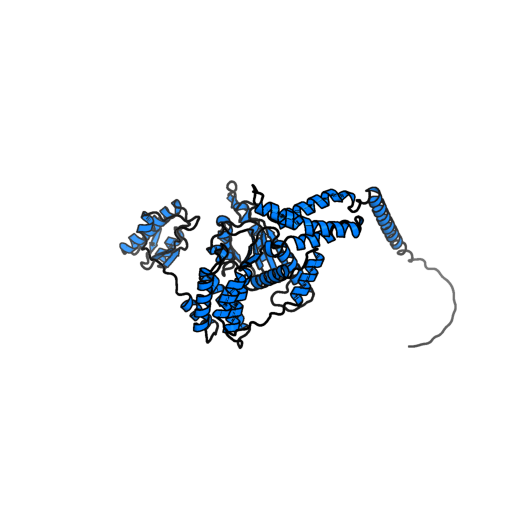M 2583 C CA . LEU A 1 329 ? 0.098 13.074 -3.178 1.00 96.31 329 LEU A CA 1
ATOM 2584 C C . LEU A 1 329 ? 1.093 11.939 -2.949 1.00 96.31 329 LEU A C 1
ATOM 2586 O O . LEU A 1 329 ? 0.768 10.950 -2.293 1.00 96.31 329 LEU A O 1
ATOM 2590 N N . VAL A 1 330 ? 2.278 12.081 -3.533 1.00 96.56 330 VAL A N 1
ATOM 2591 C CA . VAL A 1 330 ? 3.353 11.094 -3.472 1.00 96.56 330 VAL A CA 1
ATOM 2592 C C . VAL A 1 330 ? 4.345 11.498 -2.386 1.00 96.56 330 VAL A C 1
ATOM 2594 O O . VAL A 1 330 ? 4.915 12.588 -2.421 1.00 96.56 330 VAL A O 1
ATOM 2597 N N . LEU A 1 331 ? 4.542 10.611 -1.420 1.00 95.69 331 LEU A N 1
ATOM 2598 C CA . LEU A 1 331 ? 5.518 10.740 -0.350 1.00 95.69 331 LEU A CA 1
ATOM 2599 C C . LEU A 1 331 ? 6.707 9.838 -0.677 1.00 95.69 331 LEU A C 1
ATOM 2601 O O . LEU A 1 331 ? 6.614 8.623 -0.522 1.00 95.69 331 LEU A O 1
ATOM 2605 N N . ASP A 1 332 ? 7.785 10.441 -1.175 1.00 95.38 332 ASP A N 1
ATOM 2606 C CA . ASP A 1 332 ? 8.997 9.743 -1.618 1.00 95.38 332 ASP A CA 1
ATOM 2607 C C . ASP A 1 332 ? 10.081 9.834 -0.544 1.00 95.38 332 ASP A C 1
ATOM 2609 O O . ASP A 1 332 ? 10.657 10.897 -0.298 1.00 95.38 332 ASP A O 1
ATOM 2613 N N . GLY A 1 333 ? 10.316 8.723 0.146 1.00 92.25 333 GLY A N 1
ATOM 2614 C CA . GLY A 1 333 ? 11.300 8.645 1.214 1.00 92.25 333 GLY A CA 1
ATOM 2615 C C . GLY A 1 333 ? 11.008 7.523 2.208 1.00 92.25 333 GLY A C 1
ATOM 2616 O O . GLY A 1 333 ? 9.944 6.905 2.172 1.00 92.25 333 GLY A O 1
ATOM 2617 N N . PRO A 1 334 ? 11.949 7.242 3.123 1.00 90.81 334 PRO A N 1
ATOM 2618 C CA . PRO A 1 334 ? 11.785 6.153 4.069 1.00 90.81 334 PRO A CA 1
ATOM 2619 C C . PRO A 1 334 ? 10.665 6.444 5.074 1.00 90.81 334 PRO A C 1
ATOM 2621 O O . PRO A 1 334 ? 10.507 7.565 5.572 1.00 90.81 334 PRO A O 1
ATOM 2624 N N . VAL A 1 335 ? 9.900 5.399 5.385 1.00 89.12 335 VAL A N 1
ATOM 2625 C CA . VAL A 1 335 ? 8.823 5.426 6.376 1.00 89.12 335 VAL A CA 1
ATOM 2626 C C . VAL A 1 335 ? 9.365 4.997 7.733 1.00 89.12 335 VAL A C 1
ATOM 2628 O O . VAL A 1 335 ? 10.083 4.009 7.848 1.00 89.12 335 VAL A O 1
ATOM 2631 N N . ASP A 1 336 ? 8.966 5.712 8.778 1.00 82.38 336 ASP A N 1
ATOM 2632 C CA . ASP A 1 336 ? 9.154 5.302 10.167 1.00 82.38 336 ASP A CA 1
ATOM 2633 C C . ASP A 1 336 ? 7.851 5.434 10.936 1.00 82.38 336 ASP A C 1
ATOM 2635 O O . ASP A 1 336 ? 6.972 6.221 10.576 1.00 82.38 336 ASP A O 1
ATOM 2639 N N . ALA A 1 337 ? 7.768 4.680 12.029 1.00 78.00 337 ALA A N 1
ATOM 2640 C CA . ALA A 1 337 ? 6.613 4.649 12.908 1.00 78.00 337 ALA A CA 1
ATOM 2641 C C . ALA A 1 337 ? 6.178 6.035 13.424 1.00 78.00 337 ALA A C 1
ATOM 2643 O O . ALA A 1 337 ? 4.986 6.243 13.610 1.00 78.00 337 ALA A O 1
ATOM 2644 N N . ILE A 1 338 ? 7.088 6.998 13.614 1.00 79.81 338 ILE A N 1
ATOM 2645 C CA . ILE A 1 338 ? 6.768 8.249 14.317 1.00 79.81 338 ILE A CA 1
ATOM 2646 C C . ILE A 1 338 ? 5.924 9.175 13.441 1.00 79.81 338 ILE A C 1
ATOM 2648 O O . ILE A 1 338 ? 4.847 9.603 13.857 1.00 79.81 338 ILE A O 1
ATOM 2652 N N . TRP A 1 339 ? 6.378 9.507 12.226 1.00 85.94 339 TRP A N 1
ATOM 2653 C CA . TRP A 1 339 ? 5.602 10.441 11.399 1.00 85.94 339 TRP A CA 1
ATOM 2654 C C . TRP A 1 339 ? 4.424 9.763 10.705 1.00 85.94 339 TRP A C 1
ATOM 2656 O O . TRP A 1 339 ? 3.404 10.423 10.508 1.00 85.94 339 TRP A O 1
ATOM 2666 N N . ILE A 1 340 ? 4.522 8.480 10.338 1.00 86.50 340 ILE A N 1
ATOM 2667 C CA . ILE A 1 340 ? 3.450 7.805 9.592 1.00 86.50 340 ILE A CA 1
ATOM 2668 C C . ILE A 1 340 ? 2.229 7.516 10.468 1.00 86.50 340 ILE A C 1
ATOM 2670 O O . ILE A 1 340 ? 1.111 7.442 9.965 1.00 86.50 340 ILE A O 1
ATOM 2674 N N . GLU A 1 341 ? 2.402 7.386 11.785 1.00 80.38 341 GLU A N 1
ATOM 2675 C CA . GLU A 1 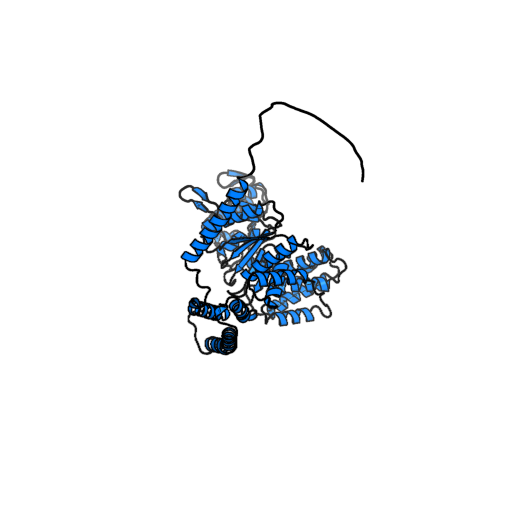341 ? 1.289 7.106 12.691 1.00 80.38 341 GLU A CA 1
ATOM 2676 C C . GLU A 1 341 ? 0.236 8.215 12.696 1.00 80.38 341 GLU A C 1
ATOM 2678 O O . GLU A 1 341 ? -0.953 7.914 12.810 1.00 80.38 341 GLU A O 1
ATOM 2683 N N . ASN A 1 342 ? 0.637 9.470 12.482 1.00 80.94 342 ASN A N 1
ATOM 2684 C CA . ASN A 1 342 ? -0.292 10.594 12.343 1.00 80.94 342 ASN A CA 1
ATOM 2685 C C . ASN A 1 342 ? -1.144 10.514 11.059 1.00 80.94 342 ASN A C 1
ATOM 2687 O O . ASN A 1 342 ? -2.153 11.205 10.952 1.00 80.94 342 ASN A O 1
ATOM 2691 N N . MET A 1 343 ? -0.788 9.641 10.107 1.00 85.12 343 MET A N 1
ATOM 2692 C CA . MET A 1 343 ? -1.555 9.399 8.877 1.00 85.12 343 MET A CA 1
ATOM 2693 C C . MET A 1 343 ? -2.581 8.281 8.993 1.00 85.12 343 MET A C 1
ATOM 2695 O O . MET A 1 343 ? -3.388 8.068 8.089 1.00 85.12 343 MET A O 1
ATOM 2699 N N . ASN A 1 344 ? -2.603 7.557 10.103 1.00 85.62 344 ASN A N 1
ATOM 2700 C CA . ASN A 1 344 ? -3.464 6.394 10.252 1.00 85.62 344 ASN A CA 1
ATOM 2701 C C . ASN A 1 344 ? -4.960 6.704 10.056 1.00 85.62 344 ASN A C 1
ATOM 2703 O O . ASN A 1 344 ? -5.674 5.853 9.524 1.00 85.62 344 ASN A O 1
ATOM 2707 N N . THR A 1 345 ? -5.415 7.905 10.431 1.00 85.06 345 THR A N 1
ATOM 2708 C CA . THR A 1 345 ? -6.809 8.366 10.276 1.00 85.06 345 THR A CA 1
ATOM 2709 C C . THR A 1 345 ? -7.160 8.823 8.859 1.00 85.06 345 THR A C 1
ATOM 2711 O O . THR A 1 345 ? -8.336 8.894 8.504 1.00 85.06 345 THR A O 1
ATOM 2714 N N . VAL A 1 346 ? -6.167 9.172 8.034 1.00 89.88 346 VAL A N 1
ATOM 2715 C CA . VAL A 1 346 ? -6.407 9.488 6.618 1.00 89.88 346 VAL A CA 1
ATOM 2716 C C . VAL A 1 346 ? -6.295 8.238 5.751 1.00 89.88 346 VAL A C 1
ATOM 2718 O O . VAL A 1 346 ? -7.007 8.122 4.759 1.00 89.88 346 VAL A O 1
ATOM 2721 N N . LEU A 1 347 ? -5.462 7.272 6.148 1.00 89.38 347 LEU A N 1
ATOM 2722 C CA . LEU A 1 347 ? -5.258 6.005 5.439 1.00 89.38 347 LEU A CA 1
ATOM 2723 C C . LEU A 1 347 ? -6.348 4.962 5.710 1.00 89.38 347 LEU A C 1
ATOM 2725 O O . LEU A 1 347 ? -6.465 3.997 4.959 1.00 89.38 347 LEU A O 1
ATOM 2729 N N . ASP A 1 348 ? -7.146 5.140 6.760 1.00 84.56 348 ASP A N 1
ATOM 2730 C CA . ASP A 1 348 ? -8.323 4.314 7.013 1.00 84.56 348 ASP A CA 1
ATOM 2731 C C . ASP A 1 348 ? -9.578 4.850 6.291 1.00 84.56 348 ASP A C 1
ATOM 2733 O O . ASP A 1 348 ? -9.524 5.759 5.458 1.00 84.56 348 ASP A O 1
ATOM 2737 N N . ASP A 1 349 ? -10.734 4.259 6.594 1.00 81.75 349 ASP A N 1
ATOM 2738 C CA . ASP A 1 349 ? -12.010 4.628 5.979 1.00 81.75 349 ASP A CA 1
ATOM 2739 C C . ASP A 1 349 ? -12.521 6.017 6.382 1.00 81.75 349 ASP A C 1
ATOM 2741 O O . ASP A 1 349 ? -13.405 6.551 5.709 1.00 81.75 349 ASP A O 1
ATOM 2745 N N . ASN A 1 350 ? -11.983 6.621 7.448 1.00 83.81 350 ASN A N 1
ATOM 2746 C CA . ASN A 1 350 ? -12.384 7.958 7.874 1.00 83.81 350 ASN A CA 1
ATOM 2747 C C . ASN A 1 350 ? -11.936 9.013 6.862 1.00 83.81 350 ASN A C 1
ATOM 2749 O O . ASN A 1 350 ? -12.633 10.017 6.688 1.00 83.81 350 ASN A O 1
ATOM 2753 N N . LYS A 1 351 ? -10.801 8.784 6.180 1.00 90.56 351 LYS A N 1
ATOM 2754 C CA . LYS A 1 351 ? -10.246 9.681 5.155 1.00 90.56 351 LYS A CA 1
ATOM 2755 C C . LYS A 1 351 ? -10.056 11.116 5.670 1.00 90.56 351 LYS A C 1
ATOM 2757 O O . LYS A 1 351 ? -10.321 12.084 4.957 1.00 90.56 351 LYS A O 1
ATOM 2762 N N . LYS A 1 352 ? -9.629 11.254 6.929 1.00 91.00 352 LYS A N 1
ATOM 2763 C CA . LYS A 1 352 ? -9.466 12.536 7.630 1.00 91.00 352 LYS A CA 1
ATOM 2764 C C . LYS A 1 352 ? -8.036 12.704 8.116 1.00 91.00 352 LYS A C 1
ATOM 2766 O O . LYS A 1 352 ? -7.552 11.904 8.917 1.00 91.00 352 LYS A O 1
ATOM 2771 N N . LEU A 1 353 ? -7.378 13.763 7.661 1.00 91.06 353 LEU A N 1
ATOM 2772 C CA . LEU A 1 353 ? -6.088 14.174 8.196 1.00 91.06 353 LEU A CA 1
ATOM 2773 C C . LEU A 1 353 ? -6.321 15.007 9.456 1.00 91.06 353 LEU A C 1
ATOM 2775 O O . LEU A 1 353 ? -6.947 16.064 9.385 1.00 91.06 353 LEU A O 1
ATOM 2779 N N . CYS A 1 354 ? -5.826 14.523 10.592 1.00 87.00 354 CYS A N 1
ATOM 2780 C CA . CYS A 1 354 ? -5.899 15.224 11.869 1.00 87.00 354 CYS A CA 1
ATOM 2781 C C . CYS A 1 354 ? -4.542 15.865 12.164 1.00 87.00 354 CYS A C 1
ATOM 2783 O O . CYS A 1 354 ? -3.540 15.161 12.295 1.00 87.00 354 CYS A O 1
ATOM 2785 N N . LEU A 1 355 ? -4.508 17.191 12.259 1.00 87.56 355 LEU A N 1
ATOM 2786 C CA . LEU A 1 355 ? -3.295 17.947 12.560 1.00 87.56 355 LEU A CA 1
ATOM 2787 C C . LEU A 1 355 ? -3.138 18.178 14.075 1.00 87.56 355 LEU A C 1
ATOM 2789 O O . LEU A 1 355 ? -4.126 18.120 14.814 1.00 87.56 355 LEU A O 1
ATOM 2793 N N . PRO A 1 356 ? -1.918 18.470 14.573 1.00 81.12 356 PRO A N 1
ATOM 2794 C CA . PRO A 1 356 ? -1.685 18.686 16.006 1.00 81.12 356 PRO A CA 1
ATOM 2795 C C . PRO A 1 356 ? -2.480 19.856 16.609 1.00 81.12 356 PRO A C 1
ATOM 2797 O O . PRO A 1 356 ? -2.851 19.814 17.780 1.00 81.12 356 PRO A O 1
ATOM 2800 N N . ASN A 1 357 ? -2.816 20.872 15.808 1.00 82.75 357 ASN A N 1
ATOM 2801 C CA . ASN A 1 357 ? -3.710 21.975 16.191 1.00 82.75 357 ASN A CA 1
ATOM 2802 C C . ASN A 1 357 ? -5.200 21.569 16.275 1.00 82.75 357 ASN A C 1
ATOM 2804 O O . ASN A 1 357 ? -6.058 22.428 16.464 1.00 82.75 357 ASN A O 1
ATOM 2808 N N . SER A 1 358 ? -5.517 20.274 16.147 1.00 81.69 358 SER A N 1
ATOM 2809 C CA . SER A 1 358 ? -6.875 19.715 16.075 1.00 81.69 358 SER A CA 1
ATOM 2810 C C . SER A 1 358 ? -7.683 20.137 14.839 1.00 81.69 358 SER A C 1
ATOM 2812 O O . SER A 1 358 ? -8.894 19.914 14.798 1.00 81.69 358 SER A O 1
ATOM 2814 N N . GLU A 1 359 ? -7.043 20.707 13.813 1.00 86.25 359 GLU A N 1
ATOM 2815 C CA . GLU A 1 359 ? -7.663 20.889 12.501 1.00 86.25 359 GLU A CA 1
ATOM 2816 C C . GLU A 1 359 ? -7.873 19.520 11.846 1.00 86.25 359 GLU A C 1
ATOM 2818 O O . GLU A 1 359 ? -6.993 18.654 11.855 1.00 86.25 359 GLU A O 1
ATOM 2823 N N . ILE A 1 360 ? -9.060 19.327 11.276 1.00 89.94 360 ILE A N 1
ATOM 2824 C CA . ILE A 1 360 ? -9.437 18.096 10.588 1.00 89.94 360 ILE A CA 1
ATOM 2825 C C . ILE A 1 360 ? -9.702 18.440 9.130 1.00 89.94 360 ILE A C 1
ATOM 2827 O O . ILE A 1 360 ? -10.665 19.143 8.820 1.00 89.94 360 ILE A O 1
ATOM 2831 N N . ILE A 1 361 ? -8.874 17.908 8.234 1.00 92.12 361 ILE A N 1
ATOM 2832 C CA . ILE A 1 361 ? -9.006 18.110 6.791 1.00 92.12 361 ILE A CA 1
ATOM 2833 C C . ILE A 1 361 ? -9.532 16.818 6.164 1.00 92.12 361 ILE A C 1
ATOM 2835 O O . ILE A 1 361 ? -8.907 15.759 6.257 1.00 92.12 361 ILE A O 1
ATOM 2839 N N . GLN A 1 362 ? -10.700 16.892 5.526 1.00 93.00 362 GLN A N 1
ATOM 2840 C CA . GLN A 1 362 ? -11.302 15.756 4.828 1.00 93.00 362 GLN A CA 1
ATOM 2841 C C . GLN A 1 362 ? -10.626 15.552 3.468 1.00 93.00 362 GLN A C 1
ATOM 2843 O O . GLN A 1 362 ? -10.534 16.478 2.665 1.00 93.00 362 GLN A O 1
ATOM 2848 N N . MET A 1 363 ? -10.201 14.324 3.185 1.00 93.56 363 MET A N 1
ATOM 2849 C CA . MET A 1 363 ? -9.668 13.941 1.881 1.00 93.56 363 MET A CA 1
ATOM 2850 C C . MET A 1 363 ? -10.785 13.915 0.829 1.00 93.56 363 MET A C 1
ATOM 2852 O O . MET A 1 363 ? -11.855 13.343 1.066 1.00 93.56 363 MET A O 1
ATOM 2856 N N . SER A 1 364 ? -10.526 14.486 -0.348 1.00 91.31 364 SER A N 1
ATOM 2857 C CA . SER A 1 364 ? -11.451 14.421 -1.482 1.00 91.31 364 SER A CA 1
ATOM 2858 C C . SER A 1 364 ? -11.448 13.027 -2.127 1.00 91.31 364 SER A C 1
ATOM 2860 O O . SER A 1 364 ? -10.473 12.279 -2.050 1.00 91.31 364 SER A O 1
ATOM 2862 N N . GLN A 1 365 ? -12.549 12.652 -2.787 1.00 87.75 365 GLN A N 1
ATOM 2863 C CA . GLN A 1 365 ? -12.688 11.320 -3.401 1.00 87.75 365 GLN A CA 1
ATOM 2864 C C . GLN A 1 365 ? -11.763 11.101 -4.609 1.00 87.75 365 GLN A C 1
ATOM 2866 O O . GLN A 1 365 ? -11.477 9.956 -4.970 1.00 87.75 365 GLN A O 1
ATOM 2871 N N . THR A 1 366 ? -11.306 12.188 -5.239 1.00 90.31 366 THR A N 1
ATOM 2872 C CA . THR A 1 366 ? -10.372 12.165 -6.372 1.00 90.31 366 THR A CA 1
ATOM 2873 C C . THR A 1 366 ? -8.913 12.073 -5.934 1.00 90.31 366 THR A C 1
ATOM 2875 O O . THR A 1 366 ? -8.044 11.794 -6.763 1.00 90.31 366 THR A O 1
ATOM 2878 N N . MET A 1 367 ? -8.632 12.262 -4.643 1.00 93.06 367 MET A N 1
ATOM 2879 C CA . MET A 1 367 ? -7.281 12.222 -4.107 1.00 93.06 367 MET A CA 1
ATOM 2880 C C . MET A 1 367 ? -6.818 10.783 -3.840 1.00 93.06 367 MET A C 1
ATOM 2882 O O . MET A 1 367 ? -7.607 9.885 -3.539 1.00 93.06 367 MET A O 1
ATOM 2886 N N . SER A 1 368 ? -5.515 10.553 -3.937 1.00 93.88 368 SER A N 1
ATOM 2887 C CA . SER A 1 368 ? -4.851 9.321 -3.510 1.00 93.88 368 SER A CA 1
ATOM 2888 C C . SER A 1 368 ? -3.515 9.666 -2.862 1.00 93.88 368 SER A C 1
ATOM 2890 O O . SER A 1 368 ? -2.833 10.600 -3.288 1.00 93.88 368 SER A O 1
ATOM 2892 N N . MET A 1 369 ? -3.159 8.931 -1.816 1.00 94.75 369 MET A N 1
ATOM 2893 C CA . MET A 1 369 ? -1.884 9.035 -1.121 1.00 94.75 369 MET A CA 1
ATOM 2894 C C . MET A 1 369 ? -1.022 7.835 -1.485 1.00 94.75 369 MET A C 1
ATOM 2896 O O . MET A 1 369 ? -1.422 6.688 -1.288 1.00 94.75 369 MET A O 1
ATOM 2900 N N . ILE A 1 370 ? 0.158 8.114 -2.024 1.00 95.81 370 ILE A N 1
ATOM 2901 C CA . ILE A 1 370 ? 1.089 7.101 -2.505 1.00 95.81 370 ILE A CA 1
ATOM 2902 C C . ILE A 1 370 ? 2.395 7.265 -1.746 1.00 95.81 370 ILE A C 1
ATOM 2904 O O . ILE A 1 370 ? 2.941 8.361 -1.704 1.00 95.81 370 ILE A O 1
ATOM 2908 N N . PHE A 1 371 ? 2.909 6.190 -1.167 1.00 95.44 371 PHE A N 1
ATOM 2909 C CA . PHE A 1 371 ? 4.220 6.181 -0.528 1.00 95.44 371 PHE A CA 1
ATOM 2910 C C . PHE A 1 371 ? 5.200 5.429 -1.422 1.00 95.44 371 PHE A C 1
ATOM 2912 O O . PHE A 1 371 ? 4.956 4.279 -1.791 1.00 95.44 371 PHE A O 1
ATOM 2919 N N . GLU A 1 372 ? 6.301 6.072 -1.781 1.00 95.44 372 GLU A N 1
ATOM 2920 C CA . GLU A 1 372 ? 7.421 5.440 -2.469 1.00 95.44 372 GLU A CA 1
ATOM 2921 C C . GLU A 1 372 ? 8.504 5.133 -1.435 1.00 95.44 372 GLU A C 1
ATOM 2923 O O . GLU A 1 372 ? 9.115 6.041 -0.875 1.00 95.44 372 GLU A O 1
ATOM 2928 N N . VAL A 1 373 ? 8.696 3.843 -1.136 1.00 94.12 373 VAL A N 1
ATOM 2929 C CA . VAL A 1 373 ? 9.562 3.384 -0.040 1.00 94.12 373 VAL A CA 1
ATOM 2930 C C . VAL A 1 373 ? 10.539 2.304 -0.502 1.00 94.12 373 VAL A C 1
ATOM 2932 O O . VAL A 1 373 ? 10.243 1.522 -1.409 1.00 94.12 373 VAL A O 1
ATOM 2935 N N . GLY A 1 374 ? 11.719 2.276 0.122 1.00 91.44 374 GLY A N 1
ATOM 2936 C CA . GLY A 1 374 ? 12.731 1.233 -0.081 1.00 91.44 374 GLY A CA 1
ATOM 2937 C C . GLY A 1 374 ? 12.326 -0.086 0.574 1.00 91.44 374 GLY A C 1
ATOM 2938 O O . GLY A 1 374 ? 12.158 -1.108 -0.091 1.00 91.44 374 GLY A O 1
ATOM 2939 N N . ASP A 1 375 ? 12.112 -0.020 1.884 1.00 89.00 375 ASP A N 1
ATOM 2940 C CA . ASP A 1 375 ? 11.702 -1.121 2.748 1.00 89.00 375 ASP A CA 1
ATOM 2941 C C . ASP A 1 375 ? 10.677 -0.643 3.792 1.00 89.00 375 ASP A C 1
ATOM 2943 O O . ASP A 1 375 ? 10.328 0.540 3.859 1.00 89.00 375 ASP A O 1
ATOM 2947 N N . LEU A 1 376 ? 10.158 -1.592 4.572 1.00 89.25 376 LEU A N 1
ATOM 2948 C CA . LEU A 1 376 ? 9.172 -1.356 5.626 1.00 89.25 376 LEU A CA 1
ATOM 2949 C C . LEU A 1 376 ? 9.624 -1.894 6.988 1.00 89.25 376 LEU A C 1
ATOM 2951 O O . LEU A 1 376 ? 8.790 -2.080 7.871 1.00 89.25 376 LEU A O 1
ATOM 2955 N N . ALA A 1 377 ? 10.929 -2.085 7.193 1.00 85.00 377 ALA A N 1
ATOM 2956 C CA . ALA A 1 377 ? 11.458 -2.711 8.407 1.00 85.00 377 ALA A CA 1
ATOM 2957 C C . ALA A 1 377 ? 11.138 -1.914 9.688 1.00 85.00 377 ALA A C 1
ATOM 2959 O O . ALA A 1 377 ? 11.053 -2.468 10.782 1.00 85.00 377 ALA A O 1
ATOM 2960 N N . VAL A 1 378 ? 10.950 -0.595 9.559 1.00 83.44 378 VAL A N 1
ATOM 2961 C CA . VAL A 1 378 ? 10.657 0.333 10.671 1.00 83.44 378 VAL A CA 1
ATOM 2962 C C . VAL A 1 378 ? 9.182 0.774 10.682 1.00 83.44 378 VAL A C 1
ATOM 2964 O O . VAL A 1 378 ? 8.758 1.568 11.527 1.00 83.44 378 VAL A O 1
ATOM 2967 N N . ALA A 1 379 ? 8.367 0.270 9.752 1.00 83.94 379 ALA A N 1
ATOM 2968 C CA . ALA A 1 379 ? 6.939 0.552 9.713 1.00 83.94 379 ALA A CA 1
ATOM 2969 C C . ALA A 1 379 ? 6.178 -0.395 10.651 1.00 83.94 379 ALA A C 1
ATOM 2971 O O . ALA A 1 379 ? 6.474 -1.584 10.744 1.00 83.94 379 ALA A O 1
ATOM 2972 N N . SER A 1 380 ? 5.154 0.112 11.344 1.00 80.88 380 SER A N 1
ATOM 2973 C CA . SER A 1 380 ? 4.321 -0.761 12.171 1.00 80.88 380 SER A CA 1
ATOM 2974 C C . SER A 1 380 ? 3.395 -1.619 11.289 1.00 80.88 380 SER A C 1
ATOM 2976 O O . SER A 1 380 ? 2.816 -1.100 10.324 1.00 80.88 380 SER A O 1
ATOM 2978 N N . PRO A 1 381 ? 3.149 -2.899 11.637 1.00 77.12 381 PRO A N 1
ATOM 2979 C CA . PRO A 1 381 ? 2.205 -3.749 10.900 1.00 77.12 381 PRO A CA 1
ATOM 2980 C C . PRO A 1 381 ? 0.801 -3.134 10.796 1.00 77.12 381 PRO A C 1
ATOM 2982 O O . PRO A 1 381 ? 0.086 -3.301 9.807 1.00 77.12 381 PRO A O 1
ATOM 2985 N N . ALA A 1 382 ? 0.408 -2.346 11.803 1.00 79.12 382 ALA A N 1
ATOM 2986 C CA . ALA A 1 382 ? -0.857 -1.625 11.810 1.00 79.12 382 ALA A CA 1
ATOM 2987 C C . ALA A 1 382 ? -0.954 -0.586 10.682 1.00 79.12 382 ALA A C 1
ATOM 2989 O O . ALA A 1 382 ? -2.036 -0.438 10.115 1.00 79.12 382 ALA A O 1
ATOM 2990 N N . THR A 1 383 ? 0.137 0.100 10.343 1.00 82.00 383 THR A N 1
ATOM 2991 C CA . THR A 1 383 ? 0.195 1.045 9.220 1.00 82.00 383 THR A CA 1
ATOM 2992 C C . THR A 1 383 ? 0.176 0.307 7.883 1.00 82.00 383 THR A C 1
ATOM 2994 O O . THR A 1 383 ? -0.624 0.643 7.009 1.00 82.00 383 THR A O 1
ATOM 2997 N N . VAL A 1 384 ? 0.993 -0.745 7.751 1.00 84.88 384 VAL A N 1
ATOM 2998 C CA . VAL A 1 384 ? 1.080 -1.568 6.530 1.00 84.88 384 VAL A CA 1
ATOM 2999 C C . VAL A 1 384 ? -0.291 -2.147 6.168 1.00 84.88 384 VAL A C 1
ATOM 3001 O O . VAL A 1 384 ? -0.739 -2.016 5.034 1.00 84.88 384 VAL A O 1
ATOM 3004 N N . SER A 1 385 ? -1.034 -2.661 7.155 1.00 83.44 385 SER A N 1
ATOM 3005 C CA . SER A 1 385 ? -2.373 -3.237 6.947 1.00 83.44 385 SER A CA 1
ATOM 3006 C C . SER A 1 385 ? -3.410 -2.261 6.356 1.00 83.44 385 SER A C 1
ATOM 3008 O O . SER A 1 385 ? -4.365 -2.677 5.684 1.00 83.44 385 SER A O 1
ATOM 3010 N N . ARG A 1 386 ? -3.244 -0.947 6.584 1.00 85.00 386 ARG A N 1
ATOM 3011 C CA . ARG A 1 386 ? -4.157 0.102 6.089 1.00 85.00 386 ARG A CA 1
ATOM 3012 C C . ARG A 1 386 ? -3.878 0.468 4.634 1.00 85.00 386 ARG A C 1
ATOM 3014 O O . ARG A 1 386 ? -4.801 0.859 3.923 1.00 85.00 386 ARG A O 1
ATOM 3021 N N . CYS A 1 387 ? -2.660 0.250 4.151 1.00 89.31 387 CYS A N 1
ATOM 3022 C CA . CYS A 1 387 ? -2.270 0.610 2.794 1.00 89.31 387 CYS A CA 1
ATOM 3023 C C . CYS A 1 387 ? -2.421 -0.553 1.806 1.00 89.31 387 CYS A C 1
ATOM 3025 O O . CYS A 1 387 ? -2.322 -1.729 2.154 1.00 89.31 387 CYS A O 1
ATOM 3027 N N . GLY A 1 388 ? -2.684 -0.217 0.545 1.00 90.12 388 GLY A N 1
ATOM 3028 C CA . GLY A 1 388 ? -2.453 -1.131 -0.569 1.00 90.12 388 GLY A CA 1
ATOM 3029 C C . GLY A 1 388 ? -0.958 -1.340 -0.755 1.00 90.12 388 GLY A C 1
ATOM 3030 O O . GLY A 1 388 ? -0.194 -0.403 -0.562 1.00 90.12 388 GLY A O 1
ATOM 3031 N N . MET A 1 389 ? -0.532 -2.542 -1.119 1.00 91.31 389 MET A N 1
ATOM 3032 C CA . MET A 1 389 ? 0.888 -2.878 -1.215 1.00 91.31 389 MET A CA 1
ATOM 3033 C C . MET A 1 389 ? 1.208 -3.294 -2.644 1.00 91.31 389 MET A C 1
ATOM 3035 O O . MET A 1 389 ? 0.562 -4.196 -3.169 1.00 91.31 389 MET A O 1
ATOM 3039 N N . VAL A 1 390 ? 2.194 -2.652 -3.265 1.00 94.56 390 VAL A N 1
ATOM 3040 C CA . VAL A 1 390 ? 2.718 -3.045 -4.579 1.00 94.56 390 VAL A CA 1
ATOM 3041 C C . VAL A 1 390 ? 4.220 -3.215 -4.441 1.00 94.56 390 VAL A C 1
ATOM 3043 O O . VAL A 1 390 ? 4.934 -2.239 -4.216 1.00 94.56 390 VAL A O 1
ATOM 3046 N N . TYR A 1 391 ? 4.691 -4.454 -4.552 1.00 94.44 391 TYR A N 1
ATOM 3047 C CA . TYR A 1 391 ? 6.107 -4.776 -4.482 1.00 94.44 391 TYR A CA 1
ATOM 3048 C C . TYR A 1 391 ? 6.719 -4.804 -5.885 1.00 94.44 391 TYR A C 1
ATOM 3050 O O . TYR A 1 391 ? 6.270 -5.555 -6.761 1.00 94.44 391 TYR A O 1
ATOM 3058 N N . LEU A 1 392 ? 7.741 -3.976 -6.093 1.00 93.56 392 LEU A N 1
ATOM 3059 C CA . LEU A 1 392 ? 8.558 -3.926 -7.295 1.00 93.56 392 LEU A CA 1
ATOM 3060 C C . LEU A 1 392 ? 9.949 -4.473 -6.965 1.00 93.56 392 LEU A C 1
ATOM 3062 O O . LEU A 1 392 ? 10.785 -3.811 -6.353 1.00 93.56 392 LEU A O 1
ATOM 3066 N N . GLU A 1 393 ? 10.200 -5.696 -7.408 1.00 89.69 393 GLU A N 1
ATOM 3067 C CA . GLU A 1 393 ? 11.494 -6.355 -7.301 1.00 89.69 393 GLU A CA 1
ATOM 3068 C C . GLU A 1 393 ? 12.480 -5.801 -8.353 1.00 89.69 393 GLU A C 1
ATOM 3070 O O . GLU A 1 393 ? 12.183 -5.875 -9.552 1.00 89.69 393 GLU A O 1
ATOM 3075 N N . PRO A 1 394 ? 13.659 -5.284 -7.954 1.00 86.69 394 PRO A N 1
ATOM 3076 C CA . PRO A 1 394 ? 14.672 -4.811 -8.901 1.00 86.69 394 PRO A CA 1
ATOM 3077 C C . PRO A 1 394 ? 15.278 -5.936 -9.747 1.00 86.69 394 PRO A C 1
ATOM 3079 O O . PRO A 1 394 ? 15.529 -5.744 -10.935 1.00 86.69 394 PRO A O 1
ATOM 3082 N N . ALA A 1 395 ? 15.483 -7.122 -9.160 1.00 86.56 395 ALA A N 1
ATOM 3083 C CA . ALA A 1 395 ? 16.091 -8.265 -9.846 1.00 86.56 395 ALA A CA 1
ATOM 3084 C C . ALA A 1 395 ? 15.255 -8.742 -11.046 1.00 86.56 395 ALA A C 1
ATOM 3086 O O . ALA A 1 395 ? 15.812 -9.091 -12.084 1.00 86.56 395 ALA A O 1
ATOM 3087 N N . SER A 1 396 ? 13.924 -8.683 -10.926 1.00 87.38 396 SER A N 1
ATOM 3088 C CA . SER A 1 396 ? 12.988 -9.039 -11.999 1.00 87.38 396 SER A CA 1
ATOM 3089 C C . SER A 1 396 ? 13.013 -8.051 -13.177 1.00 87.38 396 SER A C 1
ATOM 3091 O O . SER A 1 396 ? 12.735 -8.443 -14.309 1.00 87.38 396 SER A O 1
ATOM 3093 N N . LEU A 1 397 ? 13.366 -6.780 -12.941 1.00 89.00 397 LEU A N 1
ATOM 3094 C CA . LEU A 1 397 ? 13.574 -5.801 -14.014 1.00 89.00 397 LEU A CA 1
ATOM 3095 C C . LEU A 1 397 ? 14.960 -5.965 -14.658 1.00 89.00 397 LEU A C 1
ATOM 3097 O O . LEU A 1 397 ? 15.087 -5.945 -15.883 1.00 89.00 397 LEU A O 1
ATOM 3101 N N . GLY A 1 398 ? 15.988 -6.146 -13.826 1.00 90.56 398 GLY A N 1
ATOM 3102 C CA . GLY A 1 398 ? 17.380 -6.292 -14.241 1.00 90.56 398 GLY A CA 1
ATOM 3103 C C . GLY A 1 398 ? 18.005 -5.005 -14.796 1.00 90.56 398 GLY A C 1
ATOM 3104 O O . GLY A 1 398 ? 17.385 -3.945 -14.863 1.00 90.56 398 GLY A O 1
ATOM 3105 N N . TRP A 1 399 ? 19.271 -5.096 -15.215 1.00 92.50 399 TRP A N 1
ATOM 3106 C CA . TRP A 1 399 ? 20.030 -3.944 -15.720 1.00 92.50 399 TRP A CA 1
ATOM 3107 C C . TRP A 1 399 ? 19.805 -3.664 -17.217 1.00 92.50 399 TRP A C 1
ATOM 3109 O O . TRP A 1 399 ? 19.967 -2.527 -17.662 1.00 92.50 399 TRP A O 1
ATOM 3119 N N . ARG A 1 400 ? 19.411 -4.678 -18.001 1.00 93.62 400 ARG A N 1
ATOM 3120 C CA . ARG A 1 400 ? 19.263 -4.585 -19.467 1.00 93.62 400 ARG A CA 1
ATOM 3121 C C . ARG A 1 400 ? 18.307 -3.480 -19.935 1.00 93.62 400 ARG A C 1
ATOM 3123 O O . ARG A 1 400 ? 18.709 -2.715 -20.805 1.00 93.62 400 ARG A O 1
ATOM 3130 N N . PRO A 1 401 ? 17.113 -3.284 -19.339 1.00 93.12 401 PRO A N 1
ATOM 3131 C CA . PRO A 1 401 ? 16.216 -2.198 -19.750 1.00 93.12 401 PRO A CA 1
ATOM 3132 C C . PRO A 1 401 ? 16.841 -0.807 -19.578 1.00 93.12 401 PRO A C 1
ATOM 3134 O O . PRO A 1 401 ? 16.609 0.101 -20.381 1.00 93.12 401 PRO A O 1
ATOM 3137 N N . HIS A 1 402 ? 17.664 -0.631 -18.540 1.00 90.75 402 HIS A N 1
ATOM 3138 C CA . HIS A 1 402 ? 18.405 0.609 -18.324 1.00 90.75 402 HIS A CA 1
ATOM 3139 C C . HIS A 1 402 ? 19.499 0.801 -19.375 1.00 90.75 402 HIS A C 1
ATOM 3141 O O . HIS A 1 402 ? 19.709 1.926 -19.823 1.00 90.75 402 HIS A O 1
ATOM 3147 N N . PHE A 1 403 ? 20.162 -0.285 -19.773 1.00 92.81 403 PHE A N 1
ATOM 3148 C CA . PHE A 1 403 ? 21.175 -0.282 -20.820 1.00 92.81 403 PHE A CA 1
ATOM 3149 C C . PHE A 1 403 ? 20.586 0.022 -22.200 1.00 92.81 403 PHE A C 1
ATOM 3151 O O . PHE A 1 403 ? 21.064 0.927 -22.872 1.00 92.81 403 PHE A O 1
ATOM 3158 N N . ASP A 1 404 ? 19.497 -0.634 -22.594 1.00 92.81 404 ASP A N 1
ATOM 3159 C CA . ASP A 1 404 ? 18.833 -0.368 -23.877 1.00 92.81 404 ASP A CA 1
ATOM 3160 C C . ASP A 1 404 ? 18.355 1.090 -23.977 1.00 92.81 404 ASP A C 1
ATOM 3162 O O . ASP A 1 404 ? 18.522 1.740 -25.007 1.00 92.81 404 ASP A O 1
ATOM 3166 N N . SER A 1 405 ? 17.840 1.645 -22.875 1.00 92.56 405 SER A N 1
ATOM 3167 C CA . SER A 1 405 ? 17.465 3.065 -22.791 1.00 92.56 405 SER A CA 1
ATOM 3168 C C . SER A 1 405 ? 18.674 4.005 -22.797 1.00 92.56 405 SER A C 1
ATOM 3170 O O . SER A 1 405 ? 18.561 5.164 -23.175 1.00 92.56 405 SER A O 1
ATOM 3172 N N . TRP A 1 406 ? 19.840 3.550 -22.350 1.00 92.25 406 TRP A N 1
ATOM 3173 C CA . TRP A 1 406 ? 21.076 4.327 -22.410 1.00 92.25 406 TRP A CA 1
ATOM 3174 C C . TRP A 1 406 ? 21.663 4.342 -23.826 1.00 92.25 406 TRP A C 1
ATOM 3176 O O . TRP A 1 406 ? 22.121 5.383 -24.294 1.00 92.25 406 TRP A O 1
ATOM 3186 N N . MET A 1 407 ? 21.558 3.225 -24.547 1.00 89.75 407 MET A N 1
ATOM 3187 C CA . MET A 1 407 ? 22.021 3.086 -25.930 1.00 89.75 407 MET A CA 1
ATOM 3188 C C . MET A 1 407 ? 21.349 4.071 -26.895 1.00 89.75 407 MET A C 1
ATOM 3190 O O . MET A 1 407 ? 21.974 4.493 -27.866 1.00 89.75 407 MET A O 1
ATOM 3194 N N . THR A 1 408 ? 20.102 4.474 -26.634 1.00 87.94 408 THR A N 1
ATOM 3195 C CA . THR A 1 408 ? 19.389 5.482 -27.442 1.00 87.94 408 THR A CA 1
ATOM 3196 C C . THR A 1 408 ? 19.897 6.910 -27.219 1.00 87.94 408 THR A C 1
ATOM 3198 O O . THR A 1 408 ? 19.702 7.763 -28.085 1.00 87.94 408 THR A O 1
ATOM 3201 N N . VAL A 1 409 ? 20.558 7.171 -26.085 1.00 86.81 409 VAL A N 1
ATOM 3202 C CA . VAL A 1 409 ? 21.103 8.487 -25.700 1.00 86.81 409 VAL A CA 1
ATOM 3203 C C . VAL A 1 409 ? 22.555 8.653 -26.157 1.00 86.81 409 VAL A C 1
ATOM 3205 O O . VAL A 1 409 ? 23.064 9.772 -26.189 1.00 86.81 409 VAL A O 1
ATOM 3208 N N . LEU A 1 410 ? 23.228 7.562 -26.539 1.00 85.44 410 LEU A N 1
ATOM 3209 C CA . LEU A 1 410 ? 24.615 7.612 -26.993 1.00 85.44 410 LEU A CA 1
ATOM 3210 C C . LEU A 1 410 ? 24.802 8.565 -28.188 1.00 85.44 410 LEU A C 1
ATOM 3212 O O . LEU A 1 410 ? 23.958 8.602 -29.093 1.00 85.44 410 LEU A O 1
ATOM 3216 N N . PRO A 1 411 ? 25.926 9.307 -28.245 1.00 84.19 411 PRO A N 1
ATOM 3217 C CA . PRO A 1 411 ? 26.174 10.228 -29.341 1.00 84.19 411 PRO A CA 1
ATOM 3218 C C . PRO A 1 411 ? 26.179 9.537 -30.706 1.00 84.19 411 PRO A C 1
ATOM 3220 O O . PRO A 1 411 ? 26.922 8.585 -30.952 1.00 84.19 411 PRO A O 1
ATOM 3223 N N . LYS A 1 412 ? 25.395 10.069 -31.650 1.00 81.12 412 LYS A N 1
ATOM 3224 C CA . LYS A 1 412 ? 25.307 9.529 -33.020 1.00 81.12 412 LYS A CA 1
ATOM 3225 C C . LYS A 1 412 ? 26.647 9.574 -33.770 1.00 81.12 412 LYS A C 1
ATOM 3227 O O . LYS A 1 412 ? 26.834 8.806 -34.712 1.00 81.12 412 LYS A O 1
ATOM 3232 N N . ALA A 1 413 ? 27.575 10.433 -33.337 1.00 82.81 413 ALA A N 1
ATOM 3233 C CA . ALA A 1 413 ? 28.921 10.573 -33.894 1.00 82.81 413 ALA A CA 1
ATOM 3234 C C . ALA A 1 413 ? 29.776 9.295 -33.777 1.00 82.81 413 ALA A C 1
ATOM 3236 O O . ALA A 1 413 ? 30.667 9.088 -34.596 1.00 82.81 413 ALA A O 1
ATOM 3237 N N . LEU A 1 414 ? 29.476 8.408 -32.820 1.00 81.75 414 LEU A N 1
ATOM 3238 C CA . LEU A 1 414 ? 30.175 7.126 -32.634 1.00 81.75 414 LEU A CA 1
ATOM 3239 C C . LEU A 1 414 ? 29.997 6.163 -33.821 1.00 81.75 414 LEU A C 1
ATOM 3241 O O . LEU A 1 414 ? 30.835 5.292 -34.061 1.00 81.75 414 LEU A O 1
ATOM 3245 N N . GLY A 1 415 ? 28.907 6.313 -34.577 1.00 85.31 415 GLY A N 1
ATOM 3246 C CA . GLY A 1 415 ? 28.555 5.423 -35.678 1.00 85.31 415 GLY A CA 1
ATOM 3247 C C . GLY A 1 415 ? 28.092 4.023 -35.229 1.00 85.31 415 GLY A C 1
ATOM 3248 O O . GLY A 1 415 ? 28.319 3.590 -34.097 1.00 85.31 415 GLY A O 1
ATOM 3249 N N . PRO A 1 416 ? 27.441 3.258 -36.124 1.00 87.81 416 PRO A N 1
ATOM 3250 C CA . PRO A 1 416 ? 26.776 2.000 -35.768 1.00 87.81 416 PRO A CA 1
ATOM 3251 C C . PRO A 1 416 ? 27.747 0.890 -35.343 1.00 87.81 416 PRO A C 1
ATOM 3253 O O . PRO A 1 416 ? 27.402 0.040 -34.525 1.00 87.81 416 PRO A O 1
ATOM 3256 N N . ARG A 1 417 ? 28.979 0.893 -35.868 1.00 89.69 417 ARG A N 1
ATOM 3257 C CA . ARG A 1 417 ? 29.984 -0.132 -35.553 1.00 89.69 417 ARG A CA 1
ATOM 3258 C C . ARG A 1 417 ? 30.454 -0.048 -34.100 1.00 89.69 417 ARG A C 1
ATOM 3260 O O . ARG A 1 417 ? 30.548 -1.081 -33.445 1.00 89.69 417 ARG A O 1
ATOM 3267 N N . ALA A 1 418 ? 30.730 1.158 -33.602 1.00 87.50 418 ALA A N 1
ATOM 3268 C CA . ALA A 1 418 ? 31.152 1.357 -32.217 1.00 87.50 418 ALA A CA 1
ATOM 3269 C C . ALA A 1 418 ? 30.010 1.046 -31.241 1.00 87.50 418 ALA A C 1
ATOM 3271 O O . ALA A 1 418 ? 30.223 0.355 -30.252 1.00 87.50 418 ALA A O 1
ATOM 3272 N N . ILE A 1 419 ? 28.786 1.473 -31.569 1.00 88.44 419 ILE A N 1
ATOM 3273 C CA . ILE A 1 419 ? 27.577 1.181 -30.786 1.00 88.44 419 ILE A CA 1
ATOM 3274 C C . ILE A 1 419 ? 27.365 -0.337 -30.649 1.00 88.44 419 ILE A C 1
ATOM 3276 O O . ILE A 1 419 ? 27.165 -0.835 -29.542 1.00 88.44 419 ILE A O 1
ATOM 3280 N N . ASN A 1 420 ? 27.477 -1.094 -31.746 1.00 91.50 420 ASN A N 1
ATOM 3281 C CA . ASN A 1 420 ? 27.372 -2.555 -31.692 1.00 91.50 420 ASN A CA 1
ATOM 3282 C C . ASN A 1 420 ? 28.492 -3.188 -30.857 1.00 91.50 420 ASN A C 1
ATOM 3284 O O . ASN A 1 420 ? 28.223 -4.089 -30.068 1.00 91.50 420 ASN A O 1
ATOM 3288 N N . HIS A 1 421 ? 29.723 -2.685 -30.972 1.00 92.06 421 HIS A N 1
ATOM 3289 C CA . HIS A 1 421 ? 30.837 -3.189 -30.174 1.00 92.06 421 HIS A CA 1
ATOM 3290 C C . HIS A 1 421 ? 30.628 -2.959 -28.670 1.00 92.06 421 HIS A C 1
ATOM 3292 O O . HIS A 1 421 ? 30.830 -3.872 -27.873 1.00 92.06 421 HIS A O 1
ATOM 3298 N N . ILE A 1 422 ? 30.144 -1.774 -28.277 1.00 91.25 422 ILE A N 1
ATOM 3299 C CA . ILE A 1 422 ? 29.785 -1.471 -26.884 1.00 91.25 422 ILE A CA 1
ATOM 3300 C C . ILE A 1 422 ? 28.715 -2.452 -26.393 1.00 91.25 422 ILE A C 1
ATOM 3302 O O . ILE A 1 422 ? 28.852 -3.015 -25.310 1.00 91.25 422 ILE A O 1
ATOM 3306 N N . LYS A 1 423 ? 27.683 -2.718 -27.202 1.00 92.69 423 LYS A N 1
ATOM 3307 C CA . LYS A 1 423 ? 26.635 -3.690 -26.863 1.00 92.69 423 LYS A CA 1
ATOM 3308 C C . LYS A 1 423 ? 27.186 -5.089 -26.600 1.00 92.69 423 LYS A C 1
ATOM 3310 O O . LYS A 1 423 ? 26.851 -5.691 -25.582 1.00 92.69 423 LYS A O 1
ATOM 3315 N N . GLU A 1 424 ? 28.037 -5.590 -27.489 1.00 94.56 424 GLU A N 1
ATOM 3316 C CA . GLU A 1 424 ? 28.674 -6.903 -27.337 1.00 94.56 424 GLU A CA 1
ATOM 3317 C C . GLU A 1 424 ? 29.546 -6.968 -26.077 1.00 94.56 424 GLU A C 1
ATOM 3319 O O . GLU A 1 424 ? 29.481 -7.945 -25.329 1.00 94.56 424 GLU A O 1
ATOM 3324 N N . MET A 1 425 ? 30.313 -5.909 -25.794 1.00 93.88 425 MET A N 1
ATOM 3325 C CA . MET A 1 425 ? 31.138 -5.832 -24.588 1.00 93.88 425 MET A CA 1
ATOM 3326 C C . MET A 1 425 ? 30.302 -5.823 -23.309 1.00 93.88 425 MET A C 1
ATOM 3328 O O . MET A 1 425 ? 30.667 -6.510 -22.357 1.00 93.88 425 MET A O 1
ATOM 3332 N N . PHE A 1 426 ? 29.189 -5.084 -23.270 1.00 94.62 426 PHE A N 1
ATOM 3333 C CA . PHE A 1 426 ? 28.304 -5.068 -22.103 1.00 94.62 426 PHE A CA 1
ATOM 3334 C C . PHE A 1 426 ? 27.693 -6.444 -21.843 1.00 94.62 426 PHE A C 1
ATOM 3336 O O . PHE A 1 426 ? 27.783 -6.939 -20.723 1.00 94.62 426 PHE A O 1
ATOM 3343 N N . GLU A 1 427 ? 27.126 -7.091 -22.863 1.00 93.94 427 GLU A N 1
ATOM 3344 C CA . GLU A 1 427 ? 26.520 -8.420 -22.703 1.00 93.94 427 GLU A CA 1
ATOM 3345 C C . GLU A 1 427 ? 27.541 -9.493 -22.302 1.00 93.94 427 GLU A C 1
ATOM 3347 O O . GLU A 1 427 ? 27.202 -10.420 -21.567 1.00 93.94 427 GLU A O 1
ATOM 3352 N N . TRP A 1 428 ? 28.799 -9.366 -22.732 1.00 94.56 428 TRP A N 1
ATOM 3353 C CA . TRP A 1 428 ? 29.851 -10.308 -22.356 1.00 94.56 428 TRP A CA 1
ATOM 3354 C C . TRP A 1 428 ? 30.432 -10.043 -20.958 1.00 94.56 428 TRP A C 1
ATOM 3356 O O . TRP A 1 428 ? 30.529 -10.964 -20.144 1.00 94.56 428 TRP A O 1
ATOM 3366 N N . LEU A 1 429 ? 30.825 -8.800 -20.666 1.00 95.31 429 LEU A N 1
ATOM 3367 C CA . LEU A 1 429 ? 31.591 -8.465 -19.462 1.00 95.31 429 LEU A CA 1
ATOM 3368 C C . LEU A 1 429 ? 30.709 -8.209 -18.244 1.00 95.31 429 LEU A C 1
ATOM 3370 O O . LEU A 1 429 ? 31.052 -8.657 -17.152 1.00 95.31 429 LEU A O 1
ATOM 3374 N N . VAL A 1 430 ? 29.581 -7.507 -18.394 1.00 95.06 430 VAL A N 1
ATOM 3375 C CA . VAL A 1 430 ? 28.772 -7.079 -17.240 1.00 95.06 430 VAL A CA 1
ATOM 3376 C C . VAL A 1 430 ? 28.269 -8.270 -16.419 1.00 95.06 430 VAL A C 1
ATOM 3378 O O . VAL A 1 430 ? 28.493 -8.261 -15.207 1.00 95.06 430 VAL A O 1
ATOM 3381 N N . PRO A 1 431 ? 27.675 -9.331 -17.005 1.00 94.50 431 PRO A N 1
ATOM 3382 C CA . PRO A 1 431 ? 27.235 -10.486 -16.223 1.00 94.50 431 PRO A CA 1
ATOM 3383 C C . PRO A 1 431 ? 28.382 -11.195 -15.491 1.00 94.50 431 PRO A C 1
ATOM 3385 O O . PRO A 1 431 ? 28.221 -11.602 -14.340 1.00 94.50 431 PRO A O 1
ATOM 3388 N N . ALA A 1 432 ? 29.548 -11.324 -16.133 1.00 94.81 432 ALA A N 1
ATOM 3389 C CA . ALA A 1 432 ? 30.721 -11.961 -15.538 1.00 94.81 432 ALA A CA 1
ATOM 3390 C C . ALA A 1 432 ? 31.277 -11.139 -14.363 1.00 94.81 432 ALA A C 1
ATOM 3392 O O . ALA A 1 432 ? 31.548 -11.694 -13.297 1.00 94.81 432 ALA A O 1
ATOM 3393 N N . CYS A 1 433 ? 31.379 -9.818 -14.530 1.00 94.88 433 CYS A N 1
ATOM 3394 C CA . CYS A 1 433 ? 31.829 -8.899 -13.488 1.00 94.88 433 CYS A CA 1
ATOM 3395 C C . CYS A 1 433 ? 30.858 -8.855 -12.304 1.00 94.88 433 CYS A C 1
ATOM 3397 O O . CYS A 1 433 ? 31.297 -8.952 -11.162 1.00 94.88 433 CYS A O 1
ATOM 3399 N N . LEU A 1 434 ? 29.546 -8.766 -12.554 1.00 93.75 434 LEU A N 1
ATOM 3400 C CA . LEU A 1 434 ? 28.537 -8.793 -11.490 1.00 93.75 434 LEU A CA 1
ATOM 3401 C C . LEU A 1 434 ? 28.607 -10.103 -10.698 1.00 93.75 434 LEU A C 1
ATOM 3403 O O . LEU A 1 434 ? 28.652 -10.079 -9.470 1.00 93.75 434 LEU A O 1
ATOM 3407 N N . ARG A 1 435 ? 28.711 -11.248 -11.385 1.00 93.94 435 ARG A N 1
ATOM 3408 C CA . ARG A 1 435 ? 28.877 -12.551 -10.728 1.00 93.94 435 ARG A CA 1
ATOM 3409 C C . ARG A 1 435 ? 30.135 -12.594 -9.859 1.00 93.94 435 ARG A C 1
ATOM 3411 O O . ARG A 1 435 ? 30.073 -13.081 -8.734 1.00 93.94 435 ARG A O 1
ATOM 3418 N N . PHE A 1 436 ? 31.257 -12.087 -10.365 1.00 94.56 436 PHE A N 1
ATOM 3419 C CA . PHE A 1 436 ? 32.504 -12.014 -9.606 1.00 94.56 436 PHE A CA 1
ATOM 3420 C C . PHE A 1 436 ? 32.343 -11.162 -8.340 1.00 94.56 436 PHE A C 1
ATOM 3422 O O . PHE A 1 436 ? 32.702 -11.615 -7.256 1.00 94.56 436 PHE A O 1
ATOM 3429 N N . VAL A 1 437 ? 31.728 -9.978 -8.449 1.00 92.88 437 VAL A N 1
ATOM 3430 C CA . VAL A 1 437 ? 31.466 -9.100 -7.296 1.00 92.88 437 VAL A CA 1
ATOM 3431 C C . VAL A 1 437 ? 30.605 -9.800 -6.242 1.00 92.88 437 VAL A C 1
ATOM 3433 O O . VAL A 1 437 ? 30.919 -9.714 -5.062 1.00 92.88 437 VAL A O 1
ATOM 3436 N N . ARG A 1 438 ? 29.560 -10.538 -6.639 1.00 92.12 438 ARG A N 1
ATOM 3437 C CA . ARG A 1 438 ? 28.648 -11.190 -5.680 1.00 92.12 438 ARG A CA 1
ATOM 3438 C C . ARG A 1 438 ? 29.209 -12.441 -5.005 1.00 92.12 438 ARG A C 1
ATOM 3440 O O . ARG A 1 438 ? 28.770 -12.760 -3.904 1.00 92.12 438 ARG A O 1
ATOM 3447 N N . HIS A 1 439 ? 30.130 -13.162 -5.645 1.00 92.06 439 HIS A N 1
ATOM 3448 C CA . HIS A 1 439 ? 30.642 -14.435 -5.120 1.00 92.06 439 HIS A CA 1
ATOM 3449 C C . HIS A 1 439 ? 32.053 -14.353 -4.535 1.00 92.06 439 HIS A C 1
ATOM 3451 O O . HIS A 1 439 ? 32.324 -15.009 -3.533 1.00 92.06 439 HIS A O 1
ATOM 3457 N N . GLU A 1 440 ? 32.942 -13.572 -5.146 1.00 94.12 440 GLU A N 1
ATOM 3458 C CA . GLU A 1 440 ? 34.374 -13.563 -4.814 1.00 94.12 440 GLU A CA 1
ATOM 3459 C C . GLU A 1 440 ? 34.783 -12.330 -3.996 1.00 94.12 440 GLU A C 1
ATOM 3461 O O . GLU A 1 440 ? 35.848 -12.310 -3.378 1.00 94.12 440 GLU A O 1
ATOM 3466 N N . VAL A 1 441 ? 33.948 -11.285 -3.977 1.00 92.50 441 VAL A N 1
ATOM 3467 C CA . VAL A 1 441 ? 34.244 -10.014 -3.306 1.00 92.50 441 VAL A CA 1
ATOM 3468 C C . VAL A 1 441 ? 33.336 -9.827 -2.094 1.00 92.50 441 VAL A C 1
ATOM 3470 O O . VAL A 1 441 ? 32.147 -10.128 -2.121 1.00 92.50 441 VAL A O 1
ATOM 3473 N N . LYS A 1 442 ? 33.901 -9.289 -1.009 1.00 90.25 442 LYS A N 1
ATOM 3474 C CA . LYS A 1 442 ? 33.137 -8.834 0.154 1.00 90.25 442 LYS A CA 1
ATOM 3475 C C . LYS A 1 442 ? 33.001 -7.319 0.114 1.00 90.25 442 LYS A C 1
ATOM 3477 O O . LYS A 1 442 ? 33.974 -6.597 0.325 1.00 90.25 442 LYS A O 1
ATOM 3482 N N . GLU A 1 443 ? 31.792 -6.845 -0.133 1.00 87.94 443 GLU A N 1
ATOM 3483 C CA . GLU A 1 443 ? 31.500 -5.416 -0.172 1.00 87.94 443 GLU A CA 1
ATOM 3484 C C . GLU A 1 443 ? 31.355 -4.836 1.240 1.00 87.94 443 GLU A C 1
ATOM 3486 O O . GLU A 1 443 ? 30.781 -5.457 2.134 1.00 87.94 443 GLU A O 1
ATOM 3491 N N . ILE A 1 444 ? 31.895 -3.631 1.447 1.00 90.69 444 ILE A N 1
ATOM 3492 C CA . ILE A 1 444 ? 31.783 -2.903 2.723 1.00 90.69 444 ILE A CA 1
ATOM 3493 C C . ILE A 1 444 ? 30.390 -2.275 2.865 1.00 90.69 444 ILE A C 1
ATOM 3495 O O . ILE A 1 444 ? 29.835 -2.241 3.959 1.00 90.69 444 ILE A O 1
ATOM 3499 N N . SER A 1 445 ? 29.832 -1.786 1.756 1.00 88.19 445 SER A N 1
ATOM 3500 C CA . SER A 1 445 ? 28.491 -1.209 1.670 1.00 88.19 445 SER A CA 1
ATOM 3501 C C . SER A 1 445 ? 27.673 -2.038 0.685 1.00 88.19 445 SER A C 1
ATOM 3503 O O . SER A 1 445 ? 28.201 -2.349 -0.384 1.00 88.19 445 SER A O 1
ATOM 3505 N N . PRO A 1 446 ? 26.417 -2.394 0.998 1.00 85.75 446 PRO A N 1
ATOM 3506 C CA . PRO A 1 446 ? 25.575 -3.128 0.065 1.00 85.75 446 PRO A CA 1
ATOM 3507 C C . PRO A 1 446 ? 25.336 -2.289 -1.195 1.00 85.75 446 PRO A C 1
ATOM 3509 O O . PRO A 1 446 ? 25.058 -1.091 -1.117 1.00 85.75 446 PRO A O 1
ATOM 3512 N N . THR A 1 447 ? 25.456 -2.923 -2.357 1.00 89.81 447 THR A N 1
ATOM 3513 C CA . THR A 1 447 ? 25.183 -2.306 -3.659 1.00 89.81 447 THR A CA 1
ATOM 3514 C C . THR A 1 447 ? 24.175 -3.138 -4.436 1.00 89.81 447 THR A C 1
ATOM 3516 O O . THR A 1 447 ? 24.040 -4.339 -4.218 1.00 89.81 447 THR A O 1
ATOM 3519 N N . GLU A 1 448 ? 23.509 -2.525 -5.407 1.00 88.75 448 GLU A N 1
ATOM 3520 C CA . GLU A 1 448 ? 22.606 -3.213 -6.331 1.00 88.75 448 GLU A CA 1
ATOM 3521 C C . GLU A 1 448 ? 23.225 -3.351 -7.716 1.00 88.75 448 GLU A C 1
ATOM 3523 O O . GLU A 1 448 ? 23.896 -2.435 -8.195 1.00 88.75 448 GLU A O 1
ATOM 3528 N N . ASP A 1 449 ? 22.934 -4.464 -8.395 1.00 91.88 449 ASP A N 1
ATOM 3529 C CA . ASP A 1 449 ? 23.465 -4.761 -9.732 1.00 91.88 449 ASP A CA 1
ATOM 3530 C C . ASP A 1 449 ? 23.128 -3.644 -10.728 1.00 91.88 449 ASP A C 1
ATOM 3532 O O . ASP A 1 449 ? 24.015 -3.100 -11.386 1.00 91.88 449 ASP A O 1
ATOM 3536 N N . SER A 1 450 ? 21.856 -3.236 -10.795 1.00 91.75 450 SER A N 1
ATOM 3537 C CA . SER A 1 450 ? 21.414 -2.147 -11.675 1.00 91.75 450 SER A CA 1
ATOM 3538 C C . SER A 1 450 ? 22.085 -0.813 -11.337 1.00 91.75 450 SER A C 1
ATOM 3540 O O . SER A 1 450 ? 22.400 -0.045 -12.245 1.00 91.75 450 SER A O 1
ATOM 3542 N N . GLY A 1 451 ? 22.363 -0.551 -10.055 1.00 91.38 451 GLY A N 1
ATOM 3543 C CA . GLY A 1 451 ? 23.088 0.640 -9.612 1.00 91.38 451 GLY A CA 1
ATOM 3544 C C . GLY A 1 451 ? 24.552 0.638 -10.062 1.00 91.38 451 GLY A C 1
ATOM 3545 O O . GLY A 1 451 ? 25.033 1.638 -10.594 1.00 91.38 451 GLY A O 1
ATOM 3546 N N . LEU A 1 452 ? 25.248 -0.497 -9.928 1.00 92.94 452 LEU A N 1
ATOM 3547 C CA . LEU A 1 452 ? 26.626 -0.664 -10.406 1.00 92.94 452 LEU A CA 1
ATOM 3548 C C . LEU A 1 452 ? 26.723 -0.465 -11.923 1.00 92.94 452 LEU A C 1
ATOM 3550 O O . LEU A 1 452 ? 27.577 0.284 -12.400 1.00 92.94 452 LEU A O 1
ATOM 3554 N N . VAL A 1 453 ? 25.812 -1.078 -12.685 1.00 93.88 453 VAL A N 1
ATOM 3555 C CA . VAL A 1 453 ? 25.782 -0.941 -14.148 1.00 93.88 453 VAL A CA 1
ATOM 3556 C C . VAL A 1 453 ? 25.418 0.487 -14.556 1.00 93.88 453 VAL A C 1
ATOM 3558 O O . VAL A 1 453 ? 26.012 1.029 -15.488 1.00 93.88 453 VAL A O 1
ATOM 3561 N N . ARG A 1 454 ? 24.504 1.153 -13.838 1.00 92.69 454 ARG A N 1
ATOM 3562 C CA . ARG A 1 454 ? 24.197 2.571 -14.076 1.00 92.69 454 ARG A CA 1
ATOM 3563 C C . ARG A 1 454 ? 25.407 3.466 -13.838 1.00 92.69 454 ARG A C 1
ATOM 3565 O O . ARG A 1 454 ? 25.641 4.369 -14.636 1.00 92.69 454 ARG A O 1
ATOM 3572 N N . ASN A 1 455 ? 26.191 3.198 -12.800 1.00 93.06 455 ASN A N 1
ATOM 3573 C CA . ASN A 1 455 ? 27.423 3.936 -12.542 1.00 93.06 455 ASN A CA 1
ATOM 3574 C C . ASN A 1 455 ? 28.463 3.713 -13.647 1.00 93.06 455 ASN A C 1
ATOM 3576 O O . ASN A 1 455 ? 29.060 4.684 -14.104 1.00 93.06 455 ASN A O 1
ATOM 3580 N N . LEU A 1 456 ? 28.617 2.482 -14.147 1.00 94.12 456 LEU A N 1
ATOM 3581 C CA . LEU A 1 456 ? 29.455 2.198 -15.318 1.00 94.12 456 LEU A CA 1
ATOM 3582 C C . LEU A 1 456 ? 29.005 3.005 -16.549 1.00 94.12 456 LEU A C 1
ATOM 3584 O O . LEU A 1 456 ? 29.829 3.636 -17.205 1.00 94.12 456 LEU A O 1
ATOM 3588 N N . MET A 1 457 ? 27.700 3.033 -16.834 1.00 92.81 457 MET A N 1
ATOM 3589 C CA . MET A 1 457 ? 27.133 3.813 -17.943 1.00 92.81 457 MET A CA 1
ATOM 3590 C C . MET A 1 457 ? 27.377 5.321 -17.784 1.00 92.81 457 MET A C 1
ATOM 3592 O O . MET A 1 457 ? 27.721 5.992 -18.756 1.00 92.81 457 MET A O 1
ATOM 3596 N N . ASN A 1 458 ? 27.244 5.857 -16.567 1.00 92.00 458 ASN A N 1
ATOM 3597 C CA . ASN A 1 458 ? 27.526 7.266 -16.278 1.00 92.00 458 ASN A CA 1
ATOM 3598 C C . ASN A 1 458 ? 29.013 7.600 -16.488 1.00 92.00 458 ASN A C 1
ATOM 3600 O O . ASN A 1 458 ? 29.329 8.615 -17.105 1.00 92.00 458 ASN A O 1
ATOM 3604 N N . LEU A 1 459 ? 29.921 6.733 -16.024 1.00 92.75 459 LEU A N 1
ATOM 3605 C CA . LEU A 1 459 ? 31.360 6.889 -16.251 1.00 92.75 459 LEU A CA 1
ATOM 3606 C C . LEU A 1 459 ? 31.683 6.864 -17.746 1.00 92.75 459 LEU A C 1
ATOM 3608 O O . LEU A 1 459 ? 32.421 7.714 -18.234 1.00 92.75 459 LEU A O 1
ATOM 3612 N N . MET A 1 460 ? 31.081 5.946 -18.498 1.00 89.94 460 MET A N 1
ATOM 3613 C CA . MET A 1 460 ? 31.261 5.908 -19.945 1.00 89.94 460 MET A CA 1
ATOM 3614 C C . MET A 1 460 ? 30.755 7.165 -20.645 1.00 89.94 460 MET A C 1
ATOM 3616 O O . MET A 1 460 ? 31.457 7.666 -21.512 1.00 89.94 460 MET A O 1
ATOM 3620 N N . ILE A 1 461 ? 29.592 7.707 -20.263 1.00 87.56 461 ILE A N 1
ATOM 3621 C CA . ILE A 1 461 ? 29.124 8.992 -20.810 1.00 87.56 461 ILE A CA 1
ATOM 3622 C C . ILE A 1 461 ? 30.160 10.084 -20.550 1.00 87.56 461 ILE A C 1
ATOM 3624 O O . ILE A 1 461 ? 30.509 10.800 -21.478 1.00 87.56 461 ILE A O 1
ATOM 3628 N N . SER A 1 462 ? 30.692 10.173 -19.326 1.00 87.56 462 SER A N 1
ATOM 3629 C CA . SER A 1 462 ? 31.684 11.203 -18.990 1.00 87.56 462 SER A CA 1
ATOM 3630 C C . SER A 1 462 ? 32.976 11.098 -19.809 1.00 87.56 462 SER A C 1
ATOM 3632 O O . SER A 1 462 ? 33.608 12.107 -20.089 1.00 87.56 462 SER A O 1
ATOM 3634 N N . LEU A 1 463 ? 33.350 9.889 -20.241 1.00 87.38 463 LEU A N 1
ATOM 3635 C CA . LEU A 1 463 ? 34.503 9.659 -21.120 1.00 87.38 463 LEU A CA 1
ATOM 3636 C C . LEU A 1 463 ? 34.183 9.888 -22.604 1.00 87.38 463 LEU A C 1
ATOM 3638 O O . LEU A 1 463 ? 35.093 10.045 -23.412 1.00 87.38 463 LEU A O 1
ATOM 3642 N N . LEU A 1 464 ? 32.902 9.871 -22.972 1.00 84.62 464 LEU A N 1
ATOM 3643 C CA . LEU A 1 464 ? 32.411 10.067 -24.336 1.00 84.62 464 LEU A CA 1
ATOM 3644 C C . LEU A 1 464 ? 31.936 11.505 -24.593 1.00 84.62 464 LEU A C 1
ATOM 3646 O O . LEU A 1 464 ? 31.401 11.775 -25.668 1.00 84.62 464 LEU A O 1
ATOM 3650 N N . ASP A 1 465 ? 32.135 12.414 -23.637 1.00 76.56 465 ASP A N 1
ATOM 3651 C CA . ASP A 1 465 ? 31.652 13.797 -23.691 1.00 76.56 465 ASP A CA 1
ATOM 3652 C C . ASP A 1 465 ? 32.220 14.564 -24.900 1.00 76.56 465 ASP A C 1
ATOM 3654 O O . ASP A 1 465 ? 31.503 15.298 -25.575 1.00 76.56 465 ASP A O 1
ATOM 3658 N N . GLU A 1 466 ? 33.468 14.272 -25.291 1.00 75.56 466 GLU A N 1
ATOM 3659 C CA . GLU A 1 466 ? 34.116 14.824 -26.496 1.00 75.56 466 GLU A CA 1
ATOM 3660 C C . GLU A 1 466 ? 33.396 14.464 -27.811 1.00 75.56 466 GLU A C 1
ATOM 3662 O O . GLU A 1 466 ? 33.568 15.140 -28.827 1.00 75.56 466 GLU A O 1
ATOM 3667 N N . PHE A 1 467 ? 32.583 13.403 -27.804 1.00 71.00 467 PHE A N 1
ATOM 3668 C CA . PHE A 1 467 ? 31.781 12.950 -28.943 1.00 71.00 467 PHE A CA 1
ATOM 3669 C C . PHE A 1 467 ? 30.318 13.396 -28.855 1.00 71.00 467 PHE A C 1
ATOM 3671 O O . PHE A 1 467 ? 29.540 13.091 -29.767 1.00 71.00 467 PHE A O 1
ATOM 3678 N N . GLY A 1 468 ? 29.931 14.083 -27.774 1.00 63.16 468 GLY A N 1
ATOM 3679 C CA . GLY A 1 468 ? 28.629 14.723 -27.628 1.00 63.16 468 GLY A CA 1
ATOM 3680 C C . GLY A 1 468 ? 28.394 15.791 -28.704 1.00 63.16 468 GLY A C 1
ATOM 3681 O O . GLY A 1 468 ? 29.308 16.136 -29.458 1.00 63.16 468 GLY A O 1
ATOM 3682 N N . PRO A 1 469 ? 27.163 16.317 -28.844 1.00 55.59 469 PRO A N 1
ATOM 3683 C CA . PRO A 1 469 ? 26.962 17.488 -29.685 1.00 55.59 469 PRO A CA 1
ATOM 3684 C C . PRO A 1 469 ? 27.910 18.581 -29.183 1.00 55.59 469 PRO A C 1
ATOM 3686 O O . PRO A 1 469 ? 27.786 18.996 -28.034 1.00 55.59 469 PRO A O 1
ATOM 3689 N N . GLN A 1 470 ? 28.865 19.012 -30.018 1.00 47.56 470 GLN A N 1
ATOM 3690 C CA . GLN A 1 470 ? 29.628 20.228 -29.745 1.00 47.56 470 GLN A CA 1
ATOM 3691 C C . GLN A 1 470 ? 28.594 21.295 -29.399 1.00 47.56 470 GLN A C 1
ATOM 3693 O O . GLN A 1 470 ? 27.721 21.565 -30.229 1.00 47.56 470 GLN A O 1
ATOM 3698 N N . GLU A 1 471 ? 28.638 21.844 -28.180 1.00 45.81 471 GLU A N 1
ATOM 3699 C CA . GLU A 1 471 ? 27.912 23.076 -27.895 1.00 45.81 471 GLU A CA 1
ATOM 3700 C C . GLU A 1 471 ? 28.241 24.019 -29.050 1.00 45.81 471 GLU A C 1
ATOM 3702 O O . GLU A 1 471 ? 29.420 24.266 -29.330 1.00 45.81 471 GLU A O 1
ATOM 3707 N N . GLU A 1 472 ? 27.217 24.431 -29.809 1.00 40.34 472 GLU A N 1
ATOM 3708 C CA . GLU A 1 472 ? 27.413 25.375 -30.903 1.00 40.34 472 GLU A CA 1
ATOM 3709 C C . GLU A 1 472 ? 28.213 26.534 -30.313 1.00 40.34 472 GLU A C 1
ATOM 3711 O O . GLU A 1 472 ? 27.773 27.145 -29.337 1.00 40.34 472 GLU A O 1
ATOM 3716 N N . ALA A 1 473 ? 29.421 26.769 -30.842 1.00 43.16 473 ALA A N 1
ATOM 3717 C CA . ALA A 1 473 ? 30.325 27.771 -30.297 1.00 43.16 473 ALA A CA 1
ATOM 3718 C C . ALA A 1 473 ? 29.537 29.071 -30.051 1.00 43.16 473 ALA A C 1
ATOM 3720 O O . ALA A 1 473 ? 28.727 29.432 -30.909 1.00 43.16 473 ALA A O 1
ATOM 3721 N N . PRO A 1 474 ? 29.741 29.786 -28.932 1.00 45.50 474 PRO A N 1
ATOM 3722 C CA . PRO A 1 474 ? 28.872 30.893 -28.517 1.00 45.50 474 PRO A CA 1
ATOM 3723 C C . PRO A 1 474 ? 28.624 31.949 -29.615 1.00 45.50 474 PRO A C 1
ATOM 3725 O O . PRO A 1 474 ? 27.537 32.518 -29.692 1.00 45.50 474 PRO A O 1
ATOM 3728 N N . GLY A 1 475 ? 29.569 32.129 -30.547 1.00 48.28 475 GLY A N 1
ATOM 3729 C CA . GLY A 1 475 ? 29.407 33.008 -31.712 1.00 48.28 475 GLY A CA 1
ATOM 3730 C C . GLY A 1 475 ? 28.385 32.548 -32.768 1.00 48.28 475 GLY A C 1
ATOM 3731 O O . GLY A 1 475 ? 27.837 33.383 -33.481 1.00 48.28 475 GLY A O 1
ATOM 3732 N N . VAL A 1 476 ? 28.079 31.252 -32.878 1.00 50.22 476 VAL A N 1
ATOM 3733 C CA . VAL A 1 476 ? 27.063 30.709 -33.805 1.00 50.22 476 VAL A CA 1
ATOM 3734 C C . VAL A 1 476 ? 25.651 30.894 -33.236 1.00 50.22 476 VAL A C 1
ATOM 3736 O O . VAL A 1 476 ? 24.716 31.187 -33.985 1.00 50.22 476 VAL A O 1
ATOM 3739 N N . ILE A 1 477 ? 25.507 30.811 -31.909 1.00 50.22 477 ILE A N 1
ATOM 3740 C CA . ILE A 1 477 ? 24.255 31.095 -31.192 1.00 50.22 477 ILE A CA 1
ATOM 3741 C C . ILE A 1 477 ? 23.919 32.589 -31.298 1.00 50.22 477 ILE A C 1
ATOM 3743 O O . ILE A 1 477 ? 22.786 32.932 -31.636 1.00 50.22 477 ILE A O 1
ATOM 3747 N N . GLU A 1 478 ? 24.903 33.477 -31.112 1.00 54.22 478 GLU A N 1
ATOM 3748 C CA . GLU A 1 478 ? 24.732 34.922 -31.328 1.00 54.22 478 GLU A CA 1
ATOM 3749 C C . GLU A 1 478 ? 24.397 35.257 -32.787 1.00 54.22 478 GLU A C 1
ATOM 3751 O O . GLU A 1 478 ? 23.512 36.072 -33.038 1.00 54.22 478 GLU A O 1
ATOM 3756 N N . GLN A 1 479 ? 25.025 34.595 -33.765 1.00 53.94 479 GLN A N 1
ATOM 3757 C CA . GLN A 1 479 ? 24.716 34.808 -35.183 1.00 53.94 479 GLN A CA 1
ATOM 3758 C C . GLN A 1 479 ? 23.314 34.323 -35.568 1.00 53.94 479 GLN A C 1
ATOM 3760 O O . GLN A 1 479 ? 22.624 35.008 -36.322 1.00 53.94 479 GLN A O 1
ATOM 3765 N N . ARG A 1 480 ? 22.847 33.186 -35.037 1.00 61.16 480 ARG A N 1
ATOM 3766 C CA . ARG A 1 480 ? 21.469 32.710 -35.254 1.00 61.16 480 ARG A CA 1
ATOM 3767 C C . ARG A 1 480 ? 20.433 33.556 -34.524 1.00 61.16 480 ARG A C 1
ATOM 3769 O O . ARG A 1 480 ? 19.356 33.781 -35.074 1.00 61.16 480 ARG A O 1
ATOM 3776 N N . ALA A 1 481 ? 20.745 34.044 -33.325 1.00 60.19 481 ALA A N 1
ATOM 3777 C CA . ALA A 1 481 ? 19.898 34.987 -32.602 1.00 60.19 481 ALA A CA 1
ATOM 3778 C C . ALA A 1 481 ? 19.809 36.330 -33.347 1.00 60.19 481 ALA A C 1
ATOM 3780 O O . ALA A 1 481 ? 18.712 36.852 -33.522 1.00 60.19 481 ALA A O 1
ATOM 3781 N N . ALA A 1 482 ? 20.926 36.832 -33.883 1.00 64.75 482 ALA A N 1
ATOM 3782 C CA . ALA A 1 482 ? 20.963 38.034 -34.712 1.00 64.75 482 ALA A CA 1
ATOM 3783 C C . ALA A 1 482 ? 20.222 37.849 -36.047 1.00 64.75 482 ALA A C 1
ATOM 3785 O O . ALA A 1 482 ? 19.510 38.750 -36.479 1.00 64.75 482 ALA A O 1
ATOM 3786 N N . GLN A 1 483 ? 20.323 36.677 -36.685 1.00 66.19 483 GLN A N 1
ATOM 3787 C CA . GLN A 1 483 ? 19.571 36.360 -37.906 1.00 66.19 483 GLN A CA 1
ATOM 3788 C C . GLN A 1 483 ? 18.065 36.212 -37.650 1.00 66.19 483 GLN A C 1
ATOM 3790 O O . GLN A 1 483 ? 17.272 36.670 -38.469 1.00 66.19 483 GLN A O 1
ATOM 3795 N N . ARG A 1 484 ? 17.654 35.628 -36.514 1.00 69.81 484 ARG A N 1
ATOM 3796 C CA . ARG A 1 484 ? 16.240 35.587 -36.099 1.00 69.81 484 ARG A CA 1
ATOM 3797 C C . ARG A 1 484 ? 15.703 36.976 -35.775 1.00 69.81 484 ARG A C 1
ATOM 3799 O O . ARG A 1 484 ? 14.656 37.334 -36.297 1.00 69.81 484 ARG A O 1
ATOM 3806 N N . ALA A 1 485 ? 16.449 37.782 -35.021 1.00 68.50 485 ALA A N 1
ATOM 3807 C CA . ALA A 1 485 ? 16.073 39.160 -34.720 1.00 68.50 485 ALA A CA 1
ATOM 3808 C C . ALA A 1 485 ? 16.001 40.032 -35.988 1.00 68.50 485 ALA A C 1
ATOM 3810 O O . ALA A 1 485 ? 15.102 40.858 -36.120 1.00 68.50 485 ALA A O 1
ATOM 3811 N N . ALA A 1 486 ? 16.899 39.826 -36.959 1.00 67.44 486 ALA A N 1
ATOM 3812 C CA . ALA A 1 486 ? 16.854 40.512 -38.250 1.00 67.44 486 ALA A CA 1
ATOM 3813 C C . ALA A 1 486 ? 15.660 40.067 -39.115 1.00 67.44 486 ALA A C 1
ATOM 3815 O O . ALA A 1 486 ? 15.049 40.900 -39.782 1.00 67.44 486 ALA A O 1
ATOM 3816 N N . ALA A 1 487 ? 15.299 38.780 -39.085 1.00 67.12 487 ALA A N 1
ATOM 3817 C CA . ALA A 1 487 ? 14.119 38.261 -39.777 1.00 67.12 487 ALA A CA 1
ATOM 3818 C C . ALA A 1 487 ? 12.807 38.762 -39.144 1.00 67.12 487 ALA A C 1
ATOM 3820 O O . ALA A 1 487 ? 11.884 39.138 -39.864 1.00 67.12 487 ALA A O 1
ATOM 3821 N N . GLU A 1 488 ? 12.741 38.838 -37.814 1.00 69.69 488 GLU A N 1
ATOM 3822 C CA . GLU A 1 488 ? 11.601 39.391 -37.071 1.00 69.69 488 GLU A CA 1
ATOM 3823 C C . GLU A 1 488 ? 11.471 40.911 -37.267 1.00 69.69 488 GLU A C 1
ATOM 3825 O O . GLU A 1 488 ? 10.368 41.412 -37.472 1.00 69.69 488 GLU A O 1
ATOM 3830 N N . ALA A 1 489 ? 12.584 41.652 -37.312 1.00 65.50 489 ALA A N 1
ATOM 3831 C CA . ALA A 1 489 ? 12.581 43.083 -37.624 1.00 65.50 489 ALA A CA 1
ATOM 3832 C C . ALA A 1 489 ? 12.183 43.374 -39.084 1.00 65.50 489 ALA A C 1
ATOM 3834 O O . ALA A 1 489 ? 11.507 44.368 -39.358 1.00 65.50 489 ALA A O 1
ATOM 3835 N N . ALA A 1 490 ? 12.562 42.507 -40.029 1.00 64.88 490 ALA A N 1
ATOM 3836 C CA . ALA A 1 490 ? 12.123 42.603 -41.421 1.00 64.88 490 ALA A CA 1
ATOM 3837 C C . ALA A 1 490 ? 10.622 42.299 -41.575 1.00 64.88 490 ALA A C 1
ATOM 3839 O O . ALA A 1 490 ? 9.946 42.972 -42.352 1.00 64.88 490 ALA A O 1
ATOM 3840 N N . ALA A 1 491 ? 10.088 41.348 -40.802 1.00 62.41 491 ALA A N 1
ATOM 3841 C CA . ALA A 1 491 ? 8.654 41.066 -40.749 1.00 62.41 491 ALA A CA 1
ATOM 3842 C C . ALA A 1 491 ? 7.861 42.233 -40.125 1.00 62.41 491 ALA A C 1
ATOM 3844 O O . ALA A 1 491 ? 6.858 42.659 -40.692 1.00 62.41 491 ALA A O 1
ATOM 3845 N N . ALA A 1 492 ? 8.360 42.831 -39.038 1.00 57.72 492 ALA A N 1
ATOM 3846 C CA . ALA A 1 492 ? 7.724 43.976 -38.378 1.00 57.72 492 ALA A CA 1
ATOM 3847 C C . ALA A 1 492 ? 7.742 45.266 -39.228 1.00 57.72 492 ALA A C 1
ATOM 3849 O O . ALA A 1 492 ? 6.794 46.050 -39.197 1.00 57.72 492 ALA A O 1
ATOM 3850 N N . ASN A 1 493 ? 8.789 45.485 -40.032 1.00 53.34 493 ASN A N 1
ATOM 3851 C CA . ASN A 1 493 ? 8.841 46.611 -40.973 1.00 53.34 493 ASN A CA 1
ATOM 3852 C C . ASN A 1 493 ? 7.987 46.392 -42.234 1.00 53.34 493 ASN A C 1
ATOM 3854 O O . ASN A 1 493 ? 7.626 47.367 -42.891 1.00 53.34 493 ASN A O 1
ATOM 3858 N N . GLY A 1 494 ? 7.639 45.144 -42.564 1.00 49.19 494 GLY A N 1
ATOM 3859 C CA . GLY A 1 494 ? 6.693 44.824 -43.637 1.00 49.19 494 GLY A CA 1
ATOM 3860 C C . GLY A 1 494 ? 5.236 45.147 -43.285 1.00 49.19 494 GLY A C 1
ATOM 3861 O O . GLY A 1 494 ? 4.446 45.441 -44.178 1.00 49.19 494 GLY A O 1
ATOM 3862 N N . GLU A 1 495 ? 4.885 45.157 -41.996 1.00 46.88 495 GLU A N 1
ATOM 3863 C CA . GLU A 1 495 ? 3.511 45.394 -41.527 1.00 46.88 495 GLU A CA 1
ATOM 3864 C C . GLU A 1 495 ? 3.188 46.877 -41.250 1.00 46.88 495 GLU A C 1
ATOM 3866 O O . GLU A 1 495 ? 2.021 47.262 -41.264 1.00 46.88 495 GLU A O 1
ATOM 3871 N N . ASN A 1 496 ? 4.193 47.753 -41.112 1.00 42.53 496 ASN A N 1
ATOM 3872 C CA . ASN A 1 496 ? 3.997 49.198 -40.885 1.00 42.53 496 ASN A CA 1
ATOM 3873 C C . ASN A 1 496 ? 3.950 50.058 -42.167 1.00 42.53 496 ASN A C 1
ATOM 3875 O O . ASN A 1 496 ? 3.895 51.285 -42.090 1.00 42.53 496 ASN A O 1
ATOM 3879 N N . GLY A 1 497 ? 3.960 49.439 -43.351 1.00 41.16 497 GLY A N 1
ATOM 3880 C CA . GLY A 1 497 ? 3.972 50.141 -44.640 1.00 41.16 497 GLY A CA 1
ATOM 3881 C C . GLY A 1 497 ? 2.608 50.399 -45.287 1.00 41.16 497 GLY A C 1
ATOM 3882 O O . GLY A 1 497 ? 2.580 50.995 -46.359 1.00 41.16 497 GLY A O 1
ATOM 3883 N N . ASN A 1 498 ? 1.486 49.950 -44.705 1.00 43.12 498 ASN A N 1
ATOM 3884 C CA . ASN A 1 498 ? 0.198 50.003 -45.412 1.00 43.12 498 ASN A CA 1
ATOM 3885 C C . ASN A 1 498 ? -1.022 50.326 -44.530 1.00 43.12 498 ASN A C 1
ATOM 3887 O O . ASN A 1 498 ? -2.046 49.650 -44.592 1.00 43.12 498 ASN A O 1
ATOM 3891 N N . SER A 1 499 ? -0.930 51.369 -43.701 1.00 42.88 499 SER A N 1
ATOM 3892 C CA . SER A 1 499 ? -2.117 51.999 -43.103 1.00 42.88 499 SER A CA 1
ATOM 3893 C C . SER A 1 499 ? -1.862 53.462 -42.720 1.00 42.88 499 SER A C 1
ATOM 3895 O O . SER A 1 499 ? -1.462 53.761 -41.602 1.00 42.88 499 SER A O 1
ATOM 3897 N N . ASN A 1 500 ? -2.046 54.378 -43.679 1.00 35.22 500 ASN A N 1
ATOM 3898 C CA . ASN A 1 500 ? -2.607 55.732 -43.501 1.00 35.22 500 ASN A CA 1
ATOM 3899 C C . ASN A 1 500 ? -2.250 56.615 -44.700 1.00 35.22 500 ASN A C 1
ATOM 3901 O O . ASN A 1 500 ? -1.104 57.038 -44.844 1.00 35.22 500 ASN A O 1
ATOM 3905 N N . GLY A 1 501 ? -3.241 56.946 -45.529 1.00 32.44 501 GLY A N 1
ATOM 3906 C CA . GLY A 1 501 ? -3.013 57.899 -46.609 1.00 32.44 501 GLY A CA 1
ATOM 3907 C C . GLY A 1 501 ? -4.171 58.213 -47.548 1.00 32.44 501 GLY A C 1
ATOM 3908 O O . GLY A 1 501 ? -3.881 58.668 -48.642 1.00 32.44 501 GLY A O 1
ATOM 3909 N N . GLU A 1 502 ? -5.443 58.029 -47.178 1.00 33.19 502 GLU A N 1
ATOM 3910 C CA . GLU A 1 502 ? -6.553 58.593 -47.968 1.00 33.19 502 GLU A CA 1
ATOM 3911 C C . GLU A 1 502 ? -7.631 59.210 -47.070 1.00 33.19 502 GLU A C 1
ATOM 3913 O O . GLU A 1 502 ? -8.558 58.547 -46.614 1.00 33.19 502 GLU A O 1
ATOM 3918 N N . ALA A 1 503 ? -7.501 60.518 -46.827 1.00 31.20 503 ALA A N 1
ATOM 3919 C CA . ALA A 1 503 ? -8.621 61.401 -46.520 1.00 31.20 503 ALA A CA 1
ATOM 3920 C C . ALA A 1 503 ? -8.262 62.853 -46.883 1.00 31.20 503 ALA A C 1
ATOM 3922 O O . ALA A 1 503 ? -7.444 63.487 -46.220 1.00 31.20 503 ALA A O 1
ATOM 3923 N N . GLY A 1 504 ? -8.933 63.383 -47.910 1.00 29.94 504 GLY A N 1
ATOM 3924 C CA . GLY A 1 504 ? -9.215 64.814 -48.033 1.00 29.94 504 GLY A CA 1
ATOM 3925 C C . GLY A 1 504 ? -8.444 65.591 -49.100 1.00 29.94 504 GLY A C 1
ATOM 3926 O O . GLY A 1 504 ? -7.458 66.252 -48.786 1.00 29.94 504 GLY A O 1
ATOM 3927 N N . LYS A 1 505 ? -8.994 65.639 -50.320 1.00 30.81 505 LYS A N 1
ATOM 3928 C CA . LYS A 1 505 ? -9.237 66.906 -51.035 1.00 30.81 505 LYS A CA 1
ATOM 3929 C C . LYS A 1 505 ? -10.222 66.711 -52.190 1.00 30.81 505 LYS A C 1
ATOM 3931 O O . LYS A 1 505 ? -9.931 66.037 -53.171 1.00 30.81 505 LYS A O 1
ATOM 3936 N N . GLU A 1 506 ? -11.390 67.324 -52.029 1.00 30.78 506 GLU A N 1
ATOM 3937 C CA . GLU A 1 506 ? -12.291 67.708 -53.111 1.00 30.78 506 GLU A CA 1
ATOM 3938 C C . GLU A 1 506 ? -11.582 68.705 -54.043 1.00 30.78 506 GLU A C 1
ATOM 3940 O O . GLU A 1 506 ? -10.980 69.657 -53.553 1.00 30.78 506 GLU A O 1
ATOM 3945 N N . GLU A 1 507 ? -11.677 68.511 -55.361 1.00 30.23 507 GLU A N 1
ATOM 3946 C CA . GLU A 1 507 ? -12.212 69.507 -56.307 1.00 30.23 507 GLU A CA 1
ATOM 3947 C C . GLU A 1 507 ? -12.291 68.936 -57.742 1.00 30.23 507 GLU A C 1
ATOM 3949 O O . GLU A 1 507 ? -11.295 68.502 -58.306 1.00 30.23 507 GLU A O 1
ATOM 3954 N N . LYS A 1 508 ? -13.518 68.974 -58.289 1.00 30.61 508 LYS A N 1
ATOM 3955 C CA . LYS A 1 508 ? -13.922 69.311 -59.673 1.00 30.61 508 LYS A CA 1
ATOM 3956 C C . LYS A 1 508 ? -13.178 68.706 -60.881 1.00 30.61 508 LYS A C 1
ATOM 3958 O O . LYS A 1 508 ? -12.044 69.061 -61.158 1.00 30.61 508 LYS A O 1
ATOM 3963 N N . GLU A 1 509 ? -13.919 67.958 -61.710 1.00 31.86 509 GLU A N 1
ATOM 3964 C CA . GLU A 1 509 ? -14.531 68.390 -62.998 1.00 31.86 509 GLU A CA 1
ATOM 3965 C C . GLU A 1 509 ? -14.615 67.252 -64.040 1.00 31.86 509 GLU A C 1
ATOM 3967 O O . GLU A 1 509 ? -13.618 66.600 -64.319 1.00 31.86 509 GLU A O 1
ATOM 3972 N N . GLY A 1 510 ? -15.803 67.099 -64.657 1.00 31.47 510 GLY A N 1
ATOM 3973 C CA . GLY A 1 510 ? -16.060 66.420 -65.946 1.00 31.47 510 GLY A CA 1
ATOM 3974 C C . GLY A 1 510 ? -15.931 64.888 -65.941 1.00 31.47 510 GLY A C 1
ATOM 3975 O O . GLY A 1 510 ? -14.944 64.342 -65.488 1.00 31.47 510 GLY A O 1
ATOM 3976 N N . GLY A 1 511 ? -16.863 64.074 -66.424 1.00 31.45 511 GLY A N 1
ATOM 3977 C CA . GLY A 1 511 ? -17.887 64.268 -67.442 1.00 31.45 511 GLY A CA 1
ATOM 3978 C C . GLY A 1 511 ? -17.880 63.018 -68.333 1.00 31.45 511 GLY A C 1
ATOM 3979 O O . GLY A 1 511 ? -16.818 62.637 -68.805 1.00 31.45 511 GLY A O 1
ATOM 3980 N N . GLU A 1 512 ? -19.066 62.431 -68.548 1.00 33.38 512 GLU A N 1
ATOM 3981 C CA . GLU A 1 512 ? -19.389 61.402 -69.563 1.00 33.38 512 GLU A CA 1
ATOM 3982 C C . GLU A 1 512 ? -18.761 60.002 -69.352 1.00 33.38 512 GLU A C 1
ATOM 3984 O O . GLU A 1 512 ? -17.600 59.854 -69.017 1.00 33.38 512 GLU A O 1
ATOM 3989 N N . GLY A 1 513 ? -19.441 58.870 -69.521 1.00 33.75 513 GLY A N 1
ATOM 3990 C CA . GLY A 1 513 ? -20.780 58.557 -70.001 1.00 33.75 513 GLY A CA 1
ATOM 3991 C C . GLY A 1 513 ? -20.857 57.044 -70.275 1.00 33.75 513 GLY A C 1
ATOM 3992 O O . GLY A 1 513 ? -19.863 56.442 -70.664 1.00 33.75 513 GLY A O 1
ATOM 3993 N N . GLY A 1 514 ? -22.047 56.456 -70.095 1.00 35.22 514 GLY A N 1
ATOM 3994 C CA . GLY A 1 514 ? -22.425 55.111 -70.570 1.00 35.22 514 GLY A CA 1
ATOM 3995 C C . GLY A 1 514 ? -21.849 53.938 -69.758 1.00 35.22 514 GLY A C 1
ATOM 3996 O O . GLY A 1 514 ? -20.674 53.897 -69.448 1.00 35.22 514 GLY A O 1
ATOM 3997 N N . GLY A 1 515 ? -22.591 52.912 -69.358 1.00 36.00 515 GLY A N 1
ATOM 3998 C CA . GLY A 1 515 ? -23.912 52.456 -69.763 1.00 36.00 515 GLY A CA 1
ATOM 3999 C C . GLY A 1 515 ? -23.893 50.926 -69.803 1.00 36.00 515 GLY A C 1
ATOM 4000 O O . GLY A 1 515 ? -23.042 50.369 -70.481 1.00 36.00 515 GLY A O 1
ATOM 4001 N N . ALA A 1 516 ? -24.867 50.305 -69.122 1.00 39.22 516 ALA A N 1
ATOM 4002 C CA . ALA A 1 516 ? -25.286 48.894 -69.206 1.00 39.22 516 ALA A CA 1
ATOM 4003 C C . ALA A 1 516 ? -24.234 47.823 -68.816 1.00 39.22 516 ALA A C 1
ATOM 4005 O O . ALA A 1 516 ? -23.061 47.927 -69.121 1.00 39.22 516 ALA A O 1
ATOM 4006 N N . GLY A 1 517 ? -24.563 46.722 -68.147 1.00 37.31 517 GLY A N 1
ATOM 4007 C CA . GLY A 1 517 ? -25.847 46.097 -67.854 1.00 37.31 517 GLY A CA 1
ATOM 4008 C C . GLY A 1 517 ? -25.669 44.573 -67.912 1.00 37.31 517 GLY A C 1
ATOM 4009 O O . GLY A 1 517 ? -24.896 44.082 -68.728 1.00 37.31 517 GLY A O 1
ATOM 4010 N N . GLY A 1 518 ? -26.422 43.848 -67.078 1.00 36.66 518 GLY A N 1
ATOM 4011 C CA . GLY A 1 518 ? -26.550 42.381 -67.095 1.00 36.66 518 GLY A CA 1
ATOM 4012 C C . GLY A 1 518 ? -25.442 41.675 -66.311 1.00 36.66 518 GLY A C 1
ATOM 4013 O O . GLY A 1 518 ? -24.269 41.917 -66.541 1.00 36.66 518 GLY A O 1
ATOM 4014 N N . GLY A 1 519 ? -25.723 40.847 -65.310 1.00 36.62 519 GLY A N 1
ATOM 4015 C CA . GLY A 1 519 ? -26.729 39.782 -65.243 1.00 36.62 519 GLY A CA 1
ATOM 4016 C C . GLY A 1 519 ? -25.912 38.510 -64.997 1.00 36.62 519 GLY A C 1
ATOM 4017 O O . GLY A 1 519 ? -25.081 38.162 -65.821 1.00 36.62 519 GLY A O 1
ATOM 4018 N N . GLY A 1 520 ? -25.925 37.941 -63.800 1.00 37.31 520 GLY A N 1
ATOM 4019 C CA . GLY A 1 520 ? -26.908 36.946 -63.386 1.00 37.31 520 GLY A CA 1
ATOM 4020 C C . GLY A 1 520 ? -26.158 35.644 -63.080 1.00 37.31 520 GLY A C 1
ATOM 4021 O O . GLY A 1 520 ? -25.216 35.314 -63.798 1.00 37.31 520 GLY A O 1
ATOM 4022 N N . GLY A 1 521 ? -26.579 34.936 -62.030 1.00 41.00 521 GLY A N 1
ATOM 4023 C CA . GLY A 1 521 ? -26.036 33.636 -61.623 1.00 41.00 521 GLY A CA 1
ATOM 4024 C C . GLY A 1 521 ? -25.459 33.656 -60.227 1.00 41.00 521 GLY A C 1
ATOM 4025 O O . GLY A 1 521 ? -24.221 33.783 -60.137 1.00 41.00 521 GLY A O 1
#

Sequence (521 aa):
MAKFFKGLASSGAWACFDEFNRIDLEVLSVVAQQVLEIQLAVKQKVKSFVFEGSELPLRPTCNVFITMNPGYAGRSELPDNLKALFRTVAMMVPDYALISEIILYSNGYLKARECARKIVATYKLCSEQLSSQDHYDYGMRAVMAVLRAAGNLKRKFPDDDEFVLMLRSIIDVNLCKFLSHDVPLFNGIVSDLFPGVVLPEPDYNHLNAAMTKQCSLMNLQPTPYFLLKTIQLYEMIVVRHGLMTVGQPFSGKSASLRVLAGALTDLSNQGVQGTLFNRIQTRFINPKSVTMGQLYGETDRATQEWKDGVLAVTFRALAADPNEDRKWLVLDGPVDAIWIENMNTVLDDNKKLCLPNSEIIQMSQTMSMIFEVGDLAVASPATVSRCGMVYLEPASLGWRPHFDSWMTVLPKALGPRAINHIKEMFEWLVPACLRFVRHEVKEISPTEDSGLVRNLMNLMISLLDEFGPQEEAPGVIEQRAAQRAAAEAAAANGENGNSNGEAGKEEKEGGEGGGAGGGGG